Protein AF-A0A955WY82-F1 (afdb_monomer_lite)

Secondary structure (DSSP, 8-state):
-GGGS-BSSTTSBPPTT--EEEEEEEPTTS-EEE-TTTTTB------STTPPPPPPPTT--EEEEEPPPP-TTHHHHHTS-HHHHHTT--TT-TTSSS---B--EETTEE--BTTTT-BS-HHHHHHHHIIIII----PPPPHHHHHHSSS--------------THHHHHHTTTS--SS-----SSSPSPSS-HHHHHHHHHHHHH-PPPPPPPP-HHHHHHHHHHHHTTGGGTS-S-EEETTEEE--S----EEE--TTS--S--BTTB-TTEEEPPP-TTGGGSPSBSTTS-B-SHHHHHHH--GGGHHHHHHHHTS-HHHHHHHHHHHHHTS-GGG--SSSS-----PPTTSTTSPPTT--HHHHHHHHHHHHHHTPPP-GGGT--SEES-SSSTTTS-BSSTTSBPPGGGPEEEEEEE-TTS-EE--TT-SB--SEE-TTPPPPPPPTT-EEEEE---

Foldseek 3Di:
DCQQAQWLHRQFWGFFLNKWKFWAAQDPVLQTFTPDDLLRTQADDDDDDPDDRPAGDLRTPFMFIFTGHGLAQVLVQLQFDQVLLVVLAAQPCVVVLQWHFAFFDDLRGGAQDDWQSQDQDLLQQVQSCCCNPVVAWDARADPVLQVVAPHNRPPDRDPDVDPPPVSQVSLSSNGTHDNGTDDDDPPDDPRPDDSVNSSVVSNCSSPRHFFDFADDDPLLVLLVVLCVVLPVCSAQPQWTQGPVGTDRQRGSQTKTFQDPLQFSSRDHGPDGSRITGGGGLQVVQIRALDDGNRQRLHPLLNLCSRHRSSVSSSVSLVPDDPSSVVSNSVNSCRSHDVVSHDSHPDPQDDADDAPDVNHHDPPDDPVVNVVSVVVSVQQRDFAAVVNVPAFFALGRHNCNAAQVVHHNHGGDPSSFWKFKFAQDPVRDTDAPPVGGTQGSYGHRPDDGPDHDSRMDIDTGTDD

Radius of gyration: 23.05 Å; chains: 1; bounding box: 56×67×60 Å

Sequence (463 aa):
CAACHEKPVFGGAAGHYRNFVIRGETLADGTFLPGGTRGGILATYRTGEGATRPPVAPTDDTFAIRNPVPFFGVGLIAEIDEAAILAHADPDDADGDGVSGRPNYDQGFVGRFGMKAQTVSIEGFIRGPLFNHLGLTSDPLSPALQAALPVPSVAAVRQFEARATGLEAQAFHQAAAPASPLTDDDGVADPELAEADLYDLVSWAMLLAAPKPGEPTPQSEAGRARFEAIGCAKCHVPTLQSPRGLIPLYSDLLLHDMGPAHADGVAMGLATGSEFRTPPLWGVAVTGPFLHDGSAMTLRDAIEAHGGEGERSRDAWLALAAAEQAEVIAFLESLGGAEVATAGLILPGDEPAAGEYGGPLPGLSDDALALFRTGRHVFDKDHGYEDGVGPFFNGDSCRACHFDPVPGGAGPLGLNVTRTGMYGADGAFTAPERGTLLPRHTAPGLRRPELAEGAVFELRQTP

Structure (mmCIF, N/CA/C/O backbone):
data_AF-A0A955WY82-F1
#
_entry.id   AF-A0A955WY82-F1
#
loop_
_atom_site.group_PDB
_atom_site.id
_atom_site.type_symbol
_atom_site.label_atom_id
_atom_site.label_alt_id
_atom_site.label_comp_id
_atom_site.label_asym_id
_atom_site.label_entity_id
_atom_site.label_seq_id
_atom_site.pdbx_PDB_ins_code
_atom_site.Cartn_x
_atom_site.Cartn_y
_atom_site.Cartn_z
_atom_site.occupancy
_atom_site.B_iso_or_equiv
_atom_site.auth_seq_id
_atom_site.auth_comp_id
_atom_site.auth_asym_id
_atom_site.auth_atom_id
_atom_site.pdbx_PDB_model_num
ATOM 1 N N . CYS A 1 1 ? 12.717 3.090 -7.770 1.00 72.25 1 CYS A N 1
ATOM 2 C CA . CYS A 1 1 ? 11.958 3.328 -6.520 1.00 72.25 1 CYS A CA 1
ATOM 3 C C . CYS A 1 1 ? 10.894 4.416 -6.667 1.00 72.25 1 CYS A C 1
ATOM 5 O O . CYS A 1 1 ? 9.729 4.078 -6.522 1.00 72.25 1 CYS A O 1
ATOM 7 N N . ALA A 1 2 ? 11.246 5.668 -7.003 1.00 72.56 2 ALA A N 1
ATOM 8 C CA . ALA A 1 2 ? 10.284 6.783 -7.065 1.00 72.56 2 ALA A CA 1
ATOM 9 C C . ALA A 1 2 ? 9.031 6.489 -7.914 1.00 72.56 2 ALA A C 1
ATOM 11 O O . ALA A 1 2 ? 7.934 6.668 -7.415 1.00 72.56 2 ALA A O 1
ATOM 12 N N . ALA A 1 3 ? 9.178 5.895 -9.105 1.00 70.81 3 ALA A N 1
ATOM 13 C CA . ALA A 1 3 ? 8.048 5.546 -9.980 1.00 70.81 3 ALA A CA 1
ATOM 14 C C . ALA A 1 3 ? 6.991 4.596 -9.368 1.00 70.81 3 ALA A C 1
ATOM 16 O O . ALA A 1 3 ? 5.892 4.497 -9.909 1.00 70.81 3 ALA A O 1
ATOM 17 N N . CYS A 1 4 ? 7.315 3.871 -8.288 1.00 75.00 4 CYS A N 1
ATOM 18 C CA . CYS A 1 4 ? 6.385 2.985 -7.575 1.00 75.00 4 CYS A CA 1
ATOM 19 C C . CYS A 1 4 ? 6.006 3.504 -6.179 1.00 75.00 4 CYS A C 1
ATOM 21 O O . CYS A 1 4 ? 5.097 2.955 -5.575 1.00 75.00 4 CYS A O 1
ATOM 23 N N . HIS A 1 5 ? 6.708 4.510 -5.653 1.00 82.25 5 HIS A N 1
ATOM 24 C CA . HIS A 1 5 ? 6.598 4.980 -4.267 1.00 82.25 5 HIS A CA 1
ATOM 25 C C . HIS A 1 5 ? 6.567 6.509 -4.239 1.00 82.25 5 HIS A C 1
ATOM 27 O O . HIS A 1 5 ? 7.457 7.153 -3.681 1.00 82.25 5 HIS A O 1
ATOM 33 N N . GLU A 1 6 ? 5.585 7.087 -4.925 1.00 74.50 6 GLU A N 1
ATOM 34 C CA . GLU A 1 6 ? 5.486 8.528 -5.189 1.00 74.50 6 GLU A CA 1
ATOM 35 C C . GLU A 1 6 ? 4.349 9.223 -4.433 1.00 74.50 6 GLU A C 1
ATOM 37 O O . GLU A 1 6 ? 4.337 10.451 -4.405 1.00 74.50 6 GLU A O 1
ATOM 42 N N . LYS A 1 7 ? 3.420 8.486 -3.798 1.00 70.62 7 LYS A N 1
ATOM 43 C CA . LYS A 1 7 ? 2.206 9.073 -3.210 1.00 70.62 7 LYS A CA 1
ATOM 44 C C . LYS A 1 7 ? 2.147 8.980 -1.678 1.00 70.62 7 LYS A C 1
ATOM 46 O O . LYS A 1 7 ? 2.257 7.882 -1.137 1.00 70.62 7 LYS A O 1
ATOM 51 N N . PRO A 1 8 ? 1.881 10.084 -0.957 1.00 62.62 8 PRO A N 1
ATOM 52 C CA . PRO A 1 8 ? 1.697 11.456 -1.454 1.00 62.62 8 PRO A CA 1
ATOM 53 C C . PRO A 1 8 ? 3.020 12.156 -1.793 1.00 62.62 8 PRO A C 1
ATOM 55 O O . PRO A 1 8 ? 3.021 13.210 -2.418 1.00 62.62 8 PRO A O 1
ATOM 58 N N . VAL A 1 9 ? 4.137 11.580 -1.350 1.00 70.94 9 VAL A N 1
ATOM 59 C CA . VAL A 1 9 ? 5.507 12.038 -1.592 1.00 70.94 9 VAL A CA 1
ATOM 60 C C . VAL A 1 9 ? 6.416 10.823 -1.781 1.00 70.94 9 VAL A C 1
ATOM 62 O O . VAL A 1 9 ? 6.005 9.683 -1.536 1.00 70.94 9 VAL A O 1
ATOM 65 N N . PHE A 1 10 ? 7.672 11.052 -2.173 1.00 76.38 10 PHE A N 1
ATOM 66 C CA . PHE A 1 10 ? 8.655 9.978 -2.317 1.00 76.38 10 PHE A CA 1
ATOM 67 C C . PHE A 1 10 ? 8.800 9.138 -1.039 1.00 76.38 10 PHE A C 1
ATOM 69 O O . PHE A 1 10 ? 9.006 9.667 0.052 1.00 76.38 10 PHE A O 1
ATOM 76 N N . GLY A 1 11 ? 8.698 7.818 -1.208 1.00 67.19 11 GLY A N 1
ATOM 77 C CA . GLY A 1 11 ? 8.657 6.831 -0.127 1.00 67.19 11 GLY A CA 1
ATOM 78 C C . GLY A 1 11 ? 7.263 6.432 0.333 1.00 67.19 11 GLY A C 1
ATOM 79 O O . GLY A 1 11 ? 7.132 5.558 1.186 1.00 67.19 11 GLY A O 1
ATOM 80 N N . GLY A 1 12 ? 6.222 7.016 -0.248 1.00 76.12 12 GLY A N 1
ATOM 81 C CA . GLY A 1 12 ? 4.857 6.605 0.015 1.00 76.12 12 GLY A CA 1
ATOM 82 C C . GLY A 1 12 ? 4.401 5.388 -0.792 1.00 76.12 12 GLY A C 1
ATOM 83 O O . GLY A 1 12 ? 5.207 4.576 -1.255 1.00 76.12 12 GLY A O 1
ATOM 84 N N . ALA A 1 13 ? 3.086 5.227 -0.903 1.00 75.12 13 ALA A N 1
ATOM 85 C CA . ALA A 1 13 ? 2.471 4.173 -1.692 1.00 75.12 13 ALA A CA 1
ATOM 86 C C . ALA A 1 13 ? 2.628 4.464 -3.189 1.00 75.12 13 ALA A C 1
ATOM 88 O O . ALA A 1 13 ? 3.095 5.534 -3.608 1.00 75.12 13 ALA A O 1
ATOM 89 N N . ALA A 1 14 ? 2.217 3.507 -4.008 1.00 71.62 14 ALA A N 1
ATOM 90 C CA . ALA A 1 14 ? 2.127 3.765 -5.429 1.00 71.62 14 ALA A CA 1
ATOM 91 C C . ALA A 1 14 ? 0.939 4.667 -5.736 1.00 71.62 14 ALA A C 1
ATOM 93 O O . ALA A 1 14 ? -0.131 4.567 -5.137 1.00 71.62 14 ALA A O 1
ATOM 94 N N . GLY A 1 15 ? 1.133 5.544 -6.712 1.00 63.25 15 GLY A N 1
ATOM 95 C CA . GLY A 1 15 ? 0.014 6.203 -7.348 1.00 63.25 15 GLY A CA 1
ATOM 96 C C . GLY A 1 15 ? -0.864 5.213 -8.133 1.00 63.25 15 GLY A C 1
ATOM 97 O O . GLY A 1 15 ? -0.486 4.060 -8.366 1.00 63.25 15 GLY A O 1
ATOM 98 N N . HIS A 1 16 ? -2.028 5.672 -8.600 1.00 59.31 16 HIS A N 1
ATOM 99 C CA . HIS A 1 16 ? -2.852 4.940 -9.564 1.00 59.31 16 HIS A CA 1
ATOM 100 C C . HIS A 1 16 ? -2.012 4.382 -10.740 1.00 59.31 16 HIS A C 1
ATOM 102 O O . HIS A 1 16 ? -1.011 4.953 -11.176 1.00 59.31 16 HIS A O 1
ATOM 108 N N . TYR A 1 17 ? -2.397 3.219 -11.266 1.00 62.62 17 TYR A N 1
ATOM 109 C CA . TYR A 1 17 ? -1.747 2.587 -12.421 1.00 62.62 17 TYR A CA 1
ATOM 110 C C . TYR A 1 17 ? -0.308 2.059 -12.208 1.00 62.62 17 TYR A C 1
ATOM 112 O O . TYR A 1 17 ? 0.353 1.761 -13.204 1.00 62.62 17 TYR A O 1
ATOM 120 N N . ARG A 1 18 ? 0.200 1.906 -10.976 1.00 72.19 18 ARG A N 1
ATOM 121 C CA . ARG A 1 18 ? 1.555 1.361 -10.695 1.00 72.19 18 ARG A CA 1
ATOM 122 C C . ARG A 1 18 ? 1.577 -0.042 -10.080 1.00 72.19 18 ARG A C 1
ATOM 124 O O . ARG A 1 18 ? 2.639 -0.528 -9.694 1.00 72.19 18 ARG A O 1
ATOM 131 N N . ASN A 1 19 ? 0.423 -0.704 -10.035 1.00 74.31 19 ASN A N 1
ATOM 132 C CA . ASN A 1 19 ? 0.334 -2.090 -9.594 1.00 74.31 19 ASN A CA 1
ATOM 133 C C . ASN A 1 19 ? 1.191 -3.012 -10.467 1.00 74.31 19 ASN A C 1
ATOM 135 O O . ASN A 1 19 ? 1.365 -2.786 -11.668 1.00 74.31 19 ASN A O 1
ATOM 139 N N . PHE A 1 20 ? 1.658 -4.098 -9.868 1.00 78.44 20 PHE A N 1
ATOM 140 C CA . PHE A 1 20 ? 2.397 -5.151 -10.555 1.00 78.44 20 PHE A CA 1
ATOM 141 C C . PHE A 1 20 ? 1.611 -6.460 -10.538 1.00 78.44 20 PHE A C 1
ATOM 143 O O . PHE A 1 20 ? 0.727 -6.656 -9.701 1.00 78.44 20 PHE A O 1
ATOM 150 N N . VAL A 1 21 ? 1.924 -7.339 -11.491 1.00 82.25 21 VAL A N 1
ATOM 151 C CA . VAL A 1 21 ? 1.283 -8.649 -11.628 1.00 82.25 21 VAL A CA 1
ATOM 152 C C . VAL A 1 21 ? 2.233 -9.725 -11.118 1.00 82.25 21 VAL A C 1
ATOM 154 O O . VAL A 1 21 ? 3.380 -9.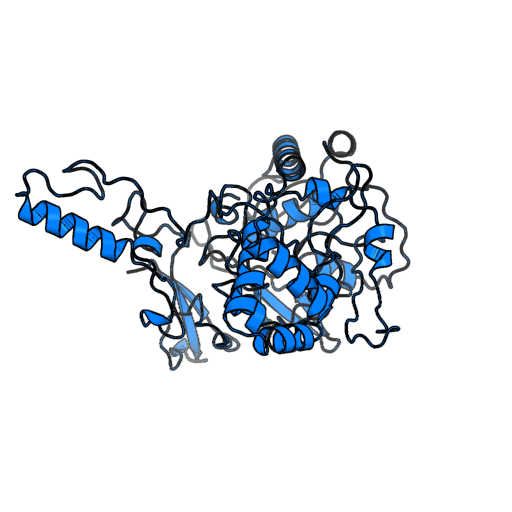803 -11.564 1.00 82.25 21 VAL A O 1
ATOM 157 N N . ILE A 1 22 ? 1.731 -10.548 -10.206 1.00 84.38 22 ILE A N 1
ATOM 158 C CA . ILE A 1 22 ? 2.344 -11.795 -9.758 1.00 84.38 22 ILE A CA 1
ATOM 159 C C . ILE A 1 22 ? 1.691 -12.932 -10.551 1.00 84.38 22 ILE A C 1
ATOM 161 O O . ILE A 1 22 ? 0.480 -12.911 -10.760 1.00 84.38 22 ILE A O 1
ATOM 165 N N . ARG A 1 23 ? 2.483 -13.908 -10.995 1.00 86.31 23 AR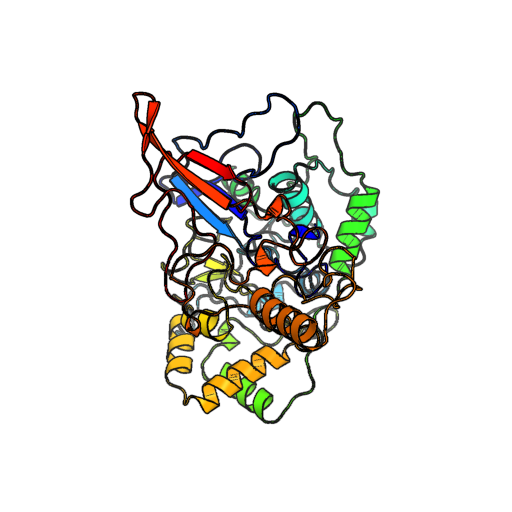G A N 1
ATOM 166 C CA . ARG A 1 23 ? 2.035 -15.131 -11.669 1.00 86.31 23 ARG A CA 1
ATOM 167 C C . ARG A 1 23 ? 2.724 -16.364 -11.096 1.00 86.31 23 ARG A C 1
ATOM 169 O O . ARG A 1 23 ? 3.862 -16.260 -10.627 1.00 86.31 23 ARG A O 1
ATOM 176 N N . GLY A 1 24 ? 2.079 -17.516 -11.187 1.00 85.94 24 GLY A N 1
ATOM 177 C CA . GLY A 1 24 ? 2.663 -18.793 -10.791 1.00 85.94 24 GLY A CA 1
ATOM 178 C C . GLY A 1 24 ? 1.689 -19.955 -10.905 1.00 85.94 24 GLY A C 1
ATOM 179 O O . GLY A 1 24 ? 0.564 -19.781 -11.370 1.00 85.94 24 GLY A O 1
ATOM 180 N N . GLU A 1 25 ? 2.152 -21.120 -10.472 1.00 87.00 25 GLU A N 1
ATOM 181 C CA . GLU A 1 25 ? 1.389 -22.367 -10.417 1.00 87.00 25 GLU A CA 1
ATOM 182 C C . GLU A 1 25 ? 0.919 -22.608 -8.981 1.00 87.00 25 GLU A C 1
ATOM 184 O O . GLU A 1 25 ? 1.728 -22.586 -8.049 1.00 87.00 25 GLU A O 1
ATOM 189 N N . THR A 1 26 ? -0.372 -22.863 -8.793 1.00 84.31 26 THR A N 1
ATOM 190 C CA . THR A 1 26 ? -0.898 -23.371 -7.526 1.00 84.31 26 THR A CA 1
ATOM 191 C C . THR A 1 26 ? -0.904 -24.897 -7.541 1.00 84.31 26 THR A C 1
ATOM 193 O O . THR A 1 26 ? -1.616 -25.542 -8.307 1.00 84.31 26 THR A O 1
ATOM 196 N N . LEU A 1 27 ? -0.116 -25.502 -6.654 1.00 83.19 27 LEU A N 1
ATOM 197 C CA . LEU A 1 27 ? -0.062 -26.951 -6.492 1.00 83.19 27 LEU A CA 1
ATOM 198 C C . LEU A 1 27 ? -1.353 -27.498 -5.869 1.00 83.19 27 LEU A C 1
ATOM 200 O O . LEU A 1 27 ? -2.126 -26.790 -5.227 1.00 83.19 27 LEU A O 1
ATOM 204 N N . ALA A 1 28 ? -1.556 -28.813 -5.986 1.00 82.56 28 ALA A N 1
ATOM 205 C CA . ALA A 1 28 ? -2.737 -29.496 -5.449 1.00 82.56 28 ALA A CA 1
ATOM 206 C C . ALA A 1 28 ? -2.915 -29.357 -3.922 1.00 82.56 28 ALA A C 1
ATOM 208 O O . ALA A 1 28 ? -4.018 -29.563 -3.418 1.00 82.56 28 ALA A O 1
ATOM 209 N N . ASP A 1 29 ? -1.847 -29.036 -3.187 1.00 76.00 29 ASP A N 1
ATOM 210 C CA . ASP A 1 29 ? -1.878 -28.772 -1.746 1.00 76.00 29 ASP A CA 1
ATOM 211 C C . ASP A 1 29 ? -2.112 -27.287 -1.394 1.00 76.00 29 ASP A C 1
ATOM 213 O O . ASP A 1 29 ? -2.109 -26.932 -0.217 1.00 76.00 29 ASP A O 1
ATOM 217 N N . GLY A 1 30 ? -2.349 -26.431 -2.396 1.00 76.12 30 GLY A N 1
ATOM 218 C CA . GLY A 1 30 ? -2.543 -24.988 -2.246 1.00 76.12 30 GLY A CA 1
ATOM 219 C C . GLY A 1 30 ? -1.245 -24.179 -2.209 1.00 76.12 30 GLY A C 1
ATOM 220 O O . GLY A 1 30 ? -1.301 -22.957 -2.075 1.00 76.12 30 GLY A O 1
ATOM 221 N N . THR A 1 31 ? -0.078 -24.822 -2.327 1.00 80.00 31 THR A N 1
ATOM 222 C CA . THR A 1 31 ? 1.200 -24.108 -2.372 1.00 80.00 31 THR A CA 1
ATOM 223 C C . THR A 1 31 ? 1.318 -23.315 -3.666 1.00 80.00 31 THR A C 1
ATOM 225 O O . THR A 1 31 ? 1.186 -23.871 -4.752 1.00 80.00 31 THR A O 1
ATOM 228 N N . PHE A 1 32 ? 1.644 -22.030 -3.555 1.00 83.62 32 PHE A N 1
ATOM 229 C CA . PHE A 1 32 ? 1.940 -21.184 -4.704 1.00 83.62 32 PHE A CA 1
ATOM 230 C C . PHE A 1 32 ? 3.428 -21.269 -5.071 1.00 83.62 32 PHE A C 1
ATOM 232 O O . PHE A 1 32 ? 4.296 -20.938 -4.260 1.00 83.62 32 PHE A O 1
ATOM 239 N N . LEU A 1 33 ? 3.726 -21.682 -6.302 1.00 84.94 33 LEU A N 1
ATOM 240 C CA . LEU A 1 33 ? 5.061 -21.650 -6.890 1.00 84.94 33 LEU A CA 1
ATOM 241 C C . LEU A 1 33 ? 5.188 -20.439 -7.825 1.00 84.94 33 LEU A C 1
ATOM 243 O O . LEU A 1 33 ? 4.540 -20.410 -8.874 1.00 84.94 33 LEU A O 1
ATOM 247 N N . PRO A 1 34 ? 6.033 -19.443 -7.498 1.00 83.38 34 PRO A N 1
ATOM 248 C CA . PRO A 1 34 ? 6.184 -18.268 -8.342 1.00 83.38 34 PRO A CA 1
ATOM 249 C C . PRO A 1 34 ? 6.713 -18.621 -9.739 1.00 83.38 34 PRO A C 1
ATOM 251 O O . PRO A 1 34 ? 7.712 -19.326 -9.885 1.00 83.38 34 PRO A O 1
ATOM 254 N N . GLY A 1 35 ? 6.072 -18.084 -10.775 1.00 81.00 35 GLY A N 1
ATOM 255 C CA . GLY A 1 35 ? 6.438 -18.338 -12.165 1.00 81.00 35 GLY A CA 1
ATOM 256 C C . GLY A 1 35 ? 7.693 -17.576 -12.613 1.00 81.00 35 GLY A C 1
ATOM 257 O O . GLY A 1 35 ? 7.878 -16.387 -12.341 1.00 81.00 35 GLY A O 1
ATOM 258 N N . GLY A 1 36 ? 8.546 -18.226 -13.407 1.00 78.69 36 GLY A N 1
ATOM 259 C CA . GLY A 1 36 ? 9.788 -17.627 -13.916 1.00 78.69 36 GLY A CA 1
ATOM 260 C C . GLY A 1 36 ? 10.869 -17.421 -12.847 1.00 78.69 36 GLY A C 1
ATOM 261 O O . GLY A 1 36 ? 10.825 -18.011 -11.777 1.00 78.69 36 GLY A O 1
ATOM 262 N N . THR A 1 37 ? 11.875 -1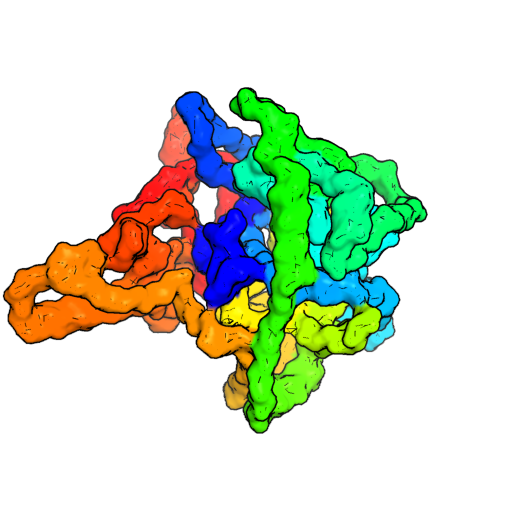6.595 -13.149 1.00 74.19 37 THR A N 1
ATOM 263 C CA . THR A 1 37 ? 13.078 -16.427 -12.305 1.00 74.19 37 THR A CA 1
ATOM 264 C C . THR A 1 37 ? 13.030 -15.223 -11.363 1.00 74.19 37 THR A C 1
ATOM 266 O O . THR A 1 37 ? 13.912 -15.067 -10.527 1.00 74.19 37 THR A O 1
ATOM 269 N N . ARG A 1 38 ? 12.007 -14.370 -11.480 1.00 78.50 38 ARG A N 1
ATOM 270 C CA . ARG A 1 38 ? 11.888 -13.093 -10.752 1.00 78.50 38 ARG A CA 1
ATOM 271 C C . ARG A 1 38 ? 10.766 -13.126 -9.721 1.00 78.50 38 ARG A C 1
ATOM 273 O O . ARG A 1 38 ? 9.912 -12.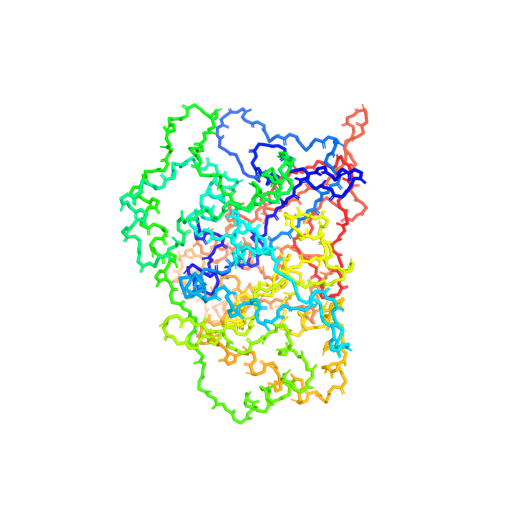244 -9.687 1.00 78.50 38 ARG A O 1
ATOM 280 N N . GLY A 1 39 ? 10.710 -14.214 -8.954 1.00 79.62 39 GLY A N 1
ATOM 281 C CA . GLY A 1 39 ? 9.735 -14.391 -7.880 1.00 79.62 39 GLY A CA 1
ATOM 282 C C . GLY A 1 39 ? 8.282 -14.268 -8.345 1.00 79.62 39 GLY A C 1
ATOM 283 O O . GLY A 1 39 ? 7.471 -13.705 -7.627 1.00 79.62 39 GLY A O 1
ATOM 284 N N . GLY A 1 40 ? 7.931 -14.723 -9.553 1.00 84.31 40 GLY A N 1
ATOM 285 C CA . GLY A 1 40 ? 6.563 -14.596 -10.068 1.00 84.31 40 GLY A CA 1
ATOM 286 C C . GLY A 1 40 ? 6.214 -13.219 -10.629 1.00 84.31 40 GLY A C 1
ATOM 287 O O . GLY A 1 40 ? 5.120 -13.049 -11.157 1.00 84.31 40 GLY A O 1
ATOM 288 N N . ILE A 1 41 ? 7.103 -12.223 -10.568 1.00 85.62 41 ILE A N 1
ATOM 289 C CA . ILE A 1 41 ? 6.815 -10.899 -11.121 1.00 85.62 41 ILE A CA 1
ATOM 290 C C . ILE A 1 41 ? 6.815 -10.954 -12.644 1.00 85.62 41 ILE A C 1
ATOM 292 O O . ILE A 1 41 ? 7.778 -11.350 -13.309 1.00 85.62 41 ILE A O 1
ATOM 296 N N . LEU A 1 42 ? 5.701 -10.523 -13.220 1.00 81.25 42 LEU A N 1
ATOM 297 C CA . LEU A 1 42 ? 5.545 -10.426 -14.653 1.00 81.25 42 LEU A CA 1
ATOM 298 C C . LEU A 1 42 ? 6.226 -9.148 -15.163 1.00 81.25 42 LEU A C 1
ATOM 300 O O . LEU A 1 42 ? 5.656 -8.060 -15.110 1.00 81.25 42 LEU A O 1
ATOM 304 N N . ALA A 1 43 ? 7.443 -9.294 -15.690 1.00 77.94 43 ALA A N 1
ATOM 305 C CA . ALA A 1 43 ? 8.203 -8.183 -16.253 1.00 77.94 43 ALA A CA 1
ATOM 306 C C . ALA A 1 43 ? 7.433 -7.476 -17.386 1.00 77.94 43 ALA A C 1
ATOM 308 O O . ALA A 1 43 ? 6.999 -8.097 -18.365 1.00 77.94 43 ALA A O 1
ATOM 309 N N . THR A 1 44 ? 7.280 -6.162 -17.228 1.00 71.88 44 THR A N 1
ATOM 310 C CA . THR A 1 44 ? 6.532 -5.281 -18.137 1.00 71.88 44 THR A CA 1
ATOM 311 C C . THR A 1 44 ? 7.460 -4.666 -19.187 1.00 71.88 44 THR A C 1
ATOM 313 O O . THR A 1 44 ? 7.111 -4.584 -20.360 1.00 71.88 44 THR A O 1
ATOM 316 N N . TYR A 1 45 ? 8.679 -4.293 -18.798 1.00 73.31 45 TYR A N 1
ATOM 317 C CA . TYR A 1 45 ? 9.645 -3.622 -19.670 1.00 73.31 45 TYR A CA 1
ATOM 318 C C . TYR A 1 45 ? 10.882 -4.489 -19.894 1.00 73.31 45 TYR A C 1
ATOM 320 O O . TYR A 1 45 ? 11.174 -5.387 -19.107 1.00 73.31 45 TYR A O 1
ATOM 328 N N . ARG A 1 46 ? 11.602 -4.211 -20.983 1.00 71.88 46 ARG A N 1
ATOM 329 C CA . ARG A 1 46 ? 12.881 -4.841 -21.317 1.00 71.88 46 ARG A CA 1
ATOM 330 C C . ARG A 1 46 ? 13.828 -3.809 -21.911 1.00 71.88 46 ARG A C 1
ATOM 332 O O . ARG A 1 46 ? 13.388 -2.911 -22.630 1.00 71.88 46 ARG A O 1
ATOM 339 N N . THR A 1 47 ? 15.111 -3.992 -21.667 1.00 69.00 47 THR A N 1
ATOM 340 C CA . THR A 1 47 ? 16.209 -3.300 -22.343 1.00 69.00 47 THR A CA 1
ATOM 341 C C . THR A 1 47 ? 16.979 -4.326 -23.186 1.00 69.00 47 THR A C 1
ATOM 343 O O . THR A 1 47 ? 16.860 -5.529 -22.963 1.00 69.00 47 THR A O 1
ATOM 346 N N . GLY A 1 48 ? 17.698 -3.879 -24.218 1.00 66.75 48 GLY A N 1
ATOM 347 C CA . GLY A 1 48 ? 18.502 -4.761 -25.076 1.00 66.75 48 GLY A CA 1
ATOM 348 C C . GLY A 1 48 ? 17.836 -5.188 -26.393 1.00 66.75 48 GLY A C 1
ATOM 349 O O . GLY A 1 48 ? 16.629 -5.441 -26.492 1.00 66.75 48 GLY A O 1
ATOM 350 N N . GLU A 1 49 ? 18.652 -5.240 -27.444 1.00 63.72 49 GLU A N 1
ATOM 351 C CA . GLU A 1 49 ? 18.244 -5.658 -28.784 1.00 63.72 49 GLU A CA 1
ATOM 352 C C . GLU A 1 49 ? 17.946 -7.168 -28.800 1.00 63.72 49 GLU A C 1
ATOM 354 O O . GLU A 1 49 ? 18.674 -7.962 -28.216 1.00 63.72 49 GLU A O 1
ATOM 359 N N . GLY A 1 50 ? 16.838 -7.582 -29.422 1.00 61.94 50 GLY A N 1
ATOM 360 C CA . GLY A 1 50 ? 16.464 -9.001 -29.527 1.00 61.94 50 GLY A CA 1
ATOM 361 C C . GLY A 1 50 ? 15.879 -9.663 -28.268 1.00 61.94 50 GLY A C 1
ATOM 362 O O . GLY A 1 50 ? 15.342 -10.761 -28.386 1.00 61.94 50 GLY A O 1
ATOM 363 N N . ALA A 1 51 ? 15.896 -9.013 -27.097 1.00 65.62 51 ALA A N 1
ATOM 364 C CA . ALA A 1 51 ? 15.272 -9.569 -25.895 1.00 65.62 51 ALA A CA 1
ATOM 365 C C . ALA A 1 51 ? 13.770 -9.829 -26.128 1.00 65.62 51 ALA A C 1
ATOM 367 O O . ALA A 1 51 ? 13.031 -8.945 -26.547 1.00 65.62 51 ALA A O 1
ATOM 368 N N . THR A 1 52 ? 13.270 -11.030 -25.868 1.00 62.78 52 THR A N 1
ATOM 369 C CA . THR A 1 52 ? 11.823 -11.293 -25.872 1.00 62.78 52 THR A CA 1
ATOM 370 C C . THR A 1 52 ? 11.322 -11.316 -24.444 1.00 62.78 52 THR A C 1
ATOM 372 O O . THR A 1 52 ? 12.006 -11.818 -23.555 1.00 62.78 52 THR A O 1
ATOM 375 N N . ARG A 1 53 ? 10.113 -10.796 -24.211 1.00 65.38 53 ARG A N 1
ATOM 376 C CA . ARG A 1 53 ? 9.452 -10.992 -22.920 1.00 65.38 53 ARG A CA 1
ATOM 377 C C . ARG A 1 53 ? 9.367 -12.501 -22.653 1.00 65.38 53 ARG A C 1
ATOM 379 O O . ARG A 1 53 ? 8.928 -13.212 -23.562 1.00 65.38 53 ARG A O 1
ATOM 386 N N . PRO A 1 54 ? 9.757 -12.986 -21.460 1.00 65.88 54 PRO A N 1
ATOM 387 C CA . PRO A 1 54 ? 9.559 -14.384 -21.117 1.00 65.88 54 PRO A CA 1
ATOM 388 C C . PRO A 1 54 ? 8.079 -14.734 -21.308 1.00 65.88 54 PRO A C 1
ATOM 390 O O . PRO A 1 54 ? 7.225 -13.989 -20.809 1.00 65.88 54 PRO A O 1
ATOM 393 N N . PRO A 1 55 ? 7.748 -15.798 -22.059 1.00 66.62 55 PRO A N 1
ATOM 394 C CA . PRO A 1 55 ? 6.366 -16.229 -22.161 1.00 66.62 55 PRO A CA 1
ATOM 395 C C . PRO A 1 55 ? 5.850 -16.594 -20.765 1.00 66.62 55 PRO A C 1
ATOM 397 O O . PRO A 1 55 ? 6.602 -17.072 -19.913 1.00 66.62 55 PRO A O 1
ATOM 400 N N . VAL A 1 56 ? 4.561 -16.351 -20.539 1.00 75.25 56 VAL A N 1
ATOM 401 C CA . VAL A 1 56 ? 3.851 -16.918 -19.388 1.00 75.25 56 VAL A CA 1
ATOM 402 C C . VAL A 1 56 ? 3.836 -18.432 -19.584 1.00 75.25 56 VAL A C 1
ATOM 404 O O . VAL A 1 56 ? 3.555 -18.899 -20.694 1.00 75.25 56 VAL A O 1
ATOM 407 N N . ALA A 1 57 ? 4.226 -19.190 -18.559 1.00 77.44 57 ALA A N 1
ATOM 408 C CA . ALA A 1 57 ? 4.273 -20.638 -18.688 1.00 77.44 57 ALA A CA 1
ATOM 409 C C . ALA A 1 57 ? 2.835 -21.168 -18.805 1.00 77.44 57 ALA A C 1
ATOM 411 O O . ALA A 1 57 ? 1.958 -20.650 -18.120 1.00 77.44 57 ALA A O 1
ATOM 412 N N . PRO A 1 58 ? 2.562 -22.202 -19.621 1.00 75.44 58 PRO A N 1
ATOM 413 C CA . PRO A 1 58 ? 1.227 -22.803 -19.674 1.00 75.44 58 PRO A CA 1
ATOM 414 C C . PRO A 1 58 ? 0.751 -23.377 -18.333 1.00 75.44 58 PRO A C 1
ATOM 416 O O . PRO A 1 58 ? -0.431 -23.631 -18.179 1.00 75.44 58 PRO A O 1
ATOM 419 N N . THR A 1 59 ? 1.668 -23.616 -17.392 1.00 78.56 59 THR A N 1
ATOM 420 C CA . THR A 1 59 ? 1.373 -24.074 -16.028 1.00 78.56 59 THR A CA 1
ATOM 421 C C . THR A 1 59 ? 1.048 -22.934 -15.063 1.00 78.56 59 THR A C 1
ATOM 423 O O . THR A 1 59 ? 0.638 -23.210 -13.943 1.00 78.56 59 THR A O 1
ATOM 426 N N . ASP A 1 60 ? 1.242 -21.669 -15.456 1.00 81.50 60 ASP A N 1
ATOM 427 C CA . ASP A 1 60 ? 0.852 -20.536 -14.618 1.00 81.50 60 ASP A CA 1
ATOM 428 C C . ASP A 1 60 ? -0.680 -20.417 -14.630 1.00 81.50 60 ASP A C 1
ATOM 430 O O . ASP A 1 60 ? -1.271 -19.972 -15.617 1.00 81.50 60 ASP A O 1
ATOM 434 N N . ASP A 1 61 ? -1.313 -20.800 -13.526 1.00 81.56 61 ASP A N 1
ATOM 435 C CA . ASP A 1 61 ? -2.768 -20.806 -13.347 1.00 81.56 61 ASP A CA 1
ATOM 436 C C . ASP A 1 61 ? -3.263 -19.720 -12.379 1.00 81.56 61 ASP A C 1
ATOM 438 O O . ASP A 1 61 ? -4.460 -19.450 -12.288 1.00 81.56 61 ASP A O 1
ATOM 442 N N . THR A 1 62 ? -2.338 -19.058 -11.684 1.00 82.25 62 THR A N 1
ATOM 443 C CA . THR A 1 62 ? -2.637 -18.080 -10.641 1.00 82.25 62 THR A CA 1
ATOM 444 C C . THR A 1 62 ? -2.027 -16.735 -10.998 1.00 82.25 62 THR A C 1
ATOM 446 O O . THR A 1 62 ? -0.817 -16.624 -11.203 1.00 82.25 62 THR A O 1
ATOM 449 N N . PHE A 1 63 ? -2.862 -15.692 -11.039 1.00 82.62 63 PHE A N 1
ATOM 450 C CA . PHE A 1 63 ? -2.454 -14.318 -11.330 1.00 82.62 63 PHE A CA 1
ATOM 451 C C . PHE A 1 63 ? -3.032 -13.359 -10.294 1.00 82.62 63 PHE A C 1
ATOM 453 O O . PHE A 1 63 ? -4.244 -13.305 -10.100 1.00 82.62 63 PHE A O 1
ATOM 460 N N . ALA A 1 64 ? -2.170 -12.545 -9.691 1.00 83.06 64 ALA A N 1
ATOM 461 C CA . ALA A 1 64 ? -2.552 -11.569 -8.678 1.00 83.06 64 ALA A CA 1
ATOM 462 C C . ALA A 1 64 ? -2.038 -10.174 -9.026 1.00 83.06 64 ALA A C 1
ATOM 464 O O . ALA A 1 64 ? -0.967 -10.013 -9.611 1.00 83.06 64 ALA A O 1
ATOM 465 N N . ILE A 1 65 ? -2.791 -9.150 -8.632 1.00 82.25 65 ILE A N 1
ATOM 466 C CA . ILE A 1 65 ? -2.400 -7.746 -8.766 1.00 82.25 65 ILE A CA 1
ATOM 467 C C . ILE A 1 65 ? -2.096 -7.209 -7.376 1.00 82.25 65 ILE A C 1
ATOM 469 O O . ILE A 1 65 ? -2.864 -7.430 -6.446 1.00 82.25 65 ILE A O 1
ATOM 473 N N . ARG A 1 66 ? -0.979 -6.493 -7.229 1.00 85.56 66 ARG A N 1
ATOM 474 C CA . ARG A 1 66 ? -0.585 -5.889 -5.954 1.00 85.56 66 ARG A CA 1
ATOM 475 C C . ARG A 1 66 ? -0.319 -4.402 -6.077 1.00 85.56 66 ARG A C 1
ATOM 477 O O . ARG A 1 66 ? 0.373 -3.975 -7.003 1.00 85.56 66 ARG A O 1
ATOM 484 N N . ASN A 1 67 ? -0.834 -3.644 -5.112 1.00 83.81 67 ASN A N 1
ATOM 485 C CA . ASN A 1 67 ? -0.463 -2.250 -4.906 1.00 83.81 67 ASN A CA 1
ATOM 486 C C . ASN A 1 67 ? 0.791 -2.166 -4.005 1.00 83.81 67 ASN A C 1
ATOM 488 O O . ASN A 1 67 ? 0.825 -2.815 -2.955 1.00 83.81 67 ASN A O 1
ATOM 492 N N . PRO A 1 68 ? 1.838 -1.414 -4.390 1.00 84.94 68 PRO A N 1
ATOM 493 C CA . PRO A 1 68 ? 2.998 -1.181 -3.533 1.00 84.94 68 PRO A CA 1
ATOM 494 C C . PRO A 1 68 ? 2.654 -0.499 -2.201 1.00 84.94 68 PRO A C 1
ATOM 496 O O . PRO A 1 68 ? 1.934 0.498 -2.151 1.00 84.94 68 PRO A O 1
ATOM 499 N N . VAL A 1 69 ? 3.233 -1.020 -1.118 1.00 84.94 69 VAL A N 1
ATOM 500 C CA . VAL A 1 69 ? 3.062 -0.490 0.242 1.00 84.94 69 VAL A CA 1
ATOM 501 C C . VAL A 1 69 ? 3.926 0.755 0.487 1.00 84.94 69 VAL A C 1
ATOM 503 O O . VAL A 1 69 ? 5.037 0.833 -0.043 1.00 84.94 69 VAL A O 1
ATOM 506 N N . PRO A 1 70 ? 3.468 1.719 1.307 1.00 87.31 70 PRO A N 1
ATOM 507 C CA . PRO A 1 70 ? 4.288 2.855 1.722 1.00 87.31 70 PRO A CA 1
ATOM 508 C C . PRO A 1 70 ? 5.432 2.439 2.661 1.00 87.31 70 PRO A C 1
ATOM 510 O O . PRO A 1 70 ? 5.273 1.533 3.478 1.00 87.31 70 PRO A O 1
ATOM 513 N N . PHE A 1 71 ? 6.562 3.153 2.598 1.00 88.25 71 PHE A N 1
ATOM 514 C CA . PHE A 1 71 ? 7.700 2.986 3.515 1.00 88.25 71 PHE A CA 1
ATOM 515 C C . PHE A 1 71 ? 7.584 3.827 4.797 1.00 88.25 71 PHE A C 1
ATOM 517 O O . PHE A 1 71 ? 8.450 3.740 5.666 1.00 88.25 71 PHE A O 1
ATOM 524 N N . PHE A 1 72 ? 6.559 4.670 4.943 1.00 90.69 72 PHE A N 1
ATOM 525 C CA . PHE A 1 72 ? 6.476 5.574 6.092 1.00 90.69 72 PHE A CA 1
ATOM 526 C C . PHE A 1 72 ? 6.462 4.816 7.422 1.00 90.69 72 PHE A C 1
ATOM 528 O O . PHE A 1 72 ? 5.611 3.957 7.660 1.00 90.69 72 PHE A O 1
ATOM 535 N N . GLY A 1 73 ? 7.409 5.153 8.299 1.00 91.88 73 GLY A N 1
ATOM 536 C CA . GLY A 1 73 ? 7.501 4.582 9.636 1.00 91.88 73 GLY A CA 1
ATOM 537 C C . GLY A 1 73 ? 7.948 3.120 9.687 1.00 91.88 73 GLY A C 1
ATOM 538 O O . GLY A 1 73 ? 7.824 2.512 10.748 1.00 91.88 73 GLY A O 1
ATOM 539 N N . VAL A 1 74 ? 8.491 2.531 8.610 1.00 92.00 74 VAL A N 1
ATOM 540 C CA . VAL A 1 74 ? 8.925 1.115 8.639 1.00 92.00 74 VAL A CA 1
ATOM 541 C C . VAL A 1 74 ? 10.014 0.847 9.679 1.00 92.00 74 VAL A C 1
ATOM 543 O O . VAL A 1 74 ? 10.020 -0.226 10.275 1.00 92.00 74 VAL A O 1
ATOM 546 N N . GLY A 1 75 ? 10.876 1.826 9.977 1.00 91.88 75 GLY A N 1
ATOM 547 C CA . GLY A 1 75 ? 11.827 1.724 11.087 1.00 91.88 75 GLY A CA 1
ATOM 548 C C . GLY A 1 75 ? 11.151 1.641 12.460 1.00 91.88 75 GLY A C 1
ATOM 549 O O . GLY A 1 75 ? 11.597 0.880 13.307 1.00 91.88 75 GLY A O 1
ATOM 550 N N . LEU A 1 76 ? 10.031 2.342 12.671 1.00 92.38 76 LEU A N 1
ATOM 551 C CA . LEU A 1 76 ? 9.247 2.215 13.906 1.00 92.38 76 LEU A CA 1
ATOM 552 C C . LEU A 1 76 ? 8.590 0.831 13.999 1.00 92.38 76 LEU A C 1
ATOM 554 O O . LEU A 1 76 ? 8.586 0.224 15.065 1.00 92.38 76 LEU A O 1
ATOM 558 N N . ILE A 1 77 ? 8.090 0.301 12.876 1.00 93.12 77 ILE A N 1
ATOM 559 C CA . ILE A 1 77 ? 7.521 -1.055 12.805 1.00 93.12 77 ILE A CA 1
ATOM 560 C C . ILE A 1 77 ? 8.587 -2.120 13.110 1.00 93.12 77 ILE A C 1
ATOM 562 O O . ILE A 1 77 ? 8.310 -3.095 13.812 1.00 93.12 77 ILE A O 1
ATOM 566 N N . ALA A 1 78 ? 9.819 -1.932 12.627 1.00 89.75 78 ALA A N 1
ATOM 567 C CA . ALA A 1 78 ? 10.933 -2.838 12.905 1.00 89.75 78 ALA A CA 1
ATOM 568 C C . ALA A 1 78 ? 11.246 -2.955 14.405 1.00 89.75 78 ALA A C 1
ATOM 570 O O . ALA A 1 78 ? 11.674 -4.016 14.847 1.00 89.75 78 ALA A O 1
ATOM 571 N N . GLU A 1 79 ? 10.993 -1.908 15.192 1.00 88.12 79 GLU A N 1
ATOM 572 C CA . GLU A 1 79 ? 11.256 -1.894 16.635 1.00 88.12 79 GLU A CA 1
ATOM 573 C C . GLU A 1 79 ? 10.096 -2.415 17.487 1.00 88.12 79 GLU A C 1
ATOM 575 O O . GLU A 1 79 ? 10.273 -2.566 18.689 1.00 88.12 79 GLU A O 1
ATOM 580 N N . ILE A 1 80 ? 8.918 -2.695 16.917 1.00 91.38 80 ILE A N 1
ATOM 581 C CA . ILE A 1 80 ? 7.777 -3.211 17.692 1.00 91.38 80 ILE A CA 1
ATOM 582 C C . ILE A 1 80 ? 8.165 -4.513 18.404 1.00 91.38 80 ILE A C 1
ATOM 584 O O . ILE A 1 80 ? 8.814 -5.394 17.831 1.00 91.38 80 ILE A O 1
ATOM 588 N N . ASP A 1 81 ? 7.767 -4.657 19.663 1.00 89.88 81 ASP A N 1
ATOM 589 C CA . ASP A 1 81 ? 8.060 -5.873 20.416 1.00 89.88 81 ASP A CA 1
ATOM 590 C C . ASP A 1 81 ? 7.252 -7.047 19.840 1.00 89.88 81 ASP A C 1
ATOM 592 O O . ASP A 1 81 ? 6.044 -6.948 19.640 1.00 89.88 81 ASP A O 1
ATOM 596 N N . GLU A 1 82 ? 7.890 -8.199 19.603 1.00 90.06 82 GLU A N 1
ATOM 597 C CA . GLU A 1 82 ? 7.188 -9.389 19.083 1.00 90.06 82 GLU A CA 1
ATOM 598 C C . GLU A 1 82 ? 6.037 -9.818 20.006 1.00 90.06 82 GLU A C 1
ATOM 600 O O . GLU A 1 82 ? 4.954 -10.166 19.545 1.00 90.06 82 GLU A O 1
ATOM 605 N N . ALA A 1 83 ? 6.249 -9.708 21.319 1.00 93.00 83 ALA A N 1
ATOM 606 C CA . ALA A 1 83 ? 5.226 -9.987 22.318 1.00 93.00 83 ALA A CA 1
ATOM 607 C C . ALA A 1 83 ? 4.019 -9.039 22.223 1.00 93.00 83 ALA A C 1
ATOM 609 O O . ALA A 1 83 ? 2.920 -9.445 22.583 1.00 93.00 83 ALA A O 1
ATOM 610 N N . ALA A 1 84 ? 4.203 -7.804 21.738 1.00 95.25 84 ALA A N 1
ATOM 611 C CA . ALA A 1 84 ? 3.100 -6.869 21.543 1.00 95.25 84 ALA A CA 1
ATOM 612 C C . ALA A 1 84 ? 2.207 -7.303 20.376 1.00 95.25 84 ALA A C 1
ATOM 614 O O . ALA A 1 84 ? 0.994 -7.254 20.511 1.00 95.25 84 ALA A O 1
ATOM 615 N N . ILE A 1 85 ? 2.792 -7.788 19.275 1.00 96.12 85 ILE A N 1
ATOM 616 C CA . ILE A 1 85 ? 2.032 -8.354 18.145 1.00 96.12 85 ILE A CA 1
ATOM 617 C C . ILE A 1 85 ? 1.306 -9.631 18.588 1.00 96.12 85 ILE A C 1
ATOM 619 O O . ILE A 1 85 ? 0.101 -9.768 18.404 1.00 96.12 85 ILE A O 1
ATOM 623 N N . LEU A 1 86 ? 2.025 -10.554 19.236 1.00 96.06 86 LEU A N 1
ATOM 624 C CA . LEU A 1 86 ? 1.466 -11.837 19.680 1.00 96.06 86 LEU A CA 1
ATOM 625 C C . LEU A 1 86 ? 0.378 -11.696 20.753 1.00 96.06 86 LEU A C 1
ATOM 627 O O . LEU A 1 86 ? -0.454 -12.586 20.875 1.00 96.06 86 LEU A O 1
ATOM 631 N N . ALA A 1 87 ? 0.360 -10.600 21.515 1.00 96.38 87 ALA A N 1
ATOM 632 C CA . ALA A 1 87 ? -0.701 -10.315 22.483 1.00 96.38 87 ALA A CA 1
ATOM 633 C C . ALA A 1 87 ? -2.078 -10.079 21.836 1.00 96.38 87 ALA A C 1
ATOM 635 O O . ALA A 1 87 ? -3.080 -10.168 22.541 1.00 96.38 87 ALA A O 1
ATOM 636 N N . HIS A 1 88 ? -2.126 -9.797 20.532 1.00 96.62 88 HIS A N 1
ATOM 637 C CA . HIS A 1 88 ? -3.363 -9.646 19.764 1.00 96.62 88 HIS A CA 1
ATOM 638 C C . HIS A 1 88 ? -3.718 -10.890 18.938 1.00 96.62 88 HIS A C 1
ATOM 640 O O . HIS A 1 88 ? -4.744 -10.893 18.269 1.00 96.62 88 HIS A O 1
ATOM 646 N N . ALA A 1 89 ? -2.883 -11.936 18.959 1.00 96.69 89 ALA A N 1
ATOM 647 C CA . ALA A 1 89 ? -3.151 -13.147 18.198 1.00 96.69 89 ALA A CA 1
ATOM 648 C C . ALA A 1 89 ? -4.238 -13.990 18.877 1.00 96.69 89 ALA A C 1
ATOM 650 O O . ALA A 1 89 ? -4.093 -14.374 20.038 1.00 96.69 89 ALA A O 1
ATOM 651 N N . ASP A 1 90 ? -5.271 -14.328 18.114 1.00 96.94 90 ASP A N 1
ATOM 652 C CA . ASP A 1 90 ? -6.358 -15.218 18.512 1.00 96.94 90 ASP A CA 1
ATOM 653 C C . ASP A 1 90 ? -6.715 -16.174 17.360 1.00 96.94 90 ASP A C 1
ATOM 655 O O . ASP A 1 90 ? -7.783 -16.080 16.765 1.00 96.94 90 ASP A O 1
ATOM 659 N N . PRO A 1 91 ? -5.813 -17.098 16.979 1.00 95.31 91 PRO A N 1
ATOM 660 C CA . PRO A 1 91 ? -6.011 -17.952 15.805 1.00 95.31 91 PRO A CA 1
ATOM 661 C C . PRO A 1 91 ? -7.231 -18.884 15.900 1.00 95.31 91 PRO A C 1
ATOM 663 O O . PRO A 1 91 ? -7.636 -19.439 14.880 1.00 95.31 91 PRO A O 1
ATOM 666 N N . ASP A 1 92 ? -7.782 -19.081 17.100 1.00 95.50 92 ASP A N 1
ATOM 667 C CA . ASP A 1 92 ? -8.902 -19.985 17.365 1.00 95.50 92 ASP A CA 1
ATOM 668 C C . ASP A 1 92 ? -10.226 -19.236 17.643 1.00 95.50 92 ASP A C 1
ATOM 670 O O . ASP A 1 92 ? -11.212 -19.898 17.975 1.00 95.50 92 ASP A O 1
ATOM 674 N N . ASP A 1 93 ? -10.261 -17.896 17.514 1.00 96.31 93 ASP A N 1
ATOM 675 C CA . ASP A 1 93 ? -11.422 -17.043 17.856 1.00 96.31 93 ASP A CA 1
ATOM 676 C C . ASP A 1 93 ? -11.976 -17.383 19.254 1.00 96.31 93 ASP A C 1
ATOM 678 O O . ASP A 1 93 ? -13.152 -17.712 19.451 1.00 96.31 93 ASP A O 1
ATOM 682 N N . ALA A 1 94 ? -11.085 -17.412 20.247 1.00 96.50 94 ALA A N 1
ATOM 683 C CA . ALA A 1 94 ? -11.380 -17.895 21.589 1.00 96.50 94 ALA A CA 1
ATOM 684 C C . ALA A 1 94 ? -12.411 -17.027 22.323 1.00 96.50 94 ALA A C 1
ATOM 686 O O . ALA A 1 94 ? -13.110 -17.525 23.216 1.00 96.50 94 ALA A O 1
ATOM 687 N N . ASP A 1 95 ? -12.514 -15.745 21.974 1.00 94.44 95 ASP A N 1
ATOM 688 C CA . ASP A 1 95 ? -13.518 -14.834 22.522 1.00 94.44 95 ASP A CA 1
ATOM 689 C C . ASP A 1 95 ? -14.842 -14.816 21.727 1.00 94.44 95 ASP A C 1
ATOM 691 O O . ASP A 1 95 ? -15.824 -14.210 22.180 1.00 94.44 95 ASP A O 1
ATOM 695 N N . GLY A 1 96 ? -14.918 -15.562 20.615 1.00 94.62 96 GLY A N 1
ATOM 696 C CA . GLY A 1 96 ? -16.098 -15.684 19.757 1.00 94.62 96 GLY A CA 1
ATOM 697 C C . GLY A 1 96 ? -16.486 -14.359 19.110 1.00 94.62 96 GLY A C 1
ATOM 698 O O . GLY A 1 96 ? -17.655 -14.131 18.760 1.00 94.62 96 GLY A O 1
ATOM 699 N N . ASP A 1 97 ? -15.528 -13.445 19.027 1.00 93.19 97 ASP A N 1
ATOM 700 C CA . ASP A 1 97 ? -15.710 -12.129 18.487 1.00 93.19 97 ASP A CA 1
ATOM 701 C C . ASP A 1 97 ? -15.591 -12.110 16.969 1.00 93.19 97 ASP A C 1
ATOM 703 O O . ASP A 1 97 ? -15.823 -11.022 16.432 1.00 93.19 97 ASP A O 1
ATOM 707 N N . GLY A 1 98 ? -15.320 -13.272 16.346 1.00 94.50 98 GLY A N 1
ATOM 708 C CA . GLY A 1 98 ? -15.237 -13.659 14.934 1.00 94.50 98 GLY A CA 1
ATOM 709 C C . GLY A 1 98 ? -14.068 -13.055 14.159 1.00 94.50 98 GLY A C 1
ATOM 710 O O . GLY A 1 98 ? -14.194 -12.876 12.944 1.00 94.50 98 GLY A O 1
ATOM 711 N N . VAL A 1 99 ? -13.006 -12.662 14.860 1.00 97.38 99 VAL A N 1
ATOM 712 C CA . VAL A 1 99 ? -11.707 -12.261 14.315 1.00 97.38 99 VAL A CA 1
ATOM 713 C C . VAL A 1 99 ? -10.686 -13.310 14.752 1.00 97.38 99 VAL A C 1
ATOM 715 O O . VAL A 1 99 ? -10.623 -13.676 15.917 1.00 97.38 99 VAL A O 1
ATOM 718 N N . SER A 1 100 ? -9.881 -13.809 13.816 1.00 96.81 100 SER A N 1
ATOM 719 C CA . SER A 1 100 ? -8.956 -14.927 14.039 1.00 96.81 100 SER A CA 1
ATOM 720 C C . SER A 1 100 ? -7.508 -14.549 13.725 1.00 96.81 100 SER A C 1
ATOM 722 O O . SER A 1 100 ? -6.782 -15.274 13.039 1.00 96.81 100 SER A O 1
ATOM 724 N N . GLY A 1 101 ? -7.088 -13.378 14.213 1.00 96.25 101 GLY A N 1
ATOM 725 C CA . GLY A 1 101 ? -5.787 -12.794 13.901 1.00 96.25 101 GLY A CA 1
ATOM 726 C C . GLY A 1 101 ? -4.633 -13.738 14.225 1.00 96.25 101 GLY A C 1
ATOM 727 O O . GLY A 1 101 ? -4.497 -14.205 15.358 1.00 96.25 101 GLY A O 1
ATOM 728 N N . ARG A 1 102 ? -3.761 -14.005 13.247 1.00 95.12 102 ARG A N 1
ATOM 729 C CA . ARG A 1 102 ? -2.624 -14.920 13.440 1.00 95.12 102 ARG A CA 1
ATOM 730 C C . ARG A 1 102 ? -1.306 -14.403 12.867 1.00 95.12 102 ARG A C 1
ATOM 732 O O . ARG A 1 102 ? -1.292 -13.719 11.845 1.00 95.12 102 ARG A O 1
ATOM 739 N N . PRO A 1 103 ? -0.166 -14.727 13.496 1.00 94.56 103 PRO A N 1
ATOM 740 C CA . PRO A 1 103 ? 1.133 -14.311 12.990 1.00 94.56 103 PRO A CA 1
ATOM 741 C C . PRO A 1 103 ? 1.532 -15.117 11.748 1.00 94.56 103 PRO A C 1
ATOM 743 O O . PRO A 1 103 ? 1.222 -16.305 11.623 1.00 94.56 103 PRO A O 1
ATOM 746 N N . ASN A 1 104 ? 2.296 -14.481 10.862 1.00 92.38 104 ASN A N 1
ATOM 747 C CA . ASN A 1 104 ? 3.166 -15.189 9.924 1.00 92.38 104 ASN A CA 1
ATOM 748 C C . ASN A 1 104 ? 4.600 -15.183 10.466 1.00 92.38 104 ASN A C 1
ATOM 750 O O . ASN A 1 104 ? 4.938 -14.359 11.321 1.00 92.38 104 ASN A O 1
ATOM 754 N N . TYR A 1 105 ? 5.448 -16.075 9.961 1.00 86.12 105 TYR A N 1
ATOM 755 C CA . TYR A 1 105 ? 6.820 -16.213 10.441 1.00 86.12 105 TYR A CA 1
ATOM 756 C C . TYR A 1 105 ? 7.830 -16.206 9.302 1.00 86.12 105 TYR A C 1
ATOM 758 O O . TYR A 1 105 ? 7.613 -16.824 8.266 1.00 86.12 105 TYR A O 1
ATOM 766 N N . ASP A 1 106 ? 8.967 -15.563 9.546 1.00 80.44 106 ASP A N 1
ATOM 767 C CA . ASP A 1 106 ? 10.152 -15.597 8.692 1.00 80.44 106 ASP A CA 1
ATOM 768 C C . ASP A 1 106 ? 11.371 -15.809 9.597 1.00 80.44 106 ASP A C 1
ATOM 770 O O . ASP A 1 106 ? 11.528 -15.130 10.613 1.00 80.44 106 ASP A O 1
ATOM 774 N N . GLN A 1 107 ? 12.194 -16.814 9.288 1.00 73.62 107 GLN A N 1
ATOM 775 C CA . GLN A 1 107 ? 13.395 -17.168 10.067 1.00 73.62 107 GLN A CA 1
ATOM 776 C C . GLN A 1 107 ? 13.146 -17.351 11.582 1.00 73.62 107 GLN A C 1
ATOM 778 O O . GLN A 1 107 ? 14.009 -17.065 12.417 1.00 73.62 107 GLN A O 1
ATOM 783 N N . GLY A 1 108 ? 11.952 -17.837 11.938 1.00 75.38 108 GLY A N 1
ATOM 784 C CA . GLY A 1 108 ? 11.557 -18.095 13.324 1.00 75.38 108 GLY A CA 1
ATOM 785 C C . GLY A 1 108 ? 11.099 -16.877 14.123 1.00 75.38 108 GLY A C 1
ATOM 786 O O . GLY A 1 108 ? 10.953 -16.981 15.341 1.00 75.38 108 GLY A O 1
ATOM 787 N N . PHE A 1 109 ? 10.879 -15.749 13.456 1.00 82.31 109 PHE A N 1
ATOM 788 C CA . PHE A 1 109 ? 10.406 -14.500 14.042 1.00 82.31 109 PHE A CA 1
ATOM 789 C C . PHE A 1 109 ? 9.073 -14.081 13.440 1.00 82.31 109 PHE A C 1
ATOM 791 O O . PHE A 1 109 ? 8.779 -14.426 12.296 1.00 82.31 109 PHE A O 1
ATOM 798 N N . VAL A 1 110 ? 8.279 -13.318 14.193 1.00 88.88 110 VAL A N 1
ATOM 799 C CA . VAL A 1 110 ? 6.990 -12.810 13.700 1.00 88.88 110 VAL A CA 1
ATOM 800 C C . VAL A 1 110 ? 7.227 -11.786 12.602 1.00 88.88 110 VAL A C 1
ATOM 802 O O . VAL A 1 110 ? 7.813 -10.728 12.847 1.00 88.88 110 VAL A O 1
ATOM 805 N N . GLY A 1 111 ? 6.751 -12.113 11.404 1.00 89.25 111 GLY A N 1
ATOM 806 C CA . GLY A 1 111 ? 6.840 -11.279 10.218 1.00 89.25 111 GLY A CA 1
ATOM 807 C C . GLY A 1 111 ? 6.024 -9.992 10.333 1.00 89.25 111 GLY A C 1
ATOM 808 O O . GLY A 1 111 ? 5.022 -9.924 11.040 1.00 89.25 111 GLY A O 1
ATOM 809 N N . ARG A 1 112 ? 6.498 -8.929 9.675 1.00 89.69 112 ARG A N 1
ATOM 810 C CA . ARG A 1 112 ? 5.979 -7.555 9.864 1.00 89.69 112 ARG A CA 1
ATOM 811 C C . ARG A 1 112 ? 5.861 -6.772 8.567 1.00 89.69 112 ARG A C 1
ATOM 813 O O . ARG A 1 112 ? 5.058 -5.846 8.477 1.00 89.69 112 ARG A O 1
ATOM 820 N N . PHE A 1 113 ? 6.655 -7.136 7.564 1.00 90.12 113 PHE A N 1
ATOM 821 C CA . PHE A 1 113 ? 6.733 -6.423 6.295 1.00 90.12 113 PHE A CA 1
ATOM 822 C C . PHE A 1 113 ? 6.083 -7.209 5.161 1.00 90.12 113 PHE A C 1
ATOM 824 O O . PHE A 1 113 ? 5.898 -8.425 5.229 1.00 90.12 113 PHE A O 1
ATOM 831 N N . GLY A 1 114 ? 5.718 -6.475 4.113 1.00 89.19 114 GLY A N 1
ATOM 832 C CA . GLY A 1 114 ? 4.921 -6.989 3.012 1.00 89.19 114 GLY A CA 1
ATOM 833 C C . GLY A 1 114 ? 3.437 -7.124 3.353 1.00 89.19 114 GLY A C 1
ATOM 834 O O . GLY A 1 114 ? 2.965 -6.752 4.432 1.00 89.19 114 GLY A O 1
ATOM 835 N N . MET A 1 115 ? 2.681 -7.606 2.374 1.00 91.69 115 MET A N 1
ATOM 836 C CA . MET A 1 115 ? 1.222 -7.668 2.431 1.00 91.69 115 MET A CA 1
ATOM 837 C C . MET A 1 115 ? 0.670 -8.889 3.162 1.00 91.69 115 MET A C 1
ATOM 839 O O . MET A 1 115 ? -0.508 -8.908 3.494 1.00 91.69 115 MET A O 1
ATOM 843 N N . LYS A 1 116 ? 1.493 -9.913 3.378 1.00 93.25 116 LYS A N 1
ATOM 844 C CA . LYS A 1 116 ? 1.144 -11.149 4.088 1.00 93.25 116 LYS A CA 1
ATOM 845 C C . LYS A 1 116 ? 2.093 -11.371 5.270 1.00 93.25 116 LYS A C 1
ATOM 847 O O . LYS A 1 116 ? 2.369 -12.510 5.627 1.00 93.25 116 LYS A O 1
ATOM 852 N N . ALA A 1 117 ? 2.626 -10.285 5.845 1.00 92.00 117 ALA A N 1
ATOM 853 C CA . ALA A 1 117 ? 3.576 -10.316 6.962 1.00 92.00 117 ALA A CA 1
ATOM 854 C C . ALA A 1 117 ? 4.750 -11.275 6.703 1.00 92.00 117 ALA A C 1
ATOM 856 O O . ALA A 1 117 ? 5.194 -11.992 7.584 1.00 92.00 117 ALA A O 1
ATOM 857 N N . GLN A 1 118 ? 5.212 -11.354 5.462 1.00 85.50 118 GLN A N 1
ATOM 858 C CA . GLN A 1 118 ? 5.996 -12.489 4.995 1.00 85.50 118 GLN A CA 1
ATOM 859 C C . GLN A 1 118 ? 7.509 -12.333 5.221 1.00 85.50 118 GLN A C 1
ATOM 861 O O . GLN A 1 118 ? 8.282 -13.196 4.826 1.00 85.50 118 GLN A O 1
ATOM 866 N N . THR A 1 119 ? 7.950 -11.221 5.819 1.00 86.00 119 THR A N 1
ATOM 867 C CA . THR A 1 119 ? 9.352 -11.043 6.211 1.00 86.00 119 THR A CA 1
ATOM 868 C C . THR A 1 119 ? 9.531 -10.180 7.455 1.00 86.00 119 THR A C 1
ATOM 870 O O . THR A 1 119 ? 8.690 -9.333 7.782 1.00 86.00 119 THR A O 1
ATOM 873 N N . VAL A 1 120 ? 10.654 -10.397 8.141 1.00 83.38 120 VAL A N 1
ATOM 874 C CA . VAL A 1 120 ? 11.118 -9.626 9.307 1.00 83.38 120 VAL A CA 1
ATOM 875 C C . VAL A 1 120 ? 12.233 -8.632 8.993 1.00 83.38 120 VAL A C 1
ATOM 877 O O . VAL A 1 120 ? 12.552 -7.790 9.831 1.00 83.38 120 VAL A O 1
ATOM 880 N N . SER A 1 121 ? 12.819 -8.700 7.796 1.00 84.25 121 SER A N 1
ATOM 881 C CA . SER A 1 121 ? 13.966 -7.876 7.412 1.00 84.25 121 SER A CA 1
ATOM 882 C C . SER A 1 121 ? 13.567 -6.782 6.427 1.00 84.25 121 SER A C 1
ATOM 884 O O . SER A 1 121 ? 13.091 -7.072 5.331 1.00 84.25 121 SER A O 1
ATOM 886 N N . ILE A 1 122 ? 13.829 -5.519 6.780 1.00 88.44 122 ILE A N 1
ATOM 887 C CA . ILE A 1 122 ? 13.703 -4.393 5.838 1.00 88.44 122 ILE A CA 1
ATOM 888 C C . ILE A 1 122 ? 14.710 -4.549 4.691 1.00 88.44 122 ILE A C 1
ATOM 890 O O . ILE A 1 122 ? 14.358 -4.304 3.542 1.00 88.44 122 ILE A O 1
ATOM 894 N N . GLU A 1 123 ? 15.938 -4.998 4.976 1.00 90.00 123 GLU A N 1
ATOM 895 C CA . GLU A 1 123 ? 16.955 -5.253 3.948 1.00 90.00 123 GLU A CA 1
ATOM 896 C C . GLU A 1 123 ? 16.463 -6.307 2.947 1.00 90.00 123 GLU A C 1
ATOM 898 O O . GLU A 1 123 ? 16.452 -6.059 1.742 1.00 90.00 123 GLU A O 1
ATOM 903 N N . GLY A 1 124 ? 15.981 -7.453 3.441 1.00 86.81 124 GLY A N 1
ATOM 904 C CA . GLY A 1 124 ? 15.424 -8.516 2.600 1.00 86.81 124 GLY A CA 1
ATOM 905 C C . GLY A 1 124 ? 14.216 -8.040 1.788 1.00 86.81 124 GLY A C 1
ATOM 906 O O . GLY A 1 124 ? 14.119 -8.336 0.595 1.00 86.81 124 GLY A O 1
ATOM 907 N N . PHE A 1 125 ? 13.342 -7.242 2.408 1.00 88.06 125 PHE A N 1
ATOM 908 C CA . PHE A 1 125 ? 12.171 -6.648 1.761 1.00 88.06 125 PHE A CA 1
ATOM 909 C C . PHE A 1 125 ? 12.514 -5.576 0.715 1.00 88.06 125 PHE A C 1
ATOM 911 O O . PHE A 1 125 ? 11.716 -5.346 -0.184 1.00 88.06 125 PHE A O 1
ATOM 918 N N . ILE A 1 126 ? 13.677 -4.922 0.798 1.00 90.94 126 ILE A N 1
ATOM 919 C CA . ILE A 1 126 ? 14.156 -3.961 -0.211 1.00 90.94 126 ILE A CA 1
ATOM 920 C C . ILE A 1 126 ? 14.891 -4.684 -1.344 1.00 90.94 126 ILE A C 1
ATOM 922 O O . ILE A 1 126 ? 14.629 -4.418 -2.519 1.00 90.94 126 ILE A O 1
ATOM 926 N N . ARG A 1 127 ? 15.772 -5.635 -1.014 1.00 91.88 127 ARG A N 1
ATOM 927 C CA . ARG A 1 127 ? 16.528 -6.427 -1.996 1.00 91.88 127 ARG A CA 1
ATOM 928 C C . ARG A 1 127 ? 15.614 -7.262 -2.899 1.00 91.88 127 ARG A C 1
ATOM 930 O O . ARG A 1 127 ? 15.891 -7.381 -4.089 1.00 91.88 127 ARG A O 1
ATOM 937 N N . GLY A 1 128 ? 14.503 -7.782 -2.367 1.00 89.25 128 GLY A N 1
ATOM 938 C CA . GLY A 1 128 ? 13.524 -8.560 -3.134 1.00 89.25 128 GLY A CA 1
ATOM 939 C C . GLY A 1 128 ? 12.988 -7.797 -4.355 1.00 89.25 128 GLY A C 1
ATOM 940 O O . GLY A 1 128 ? 13.223 -8.228 -5.480 1.00 89.25 128 GLY A O 1
ATOM 941 N N . PRO A 1 129 ? 12.321 -6.642 -4.185 1.00 88.62 129 PRO A N 1
ATOM 942 C CA . PRO A 1 129 ? 11.841 -5.817 -5.291 1.00 88.62 129 PRO A CA 1
ATOM 943 C C . PRO A 1 129 ? 12.943 -5.212 -6.167 1.00 88.62 129 PRO A C 1
ATOM 945 O O . PRO A 1 129 ? 12.715 -5.058 -7.367 1.00 88.62 129 PRO A O 1
ATOM 948 N N . LEU A 1 130 ? 14.131 -4.898 -5.626 1.00 91.06 130 LEU A N 1
ATOM 949 C CA . LEU A 1 130 ? 15.276 -4.498 -6.460 1.00 91.06 130 LEU A CA 1
ATOM 950 C C . LEU A 1 130 ? 15.539 -5.556 -7.542 1.00 91.06 130 LEU A C 1
ATOM 952 O O . LEU A 1 130 ? 15.566 -5.224 -8.724 1.00 91.06 130 LEU A O 1
ATOM 956 N N . PHE A 1 131 ? 15.580 -6.831 -7.164 1.00 90.88 131 PHE A N 1
ATOM 957 C CA . PHE A 1 131 ? 15.803 -7.925 -8.103 1.00 90.88 131 PHE A CA 1
ATOM 958 C C . PHE A 1 131 ? 14.546 -8.306 -8.898 1.00 90.88 131 PHE A C 1
ATOM 960 O O . PHE A 1 131 ? 14.526 -8.256 -10.128 1.00 90.88 131 PHE A O 1
ATOM 967 N N . ASN A 1 132 ? 13.449 -8.625 -8.212 1.00 86.62 132 ASN A N 1
ATOM 968 C CA . ASN A 1 132 ? 12.240 -9.158 -8.837 1.00 86.62 132 ASN A CA 1
ATOM 969 C C . ASN A 1 132 ? 11.529 -8.125 -9.735 1.00 86.62 132 ASN A C 1
ATOM 971 O O . ASN A 1 132 ? 10.931 -8.501 -10.744 1.00 86.62 132 ASN A O 1
ATOM 975 N N . HIS A 1 133 ? 11.588 -6.827 -9.400 1.00 85.25 133 HIS A N 1
ATOM 976 C CA . HIS A 1 133 ? 10.869 -5.776 -10.132 1.00 85.25 133 HIS A CA 1
ATOM 977 C C . HIS A 1 133 ? 11.792 -4.952 -11.029 1.00 85.25 133 HIS A C 1
ATOM 979 O O . HIS A 1 133 ? 11.422 -4.674 -12.171 1.00 85.25 133 HIS A O 1
ATOM 985 N N . LEU A 1 134 ? 12.959 -4.532 -10.525 1.00 86.50 134 LEU A N 1
ATOM 986 C CA . LEU A 1 134 ? 13.885 -3.688 -11.294 1.00 86.50 134 LEU A CA 1
ATOM 987 C C . LEU A 1 134 ? 14.935 -4.501 -12.052 1.00 86.50 134 LEU A C 1
ATOM 989 O O . LEU A 1 134 ? 15.461 -4.007 -13.044 1.00 86.50 134 LEU A O 1
ATOM 993 N N . GLY A 1 135 ? 15.185 -5.744 -11.640 1.00 86.06 135 GLY A N 1
ATOM 994 C CA . GLY A 1 135 ? 16.252 -6.567 -12.196 1.00 86.06 135 GLY A CA 1
ATOM 995 C C . GLY A 1 135 ? 17.632 -6.267 -11.654 1.00 86.06 135 GLY A C 1
ATOM 996 O O . GLY A 1 135 ? 18.569 -6.732 -12.266 1.00 86.06 135 GLY A O 1
ATOM 997 N N . LEU A 1 136 ? 17.742 -5.510 -10.560 1.00 90.62 136 LEU A N 1
ATOM 998 C CA . LEU A 1 136 ? 19.026 -5.142 -9.981 1.00 90.62 136 LEU A CA 1
ATOM 999 C C . LEU A 1 136 ? 19.526 -6.218 -9.023 1.00 90.62 136 LEU A C 1
ATOM 1001 O O . LEU A 1 136 ? 18.841 -6.550 -8.046 1.00 90.62 136 LEU A O 1
ATOM 1005 N N . THR A 1 137 ? 20.732 -6.721 -9.264 1.00 94.38 137 THR A N 1
ATOM 1006 C CA . THR A 1 137 ? 21.398 -7.645 -8.342 1.00 94.38 137 THR A CA 1
ATOM 1007 C C . THR A 1 137 ? 22.045 -6.905 -7.173 1.00 94.38 137 THR A C 1
ATOM 1009 O O . THR A 1 137 ? 22.475 -5.754 -7.266 1.00 94.38 137 THR A O 1
ATOM 1012 N N . SER A 1 138 ? 22.049 -7.552 -6.007 1.00 94.88 138 SER A N 1
ATOM 1013 C CA . SER A 1 138 ? 22.624 -7.005 -4.776 1.00 94.88 138 SER A CA 1
ATOM 1014 C C . SER A 1 138 ? 23.067 -8.121 -3.840 1.00 94.88 138 SER A C 1
ATOM 1016 O O . SER A 1 138 ? 22.370 -9.133 -3.676 1.00 94.88 138 SER A O 1
ATOM 1018 N N . ASP A 1 139 ? 24.185 -7.896 -3.163 1.00 94.88 139 ASP A N 1
ATOM 1019 C CA . ASP A 1 139 ? 24.629 -8.738 -2.057 1.00 94.88 139 ASP A CA 1
ATOM 1020 C C . ASP A 1 139 ? 23.934 -8.337 -0.749 1.00 94.88 139 ASP A C 1
ATOM 1022 O O . ASP A 1 139 ? 23.514 -7.185 -0.605 1.00 94.88 139 ASP A O 1
ATOM 1026 N N . PRO A 1 140 ? 23.778 -9.265 0.215 1.00 92.38 140 PRO A N 1
ATOM 1027 C CA . PRO A 1 140 ? 23.393 -8.894 1.567 1.00 92.38 140 PRO A CA 1
ATOM 1028 C C . PRO A 1 140 ? 24.420 -7.931 2.165 1.00 92.38 140 PRO A C 1
ATOM 1030 O O . PRO A 1 140 ? 25.619 -8.062 1.905 1.00 92.38 140 PRO A O 1
ATOM 1033 N N . LEU A 1 141 ? 23.968 -7.013 3.016 1.00 92.75 141 LEU A N 1
ATOM 1034 C CA . LEU A 1 141 ? 24.876 -6.147 3.761 1.00 92.75 141 LEU A CA 1
ATOM 1035 C C . LEU A 1 141 ? 25.833 -6.992 4.610 1.00 92.75 141 LEU A C 1
ATOM 1037 O O . LEU A 1 141 ? 25.437 -7.958 5.268 1.00 92.75 141 LEU A O 1
ATOM 1041 N N . SER A 1 142 ? 27.105 -6.606 4.640 1.00 92.44 142 SER A N 1
ATOM 1042 C CA . SER A 1 142 ? 28.084 -7.221 5.526 1.00 92.44 142 SER A CA 1
ATOM 1043 C C . SER A 1 142 ? 27.648 -7.082 6.988 1.00 92.44 142 SER A C 1
ATOM 1045 O O . SER A 1 142 ? 27.014 -6.089 7.361 1.00 92.44 142 SER A O 1
ATOM 1047 N N . PRO A 1 143 ? 28.056 -8.010 7.875 1.00 89.62 143 PRO A N 1
ATOM 1048 C CA . PRO A 1 143 ? 27.699 -7.937 9.292 1.00 89.62 143 PRO A CA 1
ATOM 1049 C C . PRO A 1 143 ? 28.062 -6.601 9.957 1.00 89.62 143 PRO A C 1
ATOM 1051 O O . PRO A 1 143 ? 27.382 -6.161 10.881 1.00 89.62 143 PRO A O 1
ATOM 1054 N N . ALA A 1 144 ? 29.127 -5.942 9.485 1.00 90.88 144 ALA A N 1
ATOM 1055 C CA . ALA A 1 144 ? 29.540 -4.632 9.975 1.00 90.88 144 ALA A CA 1
ATOM 1056 C C . ALA A 1 144 ? 28.534 -3.530 9.607 1.00 90.88 144 ALA A C 1
ATOM 1058 O O . ALA A 1 144 ? 28.189 -2.722 10.468 1.00 90.88 144 ALA A O 1
ATOM 1059 N N . LEU A 1 145 ? 28.047 -3.509 8.362 1.00 91.94 145 LEU A N 1
ATOM 1060 C CA . LEU A 1 145 ? 27.046 -2.539 7.919 1.00 91.94 145 LEU A CA 1
ATOM 1061 C C . LEU A 1 145 ? 25.656 -2.854 8.472 1.00 91.94 145 LEU A C 1
ATOM 1063 O O . LEU A 1 145 ? 24.967 -1.933 8.897 1.00 91.94 145 LEU A O 1
ATOM 1067 N N . GLN A 1 146 ? 25.275 -4.129 8.582 1.00 88.69 146 GLN A N 1
ATOM 1068 C CA . GLN A 1 146 ? 24.037 -4.527 9.264 1.00 88.69 146 GLN A CA 1
ATOM 1069 C C . GLN A 1 146 ? 24.011 -4.037 10.717 1.00 88.69 146 GLN A C 1
ATOM 1071 O O . GLN A 1 146 ? 23.011 -3.488 11.171 1.00 88.69 146 GLN A O 1
ATOM 1076 N N . ALA A 1 147 ? 25.127 -4.174 11.440 1.00 87.38 147 ALA A N 1
ATOM 1077 C CA . ALA A 1 147 ? 25.254 -3.678 12.810 1.00 87.38 147 ALA A CA 1
ATOM 1078 C C . ALA A 1 147 ? 25.273 -2.141 12.913 1.00 87.38 147 ALA A C 1
ATOM 1080 O O . ALA A 1 147 ? 25.026 -1.604 13.992 1.00 87.38 147 ALA A O 1
ATOM 1081 N N . ALA A 1 148 ? 25.581 -1.441 11.819 1.00 91.44 148 ALA A N 1
ATOM 1082 C CA . ALA A 1 148 ? 25.601 0.016 11.753 1.00 91.44 148 ALA A CA 1
ATOM 1083 C C . ALA A 1 148 ? 24.242 0.630 11.373 1.00 91.44 148 ALA A C 1
ATOM 1085 O O . ALA A 1 148 ? 24.103 1.853 11.439 1.00 91.44 148 ALA A O 1
ATOM 1086 N N . LEU A 1 149 ? 23.248 -0.186 10.994 1.00 90.25 149 LEU A N 1
ATOM 1087 C CA . LEU A 1 149 ? 21.931 0.306 10.595 1.00 90.25 149 LEU A CA 1
ATOM 1088 C C . LEU A 1 149 ? 21.266 1.138 11.713 1.00 90.25 149 LEU A C 1
ATOM 1090 O O . LEU A 1 149 ? 21.386 0.799 12.894 1.00 90.25 149 LEU A O 1
ATOM 1094 N N . PRO A 1 150 ? 20.518 2.207 11.369 1.00 86.94 150 PRO A N 1
ATOM 1095 C CA . PRO A 1 150 ? 19.953 3.131 12.361 1.00 86.94 150 PRO A CA 1
ATOM 1096 C C . PRO A 1 150 ? 18.923 2.507 13.307 1.00 86.94 150 PRO A C 1
ATOM 1098 O O . PRO A 1 150 ? 18.674 3.034 14.393 1.00 86.94 150 PRO A O 1
ATOM 1101 N N . VAL A 1 151 ? 18.292 1.419 12.869 1.00 80.50 151 VAL A N 1
ATOM 1102 C CA . VAL A 1 151 ? 17.320 0.650 13.636 1.00 80.50 151 VAL A CA 1
ATOM 1103 C C . VAL A 1 151 ? 17.808 -0.797 13.691 1.00 80.50 151 VAL A C 1
ATOM 1105 O O . VAL A 1 151 ? 18.055 -1.372 12.629 1.00 80.50 151 VAL A O 1
ATOM 1108 N N . PRO A 1 152 ? 17.933 -1.411 14.884 1.00 68.25 152 PRO A N 1
ATOM 1109 C CA . PRO A 1 152 ? 18.323 -2.810 14.993 1.00 68.25 152 PRO A CA 1
ATOM 1110 C C . PRO A 1 152 ? 17.292 -3.719 14.309 1.00 68.25 152 PRO A C 1
ATOM 1112 O O . PRO A 1 152 ? 16.253 -4.040 14.881 1.00 68.25 152 PRO A O 1
ATOM 1115 N N . SER A 1 153 ? 17.571 -4.166 13.085 1.00 55.00 153 SER A N 1
ATOM 1116 C CA . SER A 1 153 ? 16.845 -5.283 12.485 1.00 55.00 153 SER A CA 1
ATOM 1117 C C . SER A 1 153 ? 17.371 -6.570 13.113 1.00 55.00 153 SER A C 1
ATOM 1119 O O . SER A 1 153 ? 18.572 -6.839 13.066 1.00 55.00 153 SER A O 1
ATOM 1121 N N . VAL A 1 154 ? 16.499 -7.340 13.759 1.00 55.38 154 VAL A N 1
ATOM 1122 C CA . VAL A 1 154 ? 16.884 -8.515 14.550 1.00 55.38 154 VAL A CA 1
ATOM 1123 C C . VAL A 1 154 ? 17.628 -9.531 13.667 1.00 55.38 154 VAL A C 1
ATOM 1125 O O . VAL A 1 154 ? 17.038 -10.146 12.790 1.00 55.38 154 VAL A O 1
ATOM 1128 N N . ALA A 1 155 ? 18.935 -9.700 13.897 1.00 42.19 155 ALA A N 1
ATOM 1129 C CA . ALA A 1 155 ? 19.827 -10.539 13.081 1.00 42.19 155 ALA A CA 1
ATOM 1130 C C . ALA A 1 155 ? 19.906 -12.015 13.531 1.00 42.19 155 ALA A C 1
ATOM 1132 O O . ALA A 1 155 ? 20.625 -12.818 12.941 1.00 42.19 155 ALA A O 1
ATOM 1133 N N . ALA A 1 156 ? 19.227 -12.394 14.615 1.00 42.12 156 ALA A N 1
ATOM 1134 C CA . ALA A 1 156 ? 19.483 -13.668 15.282 1.00 42.12 156 ALA A CA 1
ATOM 1135 C C . ALA A 1 156 ? 18.449 -14.738 14.922 1.00 42.12 156 ALA A C 1
ATOM 1137 O O . ALA A 1 156 ? 17.644 -15.065 15.781 1.00 42.12 156 ALA A O 1
ATOM 1138 N N . VAL A 1 157 ? 18.473 -15.281 13.694 1.00 42.88 157 VAL A N 1
ATOM 1139 C CA . VAL A 1 157 ? 17.636 -16.427 13.258 1.00 42.88 157 VAL A CA 1
ATOM 1140 C C . VAL A 1 157 ? 17.344 -17.361 14.436 1.00 42.88 157 VAL A C 1
ATOM 1142 O O . VAL A 1 157 ? 18.252 -18.022 14.953 1.00 42.88 157 VAL A O 1
ATOM 1145 N N . ARG A 1 158 ? 16.091 -17.402 14.902 1.00 43.69 158 ARG A N 1
ATOM 1146 C CA . ARG A 1 158 ? 15.697 -18.441 15.853 1.00 43.69 158 ARG A CA 1
ATOM 1147 C C . ARG A 1 158 ? 15.665 -19.731 15.048 1.00 43.69 158 ARG A C 1
ATOM 1149 O O . ARG A 1 158 ? 15.044 -19.774 13.991 1.00 43.69 158 ARG A O 1
ATOM 1156 N N . GLN A 1 159 ? 16.344 -20.777 15.524 1.00 35.88 159 GLN A N 1
ATOM 1157 C CA . GLN A 1 159 ? 16.132 -22.130 15.006 1.00 35.88 159 GLN A CA 1
ATOM 1158 C C . GLN A 1 159 ? 14.683 -22.511 15.302 1.00 35.88 159 GLN A C 1
ATOM 1160 O O . GLN A 1 159 ? 14.362 -23.049 16.357 1.00 35.88 159 GLN A O 1
ATOM 1165 N N . PHE A 1 160 ? 13.793 -22.138 14.398 1.00 37.44 160 PHE A N 1
ATOM 1166 C CA . PHE A 1 160 ? 12.414 -22.550 14.423 1.00 37.44 160 PHE A CA 1
ATOM 1167 C C . PHE A 1 160 ? 12.361 -23.867 13.662 1.00 37.44 160 PHE A C 1
ATOM 1169 O O . PHE A 1 160 ? 12.718 -23.928 12.486 1.00 37.44 160 PHE A O 1
ATOM 1176 N N . GLU A 1 161 ? 11.951 -24.932 14.346 1.00 34.56 161 GLU A N 1
ATOM 1177 C CA . GLU A 1 161 ? 11.593 -26.209 13.726 1.00 34.56 161 GLU A CA 1
ATOM 1178 C C . GLU A 1 161 ? 10.255 -26.057 12.972 1.00 34.56 161 GLU A C 1
ATOM 1180 O O . GLU A 1 161 ? 9.303 -26.802 13.200 1.00 34.56 161 GLU A O 1
ATOM 1185 N N . ALA A 1 162 ? 10.157 -25.070 12.070 1.00 39.28 162 ALA A N 1
ATOM 1186 C CA . ALA A 1 162 ? 9.165 -25.133 11.006 1.00 39.28 162 ALA A CA 1
ATOM 1187 C C . ALA A 1 162 ? 9.523 -26.345 10.155 1.00 39.28 162 ALA A C 1
ATOM 1189 O O . ALA A 1 162 ? 10.696 -26.703 10.010 1.00 39.28 162 ALA A O 1
ATOM 1190 N N . ARG A 1 163 ? 8.502 -27.033 9.658 1.00 38.28 163 ARG A N 1
ATOM 1191 C CA . ARG A 1 163 ? 8.647 -28.258 8.881 1.00 38.28 163 ARG A CA 1
ATOM 1192 C C . ARG A 1 163 ? 9.407 -27.924 7.601 1.00 38.28 163 ARG A C 1
ATOM 1194 O O . ARG A 1 163 ? 8.798 -27.624 6.584 1.00 38.28 163 ARG A O 1
ATOM 1201 N N . ALA A 1 164 ? 10.734 -28.026 7.678 1.00 38.22 164 ALA A N 1
ATOM 1202 C CA . ALA A 1 164 ? 11.691 -27.809 6.608 1.00 38.22 164 ALA A CA 1
ATOM 1203 C C . ALA A 1 164 ? 11.486 -28.849 5.501 1.00 38.22 164 ALA A C 1
ATOM 1205 O O . ALA A 1 164 ? 12.232 -29.812 5.337 1.00 38.22 164 ALA A O 1
ATOM 1206 N N . THR A 1 165 ? 10.430 -28.646 4.736 1.00 39.72 165 THR A N 1
ATOM 1207 C CA . THR A 1 165 ? 10.310 -29.098 3.366 1.00 39.72 165 THR A CA 1
ATOM 1208 C C . THR A 1 165 ? 10.679 -27.863 2.556 1.00 39.72 165 THR A C 1
ATOM 1210 O O . THR A 1 165 ? 10.112 -26.800 2.782 1.00 39.72 165 THR A O 1
ATOM 1213 N N . GLY A 1 166 ? 11.689 -27.932 1.686 1.00 42.91 166 GLY A N 1
ATOM 1214 C CA . GLY A 1 166 ? 12.269 -26.764 0.996 1.00 42.91 166 GLY A CA 1
ATOM 1215 C C . GLY A 1 166 ? 11.303 -25.882 0.179 1.00 42.91 166 GLY A C 1
ATOM 1216 O O . GLY A 1 166 ? 11.751 -24.903 -0.409 1.00 42.91 166 GLY A O 1
ATOM 1217 N N . LEU A 1 167 ? 10.004 -26.198 0.162 1.00 44.84 167 LEU A N 1
ATOM 1218 C CA . LEU A 1 167 ? 8.921 -25.367 -0.356 1.00 44.84 167 LEU A CA 1
ATOM 1219 C C . LEU A 1 167 ? 8.693 -24.075 0.455 1.00 44.84 167 LEU A C 1
ATOM 1221 O O . LEU A 1 167 ? 8.390 -23.053 -0.153 1.00 44.84 167 LEU A O 1
ATOM 1225 N N . GLU A 1 168 ? 8.899 -24.059 1.783 1.00 49.53 168 GLU A N 1
ATOM 1226 C CA . GLU A 1 168 ? 8.702 -22.831 2.590 1.00 49.53 168 GLU A CA 1
ATOM 1227 C C . GLU A 1 168 ? 9.650 -21.693 2.166 1.00 49.53 168 GLU A C 1
ATOM 1229 O O . GLU A 1 168 ? 9.230 -20.544 2.067 1.00 49.53 168 GLU A O 1
ATOM 1234 N N . ALA A 1 169 ? 10.912 -22.001 1.838 1.00 50.56 169 ALA A N 1
ATOM 1235 C CA . ALA A 1 169 ? 11.869 -20.999 1.358 1.00 50.56 169 ALA A CA 1
ATOM 1236 C C . ALA A 1 169 ? 11.450 -20.411 -0.002 1.00 50.56 169 ALA A C 1
ATOM 1238 O O . ALA A 1 169 ? 11.516 -19.201 -0.202 1.00 50.56 169 ALA A O 1
ATOM 1239 N N . GLN A 1 170 ? 10.948 -21.247 -0.919 1.00 50.31 170 GLN A N 1
ATOM 1240 C CA . GLN A 1 170 ? 10.469 -20.794 -2.229 1.00 50.31 170 GLN A CA 1
ATOM 1241 C C . GLN A 1 170 ? 9.203 -19.926 -2.131 1.00 50.31 170 GLN A C 1
ATOM 1243 O O . GLN A 1 170 ? 9.062 -18.987 -2.914 1.00 50.31 170 GLN A O 1
ATOM 1248 N N . ALA A 1 171 ? 8.331 -20.178 -1.147 1.00 54.09 171 ALA A N 1
ATOM 1249 C CA . ALA A 1 171 ? 7.092 -19.422 -0.940 1.00 54.09 171 ALA A CA 1
ATOM 1250 C C . ALA A 1 171 ? 7.325 -17.936 -0.591 1.00 54.09 171 ALA A C 1
ATOM 1252 O O . ALA A 1 171 ? 6.485 -17.088 -0.891 1.00 54.09 171 ALA A O 1
ATOM 1253 N N . PHE A 1 172 ? 8.473 -17.591 0.005 1.00 59.88 172 PHE A N 1
ATOM 1254 C CA . PHE A 1 172 ? 8.799 -16.213 0.398 1.00 59.88 172 PHE A CA 1
ATOM 1255 C C . PHE A 1 172 ? 9.609 -15.424 -0.646 1.00 59.88 172 PHE A C 1
ATOM 1257 O O . PHE A 1 172 ? 9.607 -14.188 -0.617 1.00 59.88 172 PHE A O 1
ATOM 1264 N N . HIS A 1 173 ? 10.246 -16.105 -1.609 1.00 58.78 173 HIS A N 1
ATOM 1265 C CA . HIS A 1 173 ? 11.123 -15.489 -2.621 1.00 58.78 173 HIS A CA 1
ATOM 1266 C C . HIS A 1 173 ? 10.418 -14.467 -3.535 1.00 58.78 173 HIS A C 1
ATOM 1268 O O . HIS A 1 173 ? 11.083 -13.665 -4.193 1.00 58.78 173 HIS A O 1
ATOM 1274 N N . GLN A 1 174 ? 9.080 -14.464 -3.583 1.00 60.50 174 GLN A N 1
ATOM 1275 C CA . GLN A 1 174 ? 8.306 -13.442 -4.297 1.00 60.50 174 GLN A CA 1
ATOM 1276 C C . GLN A 1 174 ? 8.572 -12.033 -3.743 1.00 60.50 174 GLN A C 1
ATOM 1278 O O . GLN A 1 174 ? 8.673 -11.082 -4.520 1.00 60.50 174 GLN A O 1
ATOM 1283 N N . ALA A 1 175 ? 8.705 -11.888 -2.420 1.00 64.62 175 ALA A N 1
ATOM 1284 C CA . ALA A 1 175 ? 8.710 -10.583 -1.754 1.00 64.62 175 ALA A CA 1
ATOM 1285 C C . ALA A 1 175 ? 9.991 -10.258 -0.981 1.00 64.62 175 ALA A C 1
ATOM 1287 O O . ALA A 1 175 ? 10.314 -9.080 -0.834 1.00 64.62 175 ALA A O 1
ATOM 1288 N N . ALA A 1 176 ? 10.709 -11.265 -0.483 1.00 76.06 176 ALA A N 1
ATOM 1289 C CA . ALA A 1 176 ? 11.934 -11.073 0.282 1.00 76.06 176 ALA A CA 1
ATOM 1290 C C . ALA A 1 176 ? 13.106 -11.781 -0.399 1.00 76.06 176 ALA A C 1
ATOM 1292 O O . ALA A 1 176 ? 13.000 -12.940 -0.804 1.00 76.06 176 ALA A O 1
ATOM 1293 N N . ALA A 1 177 ? 14.230 -11.077 -0.523 1.00 81.81 177 ALA A N 1
ATOM 1294 C CA . ALA A 1 177 ? 15.461 -11.681 -1.005 1.00 81.81 177 ALA A CA 1
ATOM 1295 C C . ALA A 1 177 ? 16.036 -12.664 0.029 1.00 81.81 177 ALA A C 1
ATOM 1297 O O . ALA A 1 177 ? 15.959 -12.400 1.234 1.00 81.81 177 ALA A O 1
ATOM 1298 N N . PRO A 1 178 ? 16.680 -13.756 -0.419 1.00 78.81 178 PRO A N 1
ATOM 1299 C CA . PRO A 1 178 ? 17.425 -14.634 0.467 1.00 78.81 178 PRO A CA 1
ATOM 1300 C C . PRO A 1 178 ? 18.610 -13.902 1.117 1.00 78.81 178 PRO A C 1
ATOM 1302 O O . PRO A 1 178 ? 19.122 -12.898 0.616 1.00 78.81 178 PRO A O 1
ATOM 1305 N N . ALA A 1 179 ? 19.124 -14.473 2.207 1.00 79.44 179 ALA A N 1
ATOM 1306 C CA . ALA A 1 179 ? 20.352 -14.017 2.866 1.00 79.44 179 ALA A CA 1
ATOM 1307 C C . ALA A 1 179 ? 21.642 -14.355 2.079 1.00 79.44 179 ALA A C 1
ATOM 1309 O O . ALA A 1 179 ? 22.740 -14.290 2.625 1.00 79.44 179 ALA A O 1
ATOM 1310 N N . SER A 1 180 ? 21.521 -14.739 0.806 1.00 85.00 180 SER A N 1
ATOM 1311 C CA . SER A 1 180 ? 22.624 -14.972 -0.127 1.00 85.00 180 SER A CA 1
ATOM 1312 C C . SER A 1 180 ? 22.695 -13.858 -1.180 1.00 85.00 180 SER A C 1
ATOM 1314 O O . SER A 1 180 ? 21.695 -13.162 -1.391 1.00 85.00 180 SER A O 1
ATOM 1316 N N . PRO A 1 181 ? 23.841 -13.701 -1.867 1.00 89.75 181 PRO A N 1
ATOM 1317 C CA . PRO A 1 181 ? 23.946 -12.925 -3.102 1.00 89.75 181 PRO A CA 1
ATOM 1318 C C . PRO A 1 181 ? 22.807 -13.208 -4.082 1.00 89.75 181 PRO A C 1
ATOM 1320 O O . PRO A 1 181 ? 22.374 -14.358 -4.220 1.00 89.75 181 PRO A O 1
ATOM 1323 N N . LEU A 1 182 ? 22.325 -12.155 -4.739 1.00 89.94 182 LEU A N 1
ATOM 1324 C CA . LEU A 1 182 ? 21.433 -12.255 -5.891 1.00 89.94 182 LEU A CA 1
ATOM 1325 C C . LEU A 1 182 ? 22.288 -12.147 -7.148 1.00 89.94 182 LEU A C 1
ATOM 1327 O O . LEU A 1 182 ? 23.160 -11.288 -7.206 1.00 89.94 182 LEU A O 1
ATOM 1331 N N . THR A 1 183 ? 22.030 -13.001 -8.128 1.00 90.62 183 THR A N 1
ATOM 1332 C CA . THR A 1 183 ? 22.769 -13.040 -9.394 1.00 90.62 183 THR A CA 1
ATOM 1333 C C . THR A 1 183 ? 21.793 -13.240 -10.540 1.00 90.62 183 THR A C 1
ATOM 1335 O O . THR A 1 183 ? 20.782 -13.933 -10.358 1.00 90.62 183 THR A O 1
ATOM 1338 N N . ASP A 1 184 ? 22.110 -12.726 -11.720 1.00 85.56 184 ASP A N 1
ATOM 1339 C CA . ASP A 1 184 ? 21.419 -13.097 -12.953 1.00 85.56 184 ASP A CA 1
ATOM 1340 C C . ASP A 1 184 ? 22.389 -13.308 -14.132 1.00 85.56 184 ASP A C 1
ATOM 1342 O O . ASP A 1 184 ? 23.583 -13.520 -13.938 1.00 85.56 184 ASP A O 1
ATO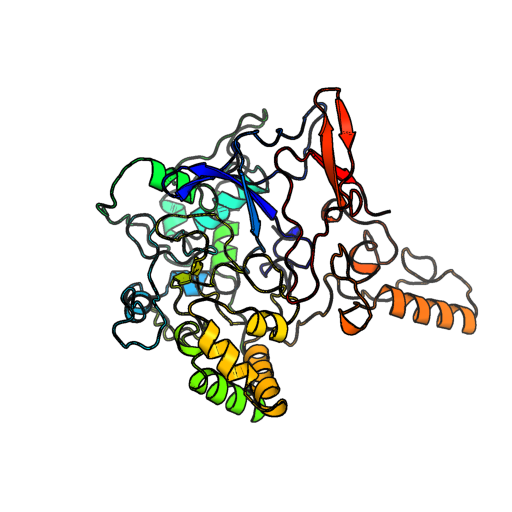M 1346 N N . ASP A 1 185 ? 21.849 -13.473 -15.341 1.00 85.00 185 ASP A N 1
ATOM 1347 C CA . ASP A 1 185 ? 22.610 -13.837 -16.546 1.00 85.00 185 ASP A CA 1
ATOM 1348 C C . ASP A 1 185 ? 22.255 -12.875 -17.682 1.00 85.00 185 ASP A C 1
ATOM 1350 O O . ASP A 1 185 ? 21.710 -13.261 -18.721 1.00 85.00 185 ASP A O 1
ATOM 1354 N N . ASP A 1 186 ? 22.474 -11.585 -17.440 1.00 82.50 186 ASP A N 1
ATOM 1355 C CA . ASP A 1 186 ? 22.230 -10.521 -18.415 1.00 82.50 186 ASP A CA 1
ATOM 1356 C C . ASP A 1 186 ? 23.521 -9.990 -19.080 1.00 82.50 186 ASP A C 1
ATOM 1358 O O . ASP A 1 186 ? 23.472 -9.201 -20.029 1.00 82.50 186 ASP A O 1
ATOM 1362 N N . GLY A 1 187 ? 24.681 -10.486 -18.635 1.00 83.69 187 GLY A N 1
ATOM 1363 C CA . GLY A 1 187 ? 26.004 -10.108 -19.130 1.00 83.69 187 GLY A CA 1
ATOM 1364 C C . GLY A 1 187 ? 26.626 -8.892 -18.435 1.00 83.69 187 GLY A C 1
ATOM 1365 O O . GLY A 1 187 ? 27.727 -8.485 -18.823 1.00 83.69 187 GLY A O 1
ATOM 1366 N N . VAL A 1 188 ? 25.965 -8.326 -17.424 1.00 87.38 188 VAL A N 1
ATOM 1367 C CA . VAL A 1 188 ? 26.510 -7.332 -16.494 1.00 87.38 188 VAL A CA 1
ATOM 1368 C C . VAL A 1 188 ? 27.126 -8.055 -15.287 1.00 87.38 188 VAL A C 1
ATOM 1370 O O . VAL A 1 188 ? 26.804 -9.198 -14.982 1.00 87.38 188 VAL A O 1
ATOM 1373 N N . ALA A 1 189 ? 28.135 -7.446 -14.658 1.00 93.81 189 ALA A N 1
ATOM 1374 C CA . ALA A 1 189 ? 28.830 -8.061 -13.531 1.00 93.81 189 ALA A CA 1
ATOM 1375 C C . ALA A 1 189 ? 28.067 -7.836 -12.219 1.00 93.81 189 ALA A C 1
ATOM 1377 O O . ALA A 1 189 ? 27.843 -6.690 -11.833 1.00 93.81 189 ALA A O 1
ATOM 1378 N N . ASP A 1 190 ? 27.774 -8.927 -11.515 1.00 92.81 190 ASP A N 1
ATOM 1379 C CA . ASP A 1 190 ? 27.114 -8.902 -10.211 1.00 92.81 190 ASP A CA 1
ATOM 1380 C C . ASP A 1 190 ? 28.073 -8.594 -9.037 1.00 92.81 190 ASP A C 1
ATOM 1382 O O . ASP A 1 190 ? 29.235 -9.024 -9.062 1.00 92.81 190 ASP A O 1
ATOM 1386 N N . PRO A 1 191 ? 27.582 -7.937 -7.962 1.00 96.06 191 PRO A N 1
ATOM 1387 C CA . PRO A 1 191 ? 26.282 -7.268 -7.885 1.00 96.06 191 PRO A CA 1
ATOM 1388 C C . PRO A 1 191 ? 26.293 -5.924 -8.630 1.00 96.06 191 PRO A C 1
ATOM 1390 O O . PRO A 1 191 ? 27.265 -5.170 -8.567 1.00 96.06 191 PRO A O 1
ATOM 1393 N N . GLU A 1 192 ? 25.181 -5.586 -9.277 1.00 95.12 192 GLU A N 1
ATOM 1394 C CA . GLU A 1 192 ? 25.008 -4.301 -9.960 1.00 95.12 192 GLU A CA 1
ATOM 1395 C C . GLU A 1 192 ? 24.850 -3.129 -8.982 1.00 95.12 192 GLU A C 1
ATOM 1397 O O . GLU A 1 192 ? 25.326 -2.022 -9.244 1.00 95.12 192 GLU A O 1
ATOM 1402 N N . LEU A 1 193 ? 24.179 -3.356 -7.847 1.00 96.19 193 LEU A N 1
ATOM 1403 C CA . LEU A 1 193 ? 24.043 -2.363 -6.786 1.00 96.19 193 LEU A CA 1
ATOM 1404 C C . LEU A 1 193 ? 25.191 -2.500 -5.781 1.00 96.19 193 LEU A C 1
ATOM 1406 O O . LEU A 1 193 ? 25.354 -3.542 -5.142 1.00 96.19 193 LEU A O 1
ATOM 1410 N N . ALA A 1 194 ? 25.951 -1.421 -5.590 1.00 96.56 194 ALA A N 1
ATOM 1411 C CA . ALA A 1 194 ? 27.023 -1.393 -4.604 1.00 96.56 194 ALA A CA 1
ATOM 1412 C C . ALA A 1 194 ? 26.476 -1.537 -3.172 1.00 96.56 194 ALA A C 1
ATOM 1414 O O . ALA A 1 194 ? 25.437 -0.977 -2.822 1.00 96.56 194 ALA A O 1
ATOM 1415 N N . GLU A 1 195 ? 27.225 -2.226 -2.306 1.00 96.38 195 GLU A N 1
ATOM 1416 C CA . GLU A 1 195 ? 26.847 -2.451 -0.900 1.00 96.38 195 GLU A CA 1
ATOM 1417 C C . GLU A 1 195 ? 26.584 -1.134 -0.141 1.00 96.38 195 GLU A C 1
ATOM 1419 O O . GLU A 1 195 ? 25.653 -1.047 0.658 1.00 96.38 195 GLU A O 1
ATOM 1424 N N . ALA A 1 196 ? 27.368 -0.086 -0.424 1.00 96.62 196 ALA A N 1
ATOM 1425 C CA . ALA A 1 196 ? 27.185 1.237 0.172 1.00 96.62 196 ALA A CA 1
ATOM 1426 C C . ALA A 1 196 ? 25.851 1.889 -0.240 1.00 96.62 196 ALA A C 1
ATOM 1428 O O . ALA A 1 196 ? 25.158 2.442 0.610 1.00 96.62 196 ALA A O 1
ATOM 1429 N N . ASP A 1 197 ? 25.452 1.760 -1.510 1.00 97.31 197 ASP A N 1
ATOM 1430 C CA . ASP A 1 197 ? 24.174 2.293 -1.996 1.00 97.31 197 ASP A CA 1
ATOM 1431 C C . ASP A 1 197 ? 22.991 1.523 -1.391 1.00 97.31 197 ASP A C 1
ATOM 1433 O O . ASP A 1 197 ? 21.969 2.116 -1.034 1.00 97.31 197 ASP A O 1
ATOM 1437 N N . LEU A 1 198 ? 23.131 0.201 -1.221 1.00 95.94 198 LEU A N 1
ATOM 1438 C CA . LEU A 1 198 ? 22.144 -0.606 -0.505 1.00 95.94 198 LEU A CA 1
ATOM 1439 C C . LEU A 1 198 ? 22.021 -0.159 0.959 1.00 95.94 198 LEU A C 1
ATOM 1441 O O . LEU A 1 198 ? 20.906 0.004 1.454 1.00 95.94 198 LEU A O 1
ATOM 1445 N N . TYR A 1 199 ? 23.144 0.065 1.646 1.00 96.06 199 TYR A N 1
ATOM 1446 C CA . TYR A 1 199 ? 23.154 0.542 3.029 1.00 96.06 199 TYR A CA 1
ATOM 1447 C C . TYR A 1 199 ? 22.449 1.896 3.168 1.00 96.06 199 TYR A C 1
ATOM 1449 O O . TYR A 1 199 ? 21.617 2.065 4.065 1.00 96.06 199 TYR A O 1
ATOM 1457 N N . ASP A 1 200 ? 22.726 2.836 2.263 1.00 96.31 200 ASP A N 1
ATOM 1458 C CA . ASP A 1 200 ? 22.098 4.157 2.253 1.00 96.31 200 ASP A CA 1
ATOM 1459 C C . ASP A 1 200 ? 20.588 4.062 1.989 1.00 96.31 200 ASP A C 1
ATOM 1461 O O . ASP A 1 200 ? 19.794 4.713 2.675 1.00 96.31 200 ASP A O 1
ATOM 1465 N N . LEU A 1 201 ? 20.164 3.201 1.057 1.00 94.88 201 LEU A N 1
ATOM 1466 C CA . LEU A 1 201 ? 18.750 2.984 0.747 1.00 94.88 201 LEU A CA 1
ATOM 1467 C C . LEU A 1 201 ? 17.983 2.352 1.920 1.00 94.88 201 LEU A C 1
ATOM 1469 O O . LEU A 1 201 ? 16.890 2.813 2.262 1.00 94.88 201 LEU A O 1
ATOM 1473 N N . VAL A 1 202 ? 18.546 1.318 2.554 1.00 93.38 202 VAL A N 1
ATOM 1474 C CA . VAL A 1 202 ? 17.947 0.670 3.734 1.00 93.38 202 VAL A CA 1
ATOM 1475 C C . VAL A 1 202 ? 17.883 1.654 4.903 1.00 93.38 202 VAL A C 1
ATOM 1477 O O . VAL A 1 202 ? 16.844 1.769 5.555 1.00 93.38 202 VAL A O 1
ATOM 1480 N N . SER A 1 203 ? 18.955 2.419 5.130 1.00 94.81 203 SER A N 1
ATOM 1481 C CA . SER A 1 203 ? 19.008 3.449 6.172 1.00 94.81 203 SER A CA 1
ATOM 1482 C C . SER A 1 203 ? 17.968 4.542 5.942 1.00 94.81 203 SER A C 1
ATOM 1484 O O . SER A 1 203 ? 17.278 4.935 6.882 1.00 94.81 203 SER A O 1
ATOM 1486 N N . TRP A 1 204 ? 17.801 5.003 4.699 1.00 95.25 204 TRP A N 1
ATOM 1487 C CA . TRP A 1 204 ? 16.762 5.967 4.344 1.00 95.25 204 TRP A CA 1
ATOM 1488 C C . TRP A 1 204 ? 15.362 5.430 4.660 1.00 95.25 204 TRP A C 1
ATOM 1490 O O . TRP A 1 204 ? 14.579 6.136 5.291 1.00 95.25 204 TRP A O 1
ATOM 1500 N N . ALA A 1 205 ? 15.062 4.176 4.303 1.00 92.25 205 ALA A N 1
ATOM 1501 C CA . ALA A 1 205 ? 13.763 3.571 4.599 1.00 92.25 205 ALA A CA 1
ATOM 1502 C C . ALA A 1 205 ? 13.519 3.462 6.115 1.00 92.25 205 ALA A C 1
ATOM 1504 O O . ALA A 1 205 ? 12.447 3.816 6.598 1.00 92.25 205 ALA A O 1
ATOM 1505 N N . MET A 1 206 ? 14.527 3.042 6.887 1.00 91.56 206 MET A N 1
ATOM 1506 C CA . MET A 1 206 ? 14.444 2.969 8.352 1.00 91.56 206 MET A CA 1
ATOM 1507 C C . MET A 1 206 ? 14.242 4.337 9.016 1.00 91.56 206 MET A C 1
ATOM 1509 O O . MET A 1 206 ? 13.590 4.429 10.055 1.00 91.56 206 MET A O 1
ATOM 1513 N N . LEU A 1 207 ? 14.802 5.399 8.437 1.00 93.62 207 LEU A N 1
ATOM 1514 C CA . LEU A 1 207 ? 14.720 6.762 8.965 1.00 93.62 207 LEU A CA 1
ATOM 1515 C C . LEU A 1 207 ? 13.515 7.551 8.433 1.00 93.62 207 LEU A C 1
ATOM 1517 O O . LEU A 1 207 ? 13.271 8.670 8.891 1.00 93.62 207 LEU A O 1
ATOM 1521 N N . LEU A 1 208 ? 12.751 6.988 7.495 1.00 92.31 208 LEU A N 1
ATOM 1522 C CA . LEU A 1 208 ? 11.572 7.634 6.939 1.00 92.31 208 LEU A CA 1
ATOM 1523 C C . LEU A 1 208 ? 10.457 7.697 7.994 1.00 92.31 208 LEU A C 1
ATOM 1525 O O . LEU A 1 208 ? 9.935 6.677 8.448 1.00 92.31 208 LEU A O 1
ATOM 1529 N N . ALA A 1 209 ? 10.090 8.916 8.389 1.00 91.62 209 ALA A N 1
ATOM 1530 C CA . ALA A 1 209 ? 9.126 9.157 9.457 1.00 91.62 209 ALA A CA 1
ATOM 1531 C C . ALA A 1 209 ? 7.728 8.599 9.134 1.00 91.62 209 ALA A C 1
ATOM 1533 O O . ALA A 1 209 ? 7.308 8.556 7.976 1.00 91.62 209 ALA A O 1
ATOM 1534 N N . ALA A 1 210 ? 6.992 8.212 10.178 1.00 91.88 210 ALA A N 1
ATOM 1535 C CA . ALA A 1 210 ? 5.557 7.976 10.068 1.00 91.88 210 ALA A CA 1
ATOM 1536 C C . ALA A 1 210 ? 4.809 9.306 9.841 1.00 91.88 210 ALA A C 1
ATOM 1538 O O . ALA A 1 210 ? 5.275 10.350 10.318 1.00 91.88 210 ALA A O 1
ATOM 1539 N N . PRO A 1 211 ? 3.648 9.294 9.161 1.00 89.81 211 PRO A N 1
ATOM 1540 C CA . PRO A 1 211 ? 2.825 10.485 8.996 1.00 89.81 211 PRO A CA 1
ATOM 1541 C C . PRO A 1 211 ? 2.406 11.033 10.361 1.00 89.81 211 PRO A C 1
ATOM 1543 O O . PRO A 1 211 ? 2.017 10.279 11.254 1.00 89.81 211 PRO A O 1
ATOM 1546 N N . LYS A 1 212 ? 2.493 12.354 10.533 1.00 89.94 212 LYS A N 1
ATOM 1547 C CA . LYS A 1 212 ? 2.043 13.007 11.763 1.00 89.94 212 LYS A CA 1
ATOM 1548 C C . LYS A 1 212 ? 0.511 13.119 11.731 1.00 89.94 212 LYS A C 1
ATOM 1550 O O . LYS A 1 212 ? 0.003 13.712 10.779 1.00 89.94 212 LYS A O 1
ATOM 1555 N N . PRO A 1 213 ? -0.220 12.624 12.746 1.00 91.00 213 PRO A N 1
ATOM 1556 C CA . PRO A 1 213 ? -1.658 12.850 12.843 1.00 91.00 213 PRO A CA 1
ATOM 1557 C C . PRO A 1 213 ? -1.996 14.344 12.909 1.00 91.00 213 PRO A C 1
ATOM 1559 O O . PRO A 1 213 ? -1.232 15.145 13.461 1.00 91.00 213 PRO A O 1
ATOM 1562 N N . GLY A 1 214 ? -3.149 14.706 12.352 1.00 88.50 214 GLY A N 1
ATOM 1563 C CA . GLY A 1 214 ? -3.714 16.044 12.480 1.00 88.50 214 GLY A CA 1
ATOM 1564 C C . GLY A 1 214 ? -4.165 16.340 13.912 1.00 88.50 214 GLY A C 1
ATOM 1565 O O . GLY A 1 214 ? -4.282 15.446 14.750 1.00 88.50 214 GLY A O 1
ATOM 1566 N N . GLU A 1 215 ? -4.436 17.614 14.197 1.00 91.25 215 GLU A N 1
ATOM 1567 C CA . GLU A 1 215 ? -5.022 18.000 15.483 1.00 91.25 215 GLU A CA 1
ATOM 1568 C C . GLU A 1 215 ? -6.439 17.410 15.616 1.00 91.25 215 GLU A C 1
ATOM 1570 O O . GLU A 1 215 ? -7.242 17.551 14.685 1.00 91.25 215 GLU A O 1
ATOM 1575 N N . PRO A 1 216 ? -6.782 16.776 16.753 1.00 92.25 216 PRO A N 1
ATOM 1576 C CA . PRO A 1 216 ? -8.114 16.230 16.961 1.00 92.25 216 PRO A CA 1
ATOM 1577 C C . PRO A 1 216 ? -9.203 17.300 16.866 1.00 92.25 216 PRO A C 1
ATOM 1579 O O . PRO A 1 216 ? -9.099 18.393 17.427 1.00 92.25 216 PRO A O 1
ATOM 1582 N N . THR A 1 217 ? -10.297 16.955 16.198 1.00 95.94 217 THR A N 1
ATOM 1583 C CA . THR A 1 217 ? -11.514 17.763 16.114 1.00 95.94 217 THR A CA 1
ATOM 1584 C C . THR A 1 217 ? -12.659 17.023 16.806 1.00 95.94 217 THR A C 1
ATOM 1586 O O . THR A 1 217 ? -12.590 15.803 16.965 1.00 95.94 217 THR A O 1
ATOM 1589 N N . PRO A 1 218 ? -13.761 17.700 17.183 1.00 98.06 218 PRO A N 1
ATOM 1590 C CA . PRO A 1 218 ? -14.934 17.007 17.716 1.00 98.06 218 PRO A CA 1
ATOM 1591 C C . PRO A 1 218 ? -15.457 15.901 16.786 1.00 98.06 218 PRO A C 1
ATOM 1593 O O . PRO A 1 218 ? -15.898 14.862 17.265 1.00 98.06 218 PRO A O 1
ATOM 1596 N N . GLN A 1 219 ? -15.367 16.110 15.467 1.00 96.69 219 GLN A N 1
ATOM 1597 C CA . GLN A 1 219 ? -15.802 15.141 14.463 1.00 96.69 219 GLN A CA 1
ATOM 1598 C C . GLN A 1 219 ? -14.862 13.929 14.389 1.00 96.69 219 GLN A C 1
ATOM 1600 O O . GLN A 1 219 ? -15.340 12.797 14.373 1.00 96.69 219 GLN A O 1
ATOM 1605 N N . SER A 1 220 ? -13.540 14.139 14.389 1.00 96.12 220 SER A N 1
ATOM 1606 C CA . SER A 1 220 ? -12.576 13.030 14.339 1.00 96.12 220 SER A CA 1
ATOM 1607 C C . SER A 1 220 ? -12.533 12.231 15.647 1.00 96.12 220 SER A C 1
ATOM 1609 O O . SER A 1 220 ? -12.357 11.018 15.612 1.00 96.12 220 SER A O 1
ATOM 1611 N N . GLU A 1 221 ? -12.772 12.858 16.802 1.00 98.19 221 GLU A N 1
ATOM 1612 C CA . GLU A 1 221 ? -12.903 12.144 18.081 1.00 98.19 221 GLU A CA 1
ATOM 1613 C C . GLU A 1 221 ? -14.196 11.321 18.166 1.00 98.19 221 GLU A C 1
ATOM 1615 O O . GLU A 1 221 ? -14.170 10.180 18.633 1.00 98.19 221 GLU A O 1
ATOM 1620 N N . ALA A 1 222 ? -15.322 11.858 17.676 1.00 98.50 222 ALA A N 1
ATOM 1621 C CA . ALA A 1 222 ? -16.558 11.084 17.539 1.00 98.50 222 ALA A CA 1
ATOM 1622 C C . ALA A 1 222 ? -16.347 9.883 16.603 1.00 98.50 222 ALA A C 1
ATOM 1624 O O . ALA A 1 222 ? -16.707 8.755 16.946 1.00 98.50 222 ALA A O 1
ATOM 1625 N N . GLY A 1 223 ? -15.662 10.108 15.478 1.00 98.50 223 GLY A N 1
ATOM 1626 C CA . GLY A 1 223 ? -15.269 9.072 14.531 1.00 98.50 223 GLY A CA 1
ATOM 1627 C C . GLY A 1 223 ? -14.400 7.981 15.142 1.00 98.50 223 GLY A C 1
ATOM 1628 O O . GLY A 1 223 ? -14.685 6.805 14.938 1.00 98.50 223 GLY A O 1
ATOM 1629 N N . ARG A 1 224 ? -13.396 8.345 15.951 1.00 98.50 224 ARG A N 1
ATOM 1630 C CA . ARG A 1 224 ? -12.545 7.393 16.683 1.00 98.50 224 ARG A CA 1
ATOM 1631 C C . ARG A 1 224 ? -13.364 6.519 17.630 1.00 98.50 224 ARG A C 1
ATOM 1633 O O . ARG A 1 224 ? -13.241 5.298 17.613 1.00 98.50 224 ARG A O 1
ATOM 1640 N N . ALA A 1 225 ? -14.247 7.130 18.421 1.00 98.69 225 ALA A N 1
ATOM 1641 C CA . ALA A 1 225 ? -15.117 6.390 19.333 1.00 98.69 225 ALA A CA 1
ATOM 1642 C C . ALA A 1 225 ? -16.063 5.437 18.579 1.00 98.69 225 ALA A C 1
ATOM 1644 O O . ALA A 1 225 ? -16.332 4.328 19.042 1.00 98.69 225 ALA A O 1
ATOM 1645 N N . ARG A 1 226 ? -16.557 5.842 17.402 1.00 98.62 226 ARG A N 1
ATOM 1646 C CA . ARG A 1 226 ? -17.368 4.980 16.532 1.00 98.62 226 ARG A CA 1
ATOM 1647 C C . ARG A 1 226 ? -16.561 3.850 15.909 1.00 98.62 226 ARG A C 1
ATOM 1649 O O . ARG A 1 226 ? -17.044 2.726 15.923 1.00 98.62 226 ARG A O 1
ATOM 1656 N N . PHE A 1 227 ? -15.352 4.128 15.435 1.00 98.75 227 PHE A N 1
ATOM 1657 C CA . PHE A 1 227 ? -14.419 3.142 14.892 1.00 98.75 227 PHE A CA 1
ATOM 1658 C C . PHE A 1 227 ? -14.146 2.007 15.891 1.00 98.75 227 PHE A C 1
ATOM 1660 O O . PHE A 1 227 ? -14.209 0.831 15.536 1.00 98.75 227 PHE A O 1
ATOM 1667 N N . GLU A 1 228 ? -13.918 2.354 17.160 1.00 98.44 228 GLU A N 1
ATOM 1668 C CA . GLU A 1 228 ? -13.791 1.379 18.248 1.00 98.44 228 GLU A CA 1
ATOM 1669 C C . GLU A 1 228 ? -15.115 0.623 18.480 1.00 98.44 228 GLU A C 1
ATOM 1671 O O . GLU A 1 228 ? -15.130 -0.607 18.519 1.00 98.44 228 GLU A O 1
ATOM 1676 N N . ALA A 1 229 ? -16.244 1.335 18.568 1.00 98.38 229 ALA A N 1
ATOM 1677 C CA . ALA A 1 229 ? -17.548 0.747 18.887 1.00 98.38 229 ALA A CA 1
ATOM 1678 C C . ALA A 1 229 ? -18.090 -0.231 17.827 1.00 98.38 229 ALA A C 1
ATOM 1680 O O . ALA A 1 229 ? -18.784 -1.183 18.182 1.00 98.38 229 ALA A O 1
ATOM 1681 N N . ILE A 1 230 ? -17.794 -0.011 16.543 1.00 98.25 230 ILE A N 1
ATOM 1682 C CA . ILE A 1 230 ? -18.203 -0.903 15.440 1.00 98.25 230 ILE A CA 1
ATOM 1683 C C . ILE A 1 230 ? -17.206 -2.050 15.198 1.00 98.25 230 ILE A C 1
ATOM 1685 O O . ILE A 1 230 ? -17.392 -2.862 14.292 1.00 98.25 230 ILE A O 1
ATOM 1689 N N . GLY A 1 231 ? -16.152 -2.142 16.015 1.00 98.12 231 GLY A N 1
ATOM 1690 C CA . GLY A 1 231 ? -15.208 -3.257 16.013 1.00 98.12 231 GLY A CA 1
ATOM 1691 C C . GLY A 1 231 ? -14.041 -3.132 15.035 1.00 98.12 231 GLY A C 1
ATOM 1692 O O . GLY A 1 231 ? -13.247 -4.062 14.961 1.00 98.12 231 GLY A O 1
ATOM 1693 N N . CYS A 1 232 ? -13.864 -2.007 14.329 1.00 98.56 232 CYS A N 1
ATOM 1694 C CA . CYS A 1 232 ? -12.715 -1.842 13.427 1.00 98.56 232 CYS A CA 1
ATOM 1695 C C . CYS A 1 232 ? -11.377 -1.983 14.174 1.00 98.56 232 CYS A C 1
ATOM 1697 O O . CYS A 1 232 ? -10.416 -2.533 13.642 1.00 98.56 232 CYS A O 1
ATOM 1699 N N . ALA A 1 233 ? -11.338 -1.534 15.433 1.00 98.19 233 ALA A N 1
ATOM 1700 C CA . ALA A 1 233 ? -10.162 -1.592 16.298 1.00 98.19 233 ALA A CA 1
ATOM 1701 C C . ALA A 1 233 ? -9.750 -3.013 16.742 1.00 98.19 233 ALA A C 1
ATOM 1703 O O . ALA A 1 233 ? -8.742 -3.139 17.432 1.00 98.19 233 ALA A O 1
ATOM 1704 N N . LYS A 1 234 ? -10.500 -4.060 16.364 1.00 97.62 234 LYS A N 1
ATOM 1705 C CA . LYS A 1 234 ? -10.139 -5.459 16.643 1.00 97.62 234 LYS A CA 1
ATOM 1706 C C . LYS A 1 234 ? -8.893 -5.896 15.872 1.00 97.62 234 LYS A C 1
ATOM 1708 O O . LYS A 1 234 ? -7.990 -6.444 16.484 1.00 97.62 234 LYS A O 1
ATOM 1713 N N . CYS A 1 235 ? -8.815 -5.565 14.579 1.00 98.25 235 CYS A N 1
ATOM 1714 C CA . CYS A 1 235 ? -7.607 -5.762 13.763 1.00 98.25 235 CYS A CA 1
ATOM 1715 C C . CYS A 1 235 ? -6.778 -4.467 13.688 1.00 98.25 235 CYS A C 1
ATOM 1717 O O . CYS A 1 235 ? -5.552 -4.451 13.804 1.00 98.25 235 CYS A O 1
ATOM 1719 N N . HIS A 1 236 ? -7.445 -3.315 13.537 1.00 98.50 236 HIS A N 1
ATOM 1720 C CA . HIS A 1 236 ? -6.789 -2.005 13.473 1.00 98.50 236 HIS A CA 1
ATOM 1721 C C . HIS A 1 236 ? -6.506 -1.430 14.865 1.00 98.50 236 HIS A C 1
ATOM 1723 O O . HIS A 1 236 ? -6.955 -0.335 15.220 1.00 98.50 236 HIS A O 1
ATOM 1729 N N . VAL A 1 237 ? -5.752 -2.187 15.660 1.00 98.06 237 VAL A N 1
ATOM 1730 C CA . VAL A 1 237 ? -5.440 -1.873 17.057 1.00 98.06 237 VAL A CA 1
ATOM 1731 C C . VAL A 1 237 ? -4.724 -0.521 17.169 1.00 98.06 237 VAL A C 1
ATOM 1733 O O . VAL A 1 237 ? -3.688 -0.340 16.523 1.00 98.06 237 VAL A O 1
ATOM 1736 N N . PRO A 1 238 ? -5.204 0.423 18.008 1.00 96.69 238 PRO A N 1
ATOM 1737 C CA . PRO A 1 238 ? -4.704 1.797 18.025 1.00 96.69 238 PRO A CA 1
ATOM 1738 C C . PRO A 1 238 ? -3.195 1.924 18.202 1.00 96.69 238 PRO A C 1
ATOM 1740 O O . PRO A 1 238 ? -2.561 2.720 17.510 1.00 96.69 238 PRO A O 1
ATOM 1743 N N . THR A 1 239 ? -2.613 1.144 19.116 1.00 96.38 239 THR A N 1
ATOM 1744 C CA . THR A 1 239 ? -1.192 1.237 19.451 1.00 96.38 239 THR A CA 1
ATOM 1745 C C . THR A 1 239 ? -0.554 -0.120 19.686 1.00 96.38 239 THR A C 1
ATOM 1747 O O . THR A 1 239 ? -1.152 -0.954 20.358 1.00 96.38 239 THR A O 1
ATOM 1750 N N . LEU A 1 240 ? 0.706 -0.270 19.279 1.00 96.25 240 LEU A N 1
ATOM 1751 C CA . LEU A 1 240 ? 1.573 -1.369 19.714 1.00 96.25 240 LEU A CA 1
ATOM 1752 C C . LEU A 1 240 ? 2.763 -0.843 20.523 1.00 96.25 240 LEU A C 1
ATOM 1754 O O . LEU A 1 240 ? 3.242 0.274 20.309 1.00 96.25 240 LEU A O 1
ATOM 1758 N N . GLN A 1 241 ? 3.234 -1.654 21.471 1.00 94.56 241 GLN A N 1
ATOM 1759 C CA . GLN A 1 241 ? 4.396 -1.337 22.298 1.00 94.56 241 GLN A CA 1
ATOM 1760 C C . GLN A 1 241 ? 5.701 -1.500 21.504 1.00 94.56 241 GLN A C 1
ATOM 1762 O O . GLN A 1 241 ? 5.885 -2.461 20.756 1.00 94.56 241 GLN A O 1
ATOM 1767 N N . SER A 1 242 ? 6.621 -0.561 21.714 1.00 90.19 242 SER A N 1
ATOM 1768 C CA . SER A 1 242 ? 8.005 -0.624 21.239 1.00 90.19 242 SER A CA 1
ATOM 1769 C C . SER A 1 242 ? 8.976 -0.148 22.327 1.00 90.19 242 SER A C 1
ATOM 1771 O O . SER A 1 242 ? 8.551 0.506 23.290 1.00 90.19 242 SER A O 1
ATOM 1773 N N . PRO A 1 243 ? 10.294 -0.342 22.160 1.00 87.81 243 PRO A N 1
ATOM 1774 C CA . PRO A 1 243 ? 11.312 0.245 23.028 1.00 87.81 243 PRO A CA 1
ATOM 1775 C C . PRO A 1 243 ? 11.250 1.777 23.132 1.00 87.81 243 PRO A C 1
ATOM 1777 O O . PRO A 1 243 ? 11.741 2.343 24.109 1.00 87.81 243 PRO A O 1
ATOM 1780 N N . ARG A 1 244 ? 10.637 2.464 22.156 1.00 85.25 244 ARG A N 1
ATOM 1781 C CA . ARG A 1 244 ? 10.463 3.928 22.150 1.00 85.25 244 ARG A CA 1
ATOM 1782 C C . ARG A 1 244 ? 9.120 4.390 22.731 1.00 85.25 244 ARG A C 1
ATOM 1784 O O . ARG A 1 244 ? 8.870 5.592 22.784 1.00 85.25 244 ARG A O 1
ATOM 1791 N N . GLY A 1 245 ? 8.275 3.464 23.186 1.00 91.25 245 GLY A N 1
ATOM 1792 C CA . GLY A 1 245 ? 6.928 3.731 23.691 1.00 91.25 245 GLY A CA 1
ATOM 1793 C C . GLY A 1 245 ? 5.829 3.193 22.773 1.00 91.25 245 GLY A C 1
ATOM 1794 O O . GLY A 1 245 ? 6.076 2.347 21.913 1.00 91.25 245 GLY A O 1
ATOM 1795 N N . LEU A 1 246 ? 4.602 3.672 22.983 1.00 94.06 246 LEU A N 1
ATOM 1796 C CA . LEU A 1 246 ? 3.439 3.280 22.186 1.00 94.06 246 LEU A CA 1
ATOM 1797 C C . LEU A 1 246 ? 3.495 3.919 20.793 1.00 94.06 246 LEU A C 1
ATOM 1799 O O . LEU A 1 246 ? 3.628 5.137 20.671 1.00 94.06 246 LEU A O 1
ATOM 1803 N N . ILE A 1 247 ? 3.359 3.097 19.755 1.00 92.94 247 ILE A N 1
ATOM 1804 C CA . ILE A 1 247 ? 3.337 3.521 18.352 1.00 92.94 247 ILE A CA 1
ATOM 1805 C C . ILE A 1 247 ? 1.882 3.521 17.862 1.00 92.94 247 ILE A C 1
ATOM 1807 O O . ILE A 1 247 ? 1.284 2.447 17.836 1.00 92.94 247 ILE A O 1
ATOM 1811 N N . PRO A 1 248 ? 1.303 4.667 17.450 1.00 92.88 248 PRO A N 1
ATOM 1812 C CA . PRO A 1 248 ? -0.101 4.775 17.046 1.00 92.88 248 PRO A CA 1
ATOM 1813 C C . PRO A 1 248 ? -0.326 4.369 15.579 1.00 92.88 248 PRO A C 1
ATOM 1815 O O . PRO A 1 248 ? -0.663 5.199 14.735 1.00 92.88 248 PRO A O 1
ATOM 1818 N N . LEU A 1 249 ? -0.075 3.100 15.254 1.00 93.12 249 LEU A N 1
ATOM 1819 C CA . LEU A 1 249 ? -0.129 2.597 13.878 1.00 93.12 249 LEU A CA 1
ATOM 1820 C C . LEU A 1 249 ? -1.532 2.183 13.399 1.00 93.12 249 LEU A C 1
ATOM 1822 O O . LEU A 1 249 ? -1.732 2.093 12.188 1.00 93.12 249 LEU A O 1
ATOM 1826 N N . TYR A 1 250 ? -2.480 1.921 14.311 1.00 97.38 250 TYR A N 1
ATOM 1827 C CA . TYR A 1 250 ? -3.812 1.381 13.983 1.00 97.38 250 TYR A CA 1
ATOM 1828 C C . TYR A 1 250 ? -3.759 0.069 13.184 1.00 97.38 250 TYR A C 1
ATOM 1830 O O . TYR A 1 250 ? -4.287 -0.047 12.078 1.00 97.38 250 TYR A O 1
ATOM 1838 N N . SER A 1 251 ? -3.049 -0.910 13.735 1.00 98.12 251 SER A N 1
ATOM 1839 C CA . SER A 1 251 ? -2.796 -2.219 13.139 1.00 98.12 251 SER A CA 1
ATOM 1840 C C . SER A 1 251 ? -2.179 -3.140 14.187 1.00 98.12 251 SER A C 1
ATOM 1842 O O . SER A 1 251 ? -1.264 -2.737 14.899 1.00 98.12 251 SER A O 1
ATOM 1844 N N . ASP A 1 252 ? -2.596 -4.397 14.206 1.00 97.81 252 ASP A N 1
ATOM 1845 C CA . ASP A 1 252 ? -1.957 -5.473 14.974 1.00 97.81 252 ASP A CA 1
ATOM 1846 C C . ASP A 1 252 ? -0.782 -6.148 14.244 1.00 97.81 252 ASP A C 1
ATOM 1848 O O . ASP A 1 252 ? 0.027 -6.815 14.880 1.00 97.81 252 ASP A O 1
ATOM 1852 N N . LEU A 1 253 ? -0.643 -5.923 12.929 1.00 97.31 253 LEU A N 1
ATOM 1853 C CA . LEU A 1 253 ? 0.341 -6.566 12.042 1.00 97.31 253 LEU A CA 1
ATOM 1854 C C . LEU A 1 253 ? 0.134 -8.082 11.875 1.00 97.31 253 LEU A C 1
ATOM 1856 O O . LEU A 1 253 ? 1.031 -8.765 11.376 1.00 97.31 253 LEU A O 1
ATOM 1860 N N . LEU A 1 254 ? -1.040 -8.593 12.240 1.00 98.06 254 LEU A N 1
ATOM 1861 C CA . LEU A 1 254 ? -1.423 -9.991 12.083 1.00 98.06 254 LEU A CA 1
ATOM 1862 C C . LEU A 1 254 ? -2.101 -10.222 10.731 1.00 98.06 254 LEU A C 1
ATOM 1864 O O . LEU A 1 254 ? -2.489 -9.282 10.036 1.00 98.06 254 LEU A O 1
ATOM 1868 N N . LEU A 1 255 ? -2.182 -11.491 10.336 1.00 98.12 255 LEU A N 1
ATOM 1869 C CA . LEU A 1 255 ? -2.954 -11.949 9.188 1.00 98.12 255 LEU A CA 1
ATOM 1870 C C . LEU A 1 255 ? -4.431 -12.066 9.557 1.00 98.12 255 LEU A C 1
ATOM 1872 O O . LEU A 1 255 ? -4.741 -12.660 10.588 1.00 98.12 255 LEU A O 1
ATOM 1876 N N . HIS A 1 256 ? -5.295 -11.592 8.662 1.00 98.25 256 HIS A N 1
ATOM 1877 C CA . HIS A 1 256 ? -6.747 -11.760 8.735 1.00 98.25 256 HIS A CA 1
ATOM 1878 C C . HIS A 1 256 ? -7.315 -12.172 7.383 1.00 98.25 256 HIS A C 1
ATOM 1880 O O . HIS A 1 256 ? -6.851 -11.690 6.341 1.00 98.25 256 HIS A O 1
ATOM 1886 N N . ASP A 1 257 ? -8.333 -13.030 7.398 1.00 97.69 257 ASP A N 1
ATOM 1887 C CA . ASP A 1 257 ? -9.066 -13.435 6.202 1.00 97.69 257 ASP A CA 1
ATOM 1888 C C . ASP A 1 257 ? -9.972 -12.296 5.703 1.00 97.69 257 ASP A C 1
ATOM 1890 O O . ASP A 1 257 ? -10.938 -11.905 6.360 1.00 97.69 257 ASP A O 1
ATOM 1894 N N . MET A 1 258 ? -9.686 -11.783 4.503 1.00 96.44 258 MET A N 1
ATOM 1895 C CA . MET A 1 258 ? -10.496 -10.759 3.824 1.00 96.44 258 MET A CA 1
ATOM 1896 C C . MET A 1 258 ? -11.624 -11.363 2.968 1.00 96.44 258 MET A C 1
ATOM 1898 O O . MET A 1 258 ? -12.353 -10.647 2.272 1.00 96.44 258 MET A O 1
ATOM 1902 N N . GLY A 1 259 ? -11.783 -12.686 3.013 1.00 95.06 259 GLY A N 1
ATOM 1903 C CA . GLY A 1 259 ? -12.814 -13.445 2.331 1.00 95.06 259 GLY A CA 1
ATOM 1904 C C . GLY A 1 259 ? -12.519 -13.716 0.849 1.00 95.06 259 GLY A C 1
ATOM 1905 O O . GLY A 1 259 ? -11.607 -13.150 0.240 1.00 95.06 259 GLY A O 1
ATOM 1906 N N . PRO A 1 260 ? -13.349 -14.552 0.198 1.00 91.50 260 PRO A N 1
ATOM 1907 C CA . PRO A 1 260 ? -13.139 -15.006 -1.182 1.00 91.50 260 PRO A CA 1
ATOM 1908 C C . PRO A 1 260 ? -13.276 -13.895 -2.236 1.00 91.50 260 PRO A C 1
ATOM 1910 O O . PRO A 1 260 ? -12.986 -14.110 -3.414 1.00 91.50 260 PRO A O 1
ATOM 1913 N N . ALA A 1 261 ? -13.763 -12.713 -1.845 1.00 86.88 261 ALA A N 1
ATOM 1914 C CA . ALA A 1 261 ? -13.805 -11.541 -2.714 1.00 86.88 261 ALA A CA 1
ATOM 1915 C C . ALA A 1 261 ? -12.449 -10.885 -2.938 1.00 86.88 261 ALA A C 1
ATOM 1917 O O . ALA A 1 261 ? -12.233 -10.328 -4.012 1.00 86.88 261 ALA A O 1
ATOM 1918 N N . HIS A 1 262 ? -11.553 -11.041 -1.968 1.00 89.88 262 HIS A N 1
ATOM 1919 C CA . HIS A 1 262 ? -10.219 -10.452 -1.957 1.00 89.88 262 HIS A CA 1
ATOM 1920 C C . HIS A 1 262 ? -9.120 -11.507 -1.958 1.00 89.88 262 HIS A C 1
ATOM 1922 O O . HIS A 1 262 ? -7.961 -11.176 -1.753 1.00 89.88 262 HIS A O 1
ATOM 1928 N N . ALA A 1 263 ? -9.465 -12.774 -2.183 1.00 91.06 263 ALA A N 1
ATOM 1929 C CA . ALA A 1 263 ? -8.479 -13.828 -2.323 1.00 91.06 263 ALA A CA 1
ATOM 1930 C C . ALA A 1 263 ? -7.677 -13.636 -3.613 1.00 91.06 263 ALA A C 1
ATOM 1932 O O . ALA A 1 263 ? -8.250 -13.607 -4.701 1.00 91.06 263 ALA A O 1
ATOM 1933 N N . ASP A 1 264 ? -6.354 -13.545 -3.486 1.00 87.88 264 ASP A N 1
ATOM 1934 C CA . ASP A 1 264 ? -5.444 -13.398 -4.625 1.00 87.88 264 ASP A CA 1
ATOM 1935 C C . ASP A 1 264 ? -4.832 -14.731 -5.080 1.00 87.88 264 ASP A C 1
ATOM 1937 O O . ASP A 1 264 ? -4.074 -14.772 -6.044 1.00 87.88 264 ASP A O 1
ATOM 1941 N N . GLY A 1 265 ? -5.157 -15.824 -4.381 1.00 85.69 265 GLY A N 1
ATOM 1942 C CA . GLY A 1 265 ? -4.639 -17.167 -4.655 1.00 85.69 265 GLY A CA 1
ATOM 1943 C C . GLY A 1 265 ? -3.164 -17.356 -4.291 1.00 85.69 265 GLY A C 1
ATOM 1944 O O . GLY A 1 265 ? -2.647 -18.460 -4.417 1.00 85.69 265 GLY A O 1
ATOM 1945 N N . VAL A 1 266 ? -2.479 -16.320 -3.797 1.00 87.31 266 VAL A N 1
ATOM 1946 C CA . VAL A 1 266 ? -1.046 -16.379 -3.509 1.00 87.31 266 VAL A CA 1
ATOM 1947 C C . VAL A 1 266 ? -0.832 -16.722 -2.038 1.00 87.31 266 VAL A C 1
ATOM 1949 O O . VAL A 1 266 ? -0.958 -15.870 -1.157 1.00 87.31 266 VAL A O 1
ATOM 1952 N N . ALA A 1 267 ? -0.483 -17.976 -1.758 1.00 87.12 267 ALA A N 1
ATOM 1953 C CA . ALA A 1 267 ? -0.039 -18.387 -0.430 1.00 87.12 267 ALA A CA 1
ATOM 1954 C C . ALA A 1 267 ? 1.417 -17.947 -0.171 1.00 87.12 267 ALA A C 1
ATOM 1956 O O . ALA A 1 267 ? 2.261 -18.031 -1.063 1.00 87.12 267 ALA A O 1
ATOM 1957 N N . MET A 1 268 ? 1.724 -17.476 1.045 1.00 84.81 268 MET A N 1
ATOM 1958 C CA . MET A 1 268 ? 3.085 -17.077 1.452 1.00 84.81 268 MET A CA 1
ATOM 1959 C C . MET A 1 268 ? 3.360 -17.461 2.905 1.00 84.81 268 MET A C 1
ATOM 1961 O O . MET A 1 268 ? 2.822 -16.853 3.837 1.00 84.81 268 MET A O 1
ATOM 1965 N N . GLY A 1 269 ? 4.232 -18.448 3.105 1.00 83.75 269 GLY A N 1
ATOM 1966 C CA . GLY A 1 269 ? 4.465 -19.010 4.430 1.00 83.75 269 GLY A CA 1
ATOM 1967 C C . GLY A 1 269 ? 3.196 -19.633 4.983 1.00 83.75 269 GLY A C 1
ATOM 1968 O O . GLY A 1 269 ? 2.597 -20.495 4.347 1.00 83.75 269 GLY A O 1
ATOM 1969 N N . LEU A 1 270 ? 2.758 -19.156 6.149 1.00 87.00 270 LEU A N 1
ATOM 1970 C CA . LEU A 1 270 ? 1.504 -19.605 6.741 1.00 87.00 270 LEU A CA 1
ATOM 1971 C C . LEU A 1 270 ? 0.272 -18.904 6.163 1.00 87.00 270 LEU A C 1
ATOM 1973 O O . LEU A 1 270 ? -0.825 -19.383 6.426 1.00 87.00 270 LEU A O 1
ATOM 1977 N N . ALA A 1 271 ? 0.409 -17.795 5.430 1.00 90.81 271 ALA A N 1
ATOM 1978 C CA . ALA A 1 271 ? -0.729 -17.052 4.890 1.00 90.81 271 ALA A CA 1
ATOM 1979 C C . ALA A 1 271 ? -1.368 -17.787 3.704 1.00 90.81 271 ALA A C 1
ATOM 1981 O O . ALA A 1 271 ? -0.677 -18.132 2.743 1.00 90.81 271 ALA A O 1
ATOM 1982 N N . THR A 1 272 ? -2.686 -17.965 3.738 1.00 90.69 272 THR A N 1
ATOM 1983 C CA . THR A 1 272 ? -3.477 -18.456 2.603 1.00 90.69 272 THR A CA 1
ATOM 1984 C C . THR A 1 272 ? -3.694 -17.356 1.560 1.00 90.69 272 THR A C 1
ATOM 1986 O O . THR A 1 272 ? -3.314 -16.202 1.763 1.00 90.69 272 THR A O 1
ATOM 1989 N N . GLY A 1 273 ? -4.331 -17.685 0.432 1.00 90.19 273 GLY A N 1
ATOM 1990 C CA . GLY A 1 273 ? -4.645 -16.718 -0.626 1.00 90.19 273 GLY A CA 1
ATOM 1991 C C . GLY A 1 273 ? -5.590 -15.584 -0.202 1.00 90.19 273 GLY A C 1
ATOM 1992 O O . GLY A 1 273 ? -5.515 -14.505 -0.782 1.00 90.19 273 GLY A O 1
ATOM 1993 N N . SER A 1 274 ? -6.438 -15.772 0.813 1.00 94.50 274 SER A N 1
ATOM 1994 C CA . SER A 1 274 ? -7.391 -14.745 1.269 1.00 94.50 274 SER A CA 1
ATOM 1995 C C . SER A 1 274 ? -6.922 -13.934 2.473 1.00 94.50 274 SER A C 1
ATOM 1997 O O . SER A 1 274 ? -7.556 -12.940 2.825 1.00 94.50 274 SER A O 1
ATOM 1999 N N . GLU A 1 275 ? -5.786 -14.300 3.064 1.00 96.19 275 GLU A N 1
ATOM 2000 C CA . GLU A 1 275 ? -5.270 -13.611 4.240 1.00 96.19 275 GLU A CA 1
ATOM 2001 C C . GLU A 1 275 ? -4.261 -12.529 3.899 1.00 96.19 275 GLU A C 1
ATOM 2003 O O . GLU A 1 275 ? -3.355 -12.715 3.075 1.00 96.19 275 GLU A O 1
ATOM 2008 N N . PHE A 1 276 ? -4.390 -11.401 4.587 1.00 96.88 276 PHE A N 1
ATOM 2009 C CA . PHE A 1 276 ? -3.507 -10.256 4.443 1.00 96.88 276 PHE A CA 1
ATOM 2010 C C . PHE A 1 276 ? -3.162 -9.693 5.809 1.00 96.88 276 PHE A C 1
ATOM 2012 O O . PHE A 1 276 ? -3.948 -9.763 6.749 1.00 96.88 276 PHE A O 1
ATOM 2019 N N . ARG A 1 277 ? -1.966 -9.118 5.902 1.00 97.06 277 ARG A N 1
ATOM 2020 C CA . ARG A 1 277 ? -1.542 -8.380 7.082 1.00 97.06 277 ARG A CA 1
ATOM 2021 C C . ARG A 1 277 ? -2.395 -7.125 7.219 1.00 97.06 277 ARG A C 1
ATOM 2023 O O . ARG A 1 277 ? -2.484 -6.378 6.241 1.00 97.06 277 ARG A O 1
ATOM 2030 N N . THR A 1 278 ? -2.902 -6.831 8.414 1.00 97.62 278 THR A N 1
ATOM 2031 C CA . THR A 1 278 ? -3.527 -5.533 8.700 1.00 97.62 278 THR A CA 1
ATOM 2032 C C . THR A 1 278 ? -2.535 -4.406 8.371 1.00 97.62 278 THR A C 1
ATOM 2034 O O . THR A 1 278 ? -1.444 -4.355 8.951 1.00 97.62 278 THR A O 1
ATOM 2037 N N . PRO A 1 279 ? -2.816 -3.521 7.395 1.00 95.44 279 PRO A N 1
ATOM 2038 C CA . PRO A 1 279 ? -1.924 -2.410 7.089 1.00 95.44 279 PRO A CA 1
ATOM 2039 C C . PRO A 1 279 ? -2.062 -1.309 8.158 1.00 95.44 279 PRO A C 1
ATOM 2041 O O . PRO A 1 279 ? -3.169 -1.083 8.649 1.00 95.44 279 PRO A O 1
ATOM 2044 N N . PRO A 1 280 ? -0.983 -0.576 8.500 1.00 95.69 280 PRO A N 1
ATOM 2045 C CA . PRO A 1 280 ? -1.089 0.590 9.372 1.00 95.69 280 PRO A CA 1
ATOM 2046 C C . PRO A 1 280 ? -2.001 1.649 8.744 1.00 95.69 280 PRO A C 1
ATOM 2048 O O . PRO A 1 280 ? -1.855 1.941 7.555 1.00 95.69 280 PRO A O 1
ATOM 2051 N N . LEU A 1 281 ? -2.895 2.257 9.530 1.00 96.50 281 LEU A N 1
ATOM 2052 C CA . LEU A 1 281 ? -3.797 3.311 9.042 1.00 96.50 281 LEU A CA 1
ATOM 2053 C C . LEU A 1 281 ? -3.217 4.727 9.167 1.00 96.50 281 LEU A C 1
ATOM 2055 O O . LEU A 1 281 ? -3.859 5.696 8.763 1.00 96.50 281 LEU A O 1
ATOM 2059 N N . TRP A 1 282 ? -2.003 4.887 9.697 1.00 93.06 282 TRP A N 1
ATOM 2060 C CA . TRP A 1 282 ? -1.349 6.195 9.687 1.00 93.06 282 TRP A CA 1
ATOM 2061 C C . TRP A 1 282 ? -1.180 6.726 8.251 1.00 93.06 282 TRP A C 1
ATOM 2063 O O . TRP A 1 282 ? -0.788 6.020 7.327 1.00 93.06 282 TRP A O 1
ATOM 2073 N N . GLY A 1 283 ? -1.543 7.979 8.008 1.00 90.06 283 GLY A N 1
ATOM 2074 C CA . GLY A 1 283 ? -1.526 8.547 6.659 1.00 90.06 283 GLY A CA 1
ATOM 2075 C C . GLY A 1 283 ? -2.456 7.883 5.637 1.00 90.06 283 GLY A C 1
ATOM 2076 O O . GLY A 1 283 ? -2.283 8.125 4.442 1.00 90.06 283 GLY A O 1
ATOM 2077 N N . VAL A 1 284 ? -3.424 7.052 6.054 1.00 91.62 284 VAL A N 1
ATOM 2078 C CA . VAL A 1 284 ? -4.291 6.306 5.121 1.00 91.62 284 VAL A CA 1
ATOM 2079 C C . VAL A 1 284 ? -5.077 7.229 4.187 1.00 91.62 284 VAL A C 1
ATOM 2081 O O . VAL A 1 284 ? -5.330 6.880 3.043 1.00 91.62 284 VAL A O 1
ATOM 2084 N N . ALA A 1 285 ? -5.370 8.458 4.610 1.00 87.19 285 ALA A N 1
ATOM 2085 C CA . ALA A 1 285 ? -6.054 9.469 3.804 1.00 87.19 285 ALA A CA 1
ATOM 2086 C C . ALA A 1 285 ? -5.423 9.703 2.416 1.00 87.19 285 ALA A C 1
ATOM 2088 O O . ALA A 1 285 ? -6.103 10.113 1.477 1.00 87.19 285 ALA A O 1
ATOM 2089 N N . VAL A 1 286 ? -4.115 9.456 2.282 1.00 81.75 286 VAL A N 1
ATOM 2090 C CA . VAL A 1 286 ? -3.318 9.891 1.128 1.00 81.75 286 VAL A CA 1
ATOM 2091 C C . VAL A 1 286 ? -2.469 8.797 0.495 1.00 81.75 286 VAL A C 1
ATOM 2093 O O . VAL A 1 286 ? -1.717 9.071 -0.436 1.00 81.75 286 VAL A O 1
ATOM 2096 N N . THR A 1 287 ? -2.602 7.553 0.948 1.00 84.12 287 THR A N 1
ATOM 2097 C CA . THR A 1 287 ? -1.837 6.403 0.433 1.00 84.12 287 THR A CA 1
ATOM 2098 C C . THR A 1 287 ? -2.659 5.471 -0.454 1.00 84.12 287 THR A C 1
ATOM 2100 O O . THR A 1 287 ? -2.150 4.442 -0.889 1.00 84.12 287 THR A O 1
ATOM 2103 N N . GLY A 1 288 ? -3.909 5.834 -0.767 1.00 80.19 288 GLY A N 1
ATOM 2104 C CA . GLY A 1 288 ? -4.723 5.097 -1.735 1.00 80.19 288 GLY A CA 1
ATOM 2105 C C . GLY A 1 288 ? -4.089 5.060 -3.142 1.00 80.19 288 GLY A C 1
ATOM 2106 O O . GLY A 1 288 ? -3.294 5.945 -3.465 1.00 80.19 288 GLY A O 1
ATOM 2107 N N . PRO A 1 289 ? -4.481 4.131 -4.029 1.00 79.81 289 PRO A N 1
ATOM 2108 C CA . PRO A 1 289 ? -5.662 3.279 -3.906 1.00 79.81 289 PRO A CA 1
ATOM 2109 C C . PRO A 1 289 ? -5.513 2.191 -2.834 1.00 79.81 289 PRO A C 1
ATOM 2111 O O . PRO A 1 289 ? -4.413 1.774 -2.482 1.00 79.81 289 PRO A O 1
ATOM 2114 N N . PHE A 1 290 ? -6.642 1.781 -2.272 1.00 85.75 290 PHE A N 1
ATOM 2115 C CA . PHE A 1 290 ? -6.737 0.941 -1.083 1.00 85.75 290 PHE A CA 1
ATOM 2116 C C . PHE A 1 290 ? -6.917 -0.537 -1.421 1.00 85.75 290 PHE A C 1
ATOM 2118 O O . PHE A 1 290 ? -7.193 -0.903 -2.565 1.00 85.75 290 PHE A O 1
ATOM 2125 N N . LEU A 1 291 ? -6.821 -1.364 -0.375 1.00 90.44 291 LEU A N 1
ATOM 2126 C CA . LEU A 1 291 ? -6.753 -2.826 -0.434 1.00 90.44 291 LEU A CA 1
ATOM 2127 C C . LEU A 1 291 ? -5.469 -3.323 -1.097 1.00 90.44 291 LEU A C 1
ATOM 2129 O O . LEU A 1 291 ? -4.597 -2.555 -1.507 1.00 90.44 291 LEU A O 1
ATOM 2133 N N . HIS A 1 292 ? -5.315 -4.642 -1.133 1.00 90.38 292 HIS A N 1
ATOM 2134 C CA . HIS A 1 292 ? -4.052 -5.256 -1.505 1.00 90.38 292 HIS A CA 1
ATOM 2135 C C . HIS A 1 292 ? -3.708 -5.143 -2.991 1.00 90.38 292 HIS A C 1
ATOM 2137 O O . HIS A 1 292 ? -2.536 -5.253 -3.353 1.00 90.38 292 HIS A O 1
ATOM 2143 N N . ASP A 1 293 ? -4.713 -4.904 -3.822 1.00 84.88 293 ASP A N 1
ATOM 2144 C CA . ASP A 1 293 ? -4.664 -4.839 -5.278 1.00 84.88 293 ASP A CA 1
ATOM 2145 C C . ASP A 1 293 ? -5.009 -3.439 -5.819 1.00 84.88 293 ASP A C 1
ATOM 2147 O O . ASP A 1 293 ? -5.045 -3.233 -7.036 1.00 84.88 293 ASP A O 1
ATOM 2151 N N . GLY A 1 294 ? -5.260 -2.465 -4.937 1.00 81.94 294 GLY A N 1
ATOM 2152 C CA . GLY A 1 294 ? -5.650 -1.111 -5.322 1.00 81.94 294 GLY A CA 1
ATOM 2153 C C . GLY A 1 294 ? -7.032 -1.031 -5.984 1.00 81.94 294 GLY A C 1
ATOM 2154 O O . GLY A 1 294 ? -7.230 -0.164 -6.841 1.00 81.94 294 GLY A O 1
ATOM 2155 N N . SER A 1 295 ? -7.962 -1.947 -5.684 1.00 79.19 295 SER A N 1
ATOM 2156 C CA . SER A 1 295 ? -9.314 -1.938 -6.264 1.00 79.19 295 SER A CA 1
ATOM 2157 C C . SER A 1 295 ? -10.251 -0.888 -5.661 1.00 79.19 295 SER A C 1
ATOM 2159 O O . SER A 1 295 ? -11.276 -0.581 -6.266 1.00 79.19 295 SER A O 1
ATOM 2161 N N . ALA A 1 296 ? -9.934 -0.347 -4.483 1.00 80.06 296 ALA A N 1
ATOM 2162 C CA . ALA A 1 296 ? -10.751 0.658 -3.808 1.00 80.06 296 ALA A CA 1
ATOM 2163 C C . ALA A 1 296 ? -10.147 2.059 -3.972 1.00 80.06 296 ALA A C 1
ATOM 2165 O O . ALA A 1 296 ? -8.968 2.280 -3.697 1.00 80.06 296 ALA A O 1
ATOM 2166 N N . MET A 1 297 ? -10.953 3.021 -4.418 1.00 73.62 297 MET A N 1
ATOM 2167 C CA . MET A 1 297 ? -10.478 4.370 -4.755 1.00 73.62 297 MET A CA 1
ATOM 2168 C C . MET A 1 297 ? -10.631 5.342 -3.590 1.00 73.62 297 MET A C 1
ATOM 2170 O O . MET A 1 297 ? -9.803 6.231 -3.406 1.00 73.62 297 MET A O 1
ATOM 2174 N N . THR A 1 298 ? -11.669 5.148 -2.782 1.00 78.19 298 THR A N 1
ATOM 2175 C CA . THR A 1 298 ? -11.950 5.956 -1.598 1.00 78.19 298 THR A CA 1
ATOM 2176 C C . THR A 1 298 ? -11.879 5.116 -0.326 1.00 78.19 298 THR A C 1
ATOM 2178 O O . THR A 1 298 ? -11.987 3.889 -0.360 1.00 78.19 298 THR A O 1
ATOM 2181 N N . LEU A 1 299 ? -11.734 5.783 0.824 1.00 88.12 299 LEU A N 1
ATOM 2182 C CA . LEU A 1 299 ? -11.837 5.123 2.129 1.00 88.12 299 LEU A CA 1
ATOM 2183 C C . LEU A 1 299 ? -13.204 4.446 2.308 1.00 88.12 299 LEU A C 1
ATOM 2185 O O . LEU A 1 299 ? -13.277 3.366 2.884 1.00 88.12 299 LEU A O 1
ATOM 2189 N N . ARG A 1 300 ? -14.273 5.043 1.763 1.00 89.38 300 ARG A N 1
ATOM 2190 C CA . ARG A 1 300 ? -15.608 4.435 1.726 1.00 89.38 300 ARG A CA 1
ATOM 2191 C C . ARG A 1 300 ? -15.590 3.125 0.941 1.00 89.38 300 ARG A C 1
ATOM 2193 O O . ARG A 1 300 ? -15.985 2.111 1.500 1.00 89.38 300 ARG A O 1
ATOM 2200 N N . ASP A 1 301 ? -15.073 3.127 -0.289 1.00 82.94 301 ASP A N 1
ATOM 2201 C CA . ASP A 1 301 ? -14.990 1.906 -1.107 1.00 82.94 301 ASP A CA 1
ATOM 2202 C C . ASP A 1 301 ? -14.181 0.818 -0.396 1.00 82.94 301 ASP A C 1
ATOM 2204 O O . ASP A 1 301 ? -14.528 -0.358 -0.451 1.00 82.94 301 ASP A O 1
ATOM 2208 N N . ALA A 1 302 ? -13.104 1.212 0.291 1.00 91.75 302 ALA A N 1
ATOM 2209 C CA . ALA A 1 302 ? -12.274 0.291 1.051 1.00 91.75 302 ALA A CA 1
ATOM 2210 C C . ALA A 1 302 ? -13.054 -0.332 2.215 1.00 91.75 302 ALA A C 1
ATOM 2212 O O . ALA A 1 302 ? -13.036 -1.551 2.364 1.00 91.75 302 ALA A O 1
ATOM 2213 N N . ILE A 1 303 ? -13.769 0.473 3.011 1.00 96.44 303 ILE A N 1
ATOM 2214 C CA . ILE A 1 303 ? -14.610 -0.015 4.116 1.00 96.44 303 ILE A CA 1
ATOM 2215 C C . ILE A 1 303 ? -15.700 -0.946 3.580 1.00 96.44 303 ILE A C 1
ATOM 2217 O O . ILE A 1 303 ? -15.816 -2.073 4.052 1.00 96.44 303 ILE A O 1
ATOM 2221 N N . GLU A 1 304 ? -16.442 -0.519 2.556 1.00 93.50 304 GLU A N 1
ATOM 2222 C CA . GLU A 1 304 ? -17.528 -1.289 1.932 1.00 93.50 304 GLU A CA 1
ATOM 2223 C C . GLU A 1 304 ? -17.045 -2.612 1.320 1.00 93.50 304 GLU A C 1
ATOM 2225 O O . GLU A 1 304 ? -17.804 -3.575 1.235 1.00 93.50 304 GLU A O 1
ATOM 2230 N N . ALA A 1 305 ? -15.772 -2.692 0.937 1.00 91.56 305 ALA A N 1
ATOM 2231 C CA . ALA A 1 305 ? -15.183 -3.904 0.401 1.00 91.56 305 ALA A CA 1
ATOM 2232 C C . ALA A 1 305 ? -14.760 -4.926 1.470 1.00 91.56 305 ALA A C 1
ATOM 2234 O O . ALA A 1 305 ? -14.514 -6.069 1.094 1.00 91.56 305 ALA A O 1
ATOM 2235 N N . HIS A 1 306 ? -14.667 -4.588 2.763 1.00 96.94 306 HIS A N 1
ATOM 2236 C CA . HIS A 1 306 ? -14.202 -5.547 3.778 1.00 96.94 306 HIS A CA 1
ATOM 2237 C C . HIS A 1 306 ? -15.090 -6.805 3.811 1.00 96.94 306 HIS A C 1
ATOM 2239 O O . HIS A 1 306 ? -16.312 -6.728 3.937 1.00 96.94 306 HIS A O 1
ATOM 2245 N N . GLY A 1 307 ? -14.468 -7.974 3.675 1.00 95.44 307 GLY A N 1
ATOM 2246 C CA . GLY A 1 307 ? -15.112 -9.287 3.752 1.00 95.44 307 GLY A CA 1
ATOM 2247 C C . GLY A 1 307 ? -14.426 -10.166 4.794 1.00 95.44 307 GLY A C 1
ATOM 2248 O O . GLY A 1 307 ? -13.543 -9.692 5.508 1.00 95.44 307 GLY A O 1
ATOM 2249 N N . GLY A 1 308 ? -14.834 -11.434 4.881 1.00 96.94 308 GLY A N 1
ATOM 2250 C CA . GLY A 1 308 ? -14.252 -12.383 5.834 1.00 96.94 308 GLY A CA 1
ATOM 2251 C C . GLY A 1 308 ? -14.398 -11.890 7.275 1.00 96.94 308 GLY A C 1
ATOM 2252 O O . GLY A 1 308 ? -15.496 -11.528 7.698 1.00 96.94 308 GLY A O 1
ATOM 2253 N N . GLU A 1 309 ? -13.295 -11.817 8.013 1.00 98.19 309 GLU A N 1
ATOM 2254 C CA . GLU A 1 309 ? -13.276 -11.360 9.410 1.00 98.19 309 GLU A CA 1
ATOM 2255 C C . GLU A 1 309 ? -13.756 -9.903 9.565 1.00 98.19 309 GLU A C 1
ATOM 2257 O O . GLU A 1 309 ? -14.408 -9.553 10.552 1.00 98.19 309 GLU A O 1
ATOM 2262 N N . GLY A 1 310 ? -13.526 -9.057 8.553 1.00 97.62 310 GLY A N 1
ATOM 2263 C CA . GLY A 1 310 ? -13.940 -7.649 8.550 1.00 97.62 310 GLY A CA 1
ATOM 2264 C C . GLY A 1 310 ? -15.425 -7.408 8.241 1.00 97.62 310 GLY A C 1
ATOM 2265 O O . GLY A 1 310 ? -15.909 -6.283 8.388 1.00 97.62 310 GLY A O 1
ATOM 2266 N N . GLU A 1 311 ? -16.172 -8.438 7.828 1.00 97.56 311 GLU A N 1
ATOM 2267 C CA . GLU A 1 311 ? -17.557 -8.316 7.350 1.00 97.56 311 GLU A CA 1
ATOM 2268 C C . GLU A 1 311 ? -18.503 -7.715 8.400 1.00 97.56 311 GLU A C 1
ATOM 2270 O O . GLU A 1 311 ? -19.301 -6.828 8.093 1.00 97.56 311 GLU A O 1
ATOM 2275 N N . ARG A 1 312 ? -18.381 -8.119 9.669 1.00 97.44 312 ARG A N 1
ATOM 2276 C CA . ARG A 1 312 ? -19.256 -7.596 10.732 1.00 97.44 312 ARG A CA 1
ATOM 2277 C C . ARG A 1 312 ? -19.011 -6.119 11.026 1.00 97.44 312 ARG A C 1
ATOM 2279 O O . ARG A 1 312 ? -19.973 -5.388 11.257 1.00 97.44 312 ARG A O 1
ATOM 2286 N N . SER A 1 313 ? -17.760 -5.664 10.983 1.00 98.31 313 SER A N 1
ATOM 2287 C CA . SER A 1 313 ? -17.438 -4.242 11.157 1.00 98.31 313 SER A CA 1
ATOM 2288 C C . SER A 1 313 ? -17.869 -3.402 9.957 1.00 98.31 313 SER A C 1
ATOM 2290 O O . SER A 1 313 ? -18.394 -2.304 10.153 1.00 98.31 313 SER A O 1
ATOM 2292 N N . ARG A 1 314 ? -17.744 -3.931 8.730 1.00 98.00 314 ARG A N 1
ATOM 2293 C CA . ARG A 1 314 ? -18.332 -3.313 7.531 1.00 98.00 314 ARG A CA 1
ATOM 2294 C C . ARG A 1 314 ? -19.836 -3.126 7.696 1.00 98.00 314 ARG A C 1
ATOM 2296 O O . ARG A 1 314 ? -20.337 -2.019 7.514 1.00 98.00 314 ARG A O 1
ATOM 2303 N N . ASP A 1 315 ? -20.559 -4.188 8.037 1.00 98.50 315 ASP A N 1
ATOM 2304 C CA . ASP A 1 315 ? -22.021 -4.150 8.131 1.00 98.50 315 ASP A CA 1
ATOM 2305 C C . ASP A 1 315 ? -22.493 -3.213 9.250 1.00 98.50 315 ASP A C 1
ATOM 2307 O O . ASP A 1 315 ? -23.462 -2.470 9.077 1.00 98.50 315 ASP A O 1
ATOM 2311 N N . ALA A 1 316 ? -21.767 -3.177 10.372 1.00 98.56 316 ALA A N 1
ATOM 2312 C CA . ALA A 1 316 ? -22.010 -2.218 11.442 1.00 98.56 316 ALA A CA 1
ATOM 2313 C C . ALA A 1 316 ? -21.814 -0.766 10.974 1.00 98.56 316 ALA A C 1
ATOM 2315 O O . ALA A 1 316 ? -22.633 0.087 11.309 1.00 98.56 316 ALA A O 1
ATOM 2316 N N . TRP A 1 317 ? -20.785 -0.482 10.166 1.00 98.50 317 TRP A N 1
ATOM 2317 C CA . TRP A 1 317 ? -20.572 0.841 9.571 1.00 98.50 317 TRP A CA 1
ATOM 2318 C C . TRP A 1 317 ? -21.669 1.215 8.563 1.00 98.50 317 TRP A C 1
ATOM 2320 O O . TRP A 1 317 ? -22.200 2.328 8.600 1.00 98.50 317 TRP A O 1
ATOM 2330 N N . LEU A 1 318 ? -22.066 0.278 7.697 1.00 97.69 318 LEU A N 1
ATOM 2331 C CA . LEU A 1 318 ? -23.151 0.465 6.727 1.00 97.69 318 LEU A CA 1
ATOM 2332 C C . LEU A 1 318 ? -24.499 0.765 7.401 1.00 97.69 318 LEU A C 1
ATOM 2334 O O . LEU A 1 318 ? -25.318 1.483 6.830 1.00 97.69 318 LEU A O 1
ATOM 2338 N N . ALA A 1 319 ? -24.716 0.254 8.616 1.00 98.44 319 ALA A N 1
ATOM 2339 C CA . ALA A 1 319 ? -25.918 0.502 9.408 1.00 98.44 319 ALA A CA 1
ATOM 2340 C C . ALA A 1 319 ? -25.937 1.867 10.131 1.00 98.44 319 ALA A C 1
ATOM 2342 O O . ALA A 1 319 ? -26.992 2.268 10.629 1.00 98.44 319 ALA A O 1
ATOM 2343 N N . LEU A 1 320 ? -24.805 2.579 10.207 1.00 98.31 320 LEU A N 1
ATOM 2344 C CA . LEU A 1 320 ? -24.726 3.914 10.809 1.00 98.31 320 LEU A CA 1
ATOM 2345 C C . LEU A 1 320 ? -25.478 4.965 9.979 1.00 98.31 320 LEU A C 1
ATOM 2347 O O . LEU A 1 320 ? -25.631 4.840 8.761 1.00 98.31 320 LEU A O 1
ATOM 2351 N N . ALA A 1 321 ? -25.892 6.062 10.620 1.00 98.25 321 ALA A N 1
ATOM 2352 C CA . ALA A 1 321 ? -26.394 7.217 9.884 1.00 98.25 321 ALA A CA 1
ATOM 2353 C C . ALA A 1 321 ? -25.280 7.836 9.019 1.00 98.25 321 ALA A C 1
ATOM 2355 O O . ALA A 1 321 ? -24.106 7.808 9.381 1.00 98.25 321 ALA A O 1
ATOM 2356 N N . ALA A 1 322 ? -25.637 8.483 7.905 1.00 94.50 322 ALA A N 1
ATOM 2357 C CA . ALA A 1 322 ? -24.654 9.073 6.986 1.00 94.50 322 ALA A CA 1
ATOM 2358 C C . ALA A 1 322 ? -23.684 10.066 7.665 1.00 94.50 322 ALA A C 1
ATOM 2360 O O . ALA A 1 322 ? -22.509 10.121 7.311 1.00 94.50 322 ALA A O 1
ATOM 2361 N N . ALA A 1 323 ? -24.159 10.821 8.662 1.00 96.56 323 ALA A N 1
ATOM 2362 C CA . ALA A 1 323 ? -23.314 11.718 9.450 1.00 96.56 323 ALA A CA 1
ATOM 2363 C C . ALA A 1 323 ? -22.278 10.952 10.294 1.00 96.56 323 ALA A C 1
ATOM 2365 O O . ALA A 1 323 ? -21.117 11.340 10.336 1.00 96.56 323 ALA A O 1
ATOM 2366 N N . GLU A 1 324 ? -22.671 9.829 10.896 1.00 98.44 324 GLU A N 1
ATOM 2367 C CA . GLU A 1 324 ? -21.785 8.977 11.700 1.00 98.44 324 GLU A CA 1
ATOM 2368 C C . GLU A 1 324 ? -20.779 8.219 10.814 1.00 98.44 324 GLU A C 1
ATOM 2370 O O . GLU A 1 324 ? -19.616 8.064 11.179 1.00 98.44 324 GLU A O 1
ATOM 2375 N N . GLN A 1 325 ? -21.183 7.805 9.606 1.00 97.75 325 GLN A N 1
ATOM 2376 C CA . GLN A 1 325 ? -20.246 7.273 8.608 1.00 97.75 325 GLN A CA 1
ATOM 2377 C C . GLN A 1 325 ? -19.169 8.308 8.261 1.00 97.75 325 GLN A C 1
ATOM 2379 O O . GLN A 1 325 ? -17.985 7.974 8.220 1.00 97.75 325 GLN A O 1
ATOM 2384 N N . ALA A 1 326 ? -19.568 9.568 8.052 1.00 93.75 326 ALA A N 1
ATOM 2385 C CA . ALA A 1 326 ? -18.648 10.665 7.764 1.00 93.75 326 ALA A CA 1
ATOM 2386 C C . ALA A 1 326 ? -17.724 11.003 8.948 1.00 93.75 326 ALA A C 1
ATOM 2388 O O . ALA A 1 326 ? -16.601 11.442 8.727 1.00 93.75 326 ALA A O 1
ATOM 2389 N N . GLU A 1 327 ? -18.151 10.785 10.194 1.00 98.38 327 GLU A N 1
ATOM 2390 C CA . GLU A 1 327 ? -17.282 10.907 11.373 1.00 98.38 327 GLU A CA 1
ATOM 2391 C C . GLU A 1 327 ? -16.153 9.871 11.343 1.00 98.38 327 GLU A C 1
ATOM 2393 O O . GLU A 1 327 ? -14.995 10.235 11.539 1.00 98.38 327 GLU A O 1
ATOM 2398 N N . VAL A 1 328 ? -16.451 8.602 11.033 1.00 98.50 328 VAL A N 1
ATOM 2399 C CA . VAL A 1 328 ? -15.417 7.556 10.898 1.00 98.50 328 VAL A CA 1
ATOM 2400 C C . VAL A 1 328 ? -14.431 7.899 9.778 1.00 98.50 328 VAL A C 1
ATOM 2402 O O . VAL A 1 328 ? -13.225 7.765 9.969 1.00 98.50 328 VAL A O 1
ATOM 2405 N N . ILE A 1 329 ? -14.915 8.401 8.637 1.00 96.06 329 ILE A N 1
ATOM 2406 C CA . ILE A 1 329 ? -14.037 8.871 7.553 1.00 96.06 329 ILE A CA 1
ATOM 2407 C C . ILE A 1 329 ? -13.159 10.038 8.024 1.00 96.06 329 ILE A C 1
ATOM 2409 O O . ILE A 1 329 ? -11.945 9.975 7.858 1.00 96.06 329 ILE A O 1
ATOM 2413 N N . ALA A 1 330 ? -13.730 11.043 8.695 1.00 94.06 330 ALA A N 1
ATOM 2414 C CA . ALA A 1 330 ? -12.973 12.176 9.231 1.00 94.06 330 ALA A CA 1
ATOM 2415 C C . ALA A 1 330 ? -11.911 11.744 10.258 1.00 94.06 330 ALA A C 1
ATOM 2417 O O . ALA A 1 330 ? -10.842 12.347 10.357 1.00 94.06 330 ALA A O 1
ATOM 2418 N N . PHE A 1 331 ? -12.180 10.684 11.025 1.00 97.94 331 PHE A N 1
ATOM 2419 C CA . PHE A 1 331 ? -11.183 10.078 11.897 1.00 97.94 331 PHE A CA 1
ATOM 2420 C C . PHE A 1 331 ? -10.020 9.469 11.105 1.00 97.94 331 PHE A C 1
ATOM 2422 O O . PHE A 1 331 ? -8.871 9.808 11.383 1.00 97.94 331 PHE A O 1
ATOM 2429 N N . LEU A 1 332 ? -10.293 8.642 10.095 1.00 96.50 332 LEU A N 1
ATOM 2430 C CA . LEU A 1 332 ? -9.251 8.064 9.238 1.00 96.50 332 LEU A CA 1
ATOM 2431 C C . LEU A 1 332 ? -8.429 9.147 8.523 1.00 96.50 332 LEU A C 1
ATOM 2433 O O . LEU A 1 332 ? -7.205 9.051 8.446 1.00 96.50 332 LEU A O 1
ATOM 2437 N N . GLU A 1 333 ? -9.085 10.213 8.067 1.00 92.69 333 GLU A N 1
ATOM 2438 C CA . GLU A 1 333 ? -8.435 11.378 7.459 1.00 92.69 333 GLU A CA 1
ATOM 2439 C C . GLU A 1 333 ? -7.519 12.130 8.437 1.00 92.69 333 GLU A C 1
ATOM 2441 O O . GLU A 1 333 ? -6.496 12.690 8.041 1.00 92.69 333 GLU A O 1
ATOM 2446 N N . SER A 1 334 ? -7.835 12.094 9.736 1.00 93.88 334 SER A N 1
ATOM 2447 C CA . SER A 1 334 ? -7.021 12.717 10.785 1.00 93.88 334 SER A CA 1
ATOM 2448 C C . SER A 1 334 ? -5.736 11.948 11.115 1.00 93.88 334 SER A C 1
ATOM 2450 O O . SER A 1 334 ? -4.854 12.500 11.773 1.00 93.88 334 SER A O 1
ATOM 2452 N N . LEU A 1 335 ? -5.568 10.711 10.625 1.00 94.75 335 LEU A N 1
ATOM 2453 C CA . LEU A 1 335 ? -4.388 9.878 10.901 1.00 94.75 335 LEU A CA 1
ATOM 2454 C C . LEU A 1 335 ? -3.122 10.319 10.140 1.00 94.75 335 LEU A C 1
ATOM 2456 O O . LEU A 1 335 ? -2.091 9.652 10.224 1.00 94.75 335 LEU A O 1
ATOM 2460 N N . GLY A 1 336 ? -3.172 11.456 9.443 1.00 89.19 336 GLY A N 1
ATOM 2461 C CA . GLY A 1 336 ? -2.014 12.189 8.933 1.00 89.19 336 GLY A CA 1
ATOM 2462 C C . GLY A 1 336 ? -2.002 12.365 7.417 1.00 89.19 336 GLY A C 1
ATOM 2463 O O . GLY A 1 336 ? -2.700 11.672 6.681 1.00 89.19 336 GLY A O 1
ATOM 2464 N N . GLY A 1 337 ? -1.189 13.310 6.941 1.00 78.62 337 GLY A N 1
ATOM 2465 C CA . GLY A 1 337 ? -0.933 13.525 5.517 1.00 78.62 337 GLY A CA 1
ATOM 2466 C C . GLY A 1 337 ? -2.043 14.240 4.741 1.00 78.62 337 GLY A C 1
ATOM 2467 O O . GLY A 1 337 ? -1.843 14.521 3.564 1.00 78.62 337 GLY A O 1
ATOM 2468 N N . ALA A 1 338 ? -3.180 14.579 5.359 1.00 75.81 338 ALA A N 1
ATOM 2469 C CA . ALA A 1 338 ? -4.283 15.285 4.697 1.00 75.81 338 ALA A CA 1
ATOM 2470 C C . ALA A 1 338 ? -3.846 16.622 4.059 1.00 75.81 338 ALA A C 1
ATOM 2472 O O . ALA A 1 338 ? -4.365 17.024 3.022 1.00 75.81 338 ALA A O 1
ATOM 2473 N N . GLU A 1 339 ? -2.845 17.288 4.633 1.00 71.94 339 GLU A N 1
ATOM 2474 C CA . GLU A 1 339 ? -2.253 18.527 4.125 1.00 71.94 339 GLU A CA 1
ATOM 2475 C C . GLU A 1 339 ? -1.469 18.361 2.812 1.00 71.94 339 GLU A C 1
ATOM 2477 O O . GLU A 1 339 ? -1.250 19.342 2.104 1.00 71.94 339 GLU A O 1
ATOM 2482 N N . VAL A 1 340 ? -1.065 17.132 2.481 1.00 67.56 340 VAL A N 1
ATOM 2483 C CA . VAL A 1 340 ? -0.404 16.766 1.217 1.00 67.56 340 VAL A CA 1
ATOM 2484 C C . VAL A 1 340 ? -1.290 15.870 0.341 1.00 67.56 340 VAL A C 1
ATOM 2486 O O . VAL A 1 340 ? -0.807 15.254 -0.610 1.00 67.56 340 VAL A O 1
ATOM 2489 N N . ALA A 1 341 ? -2.589 15.778 0.652 1.00 67.62 341 ALA A N 1
ATOM 2490 C CA . ALA A 1 341 ? -3.542 14.994 -0.121 1.00 67.62 341 ALA A CA 1
ATOM 2491 C C . ALA A 1 341 ? -3.683 15.528 -1.549 1.00 67.62 341 ALA A C 1
ATOM 2493 O O . ALA A 1 341 ? -3.881 16.720 -1.777 1.00 67.62 341 ALA A O 1
ATOM 2494 N N . THR A 1 342 ? -3.642 14.612 -2.513 1.00 57.00 342 THR A N 1
ATOM 2495 C CA . THR A 1 342 ? -3.941 14.885 -3.919 1.00 57.00 342 THR A CA 1
ATOM 2496 C C . THR A 1 342 ? -4.995 13.907 -4.417 1.00 57.00 342 THR A C 1
ATOM 2498 O O . THR A 1 342 ? -4.903 12.704 -4.157 1.00 57.00 342 THR A O 1
ATOM 2501 N N . ALA A 1 343 ? -5.995 14.433 -5.129 1.00 52.75 343 ALA A N 1
ATOM 2502 C CA . ALA A 1 343 ? -7.040 13.637 -5.770 1.00 52.75 343 ALA A CA 1
ATOM 2503 C C . ALA A 1 343 ? -6.517 12.854 -6.988 1.00 52.75 343 ALA A C 1
ATOM 2505 O O . ALA A 1 343 ? -7.078 11.819 -7.329 1.00 52.75 343 ALA A O 1
ATOM 2506 N N . GLY A 1 344 ? -5.407 13.302 -7.582 1.00 53.41 344 GLY A N 1
ATOM 2507 C CA . GLY A 1 344 ? -4.830 12.713 -8.784 1.00 53.41 344 GLY A CA 1
ATOM 2508 C C . GLY A 1 344 ? -3.381 12.278 -8.599 1.00 53.41 344 GLY A C 1
ATOM 2509 O O . GLY A 1 344 ? -2.676 12.710 -7.685 1.00 53.41 344 GLY A O 1
ATOM 2510 N N . LEU A 1 345 ? -2.925 11.430 -9.518 1.00 55.66 345 LEU A N 1
ATOM 2511 C CA . LEU A 1 345 ? -1.540 10.957 -9.620 1.00 55.66 345 LEU A CA 1
ATOM 2512 C C . LEU A 1 345 ? -0.494 12.052 -9.712 1.00 55.66 345 LEU A C 1
ATOM 2514 O O . LEU A 1 345 ? 0.630 11.907 -9.242 1.00 55.66 345 LEU A O 1
ATOM 2518 N N . ILE A 1 346 ? -0.872 13.102 -10.425 1.00 62.72 346 ILE A N 1
ATOM 2519 C CA . ILE A 1 346 ? -0.004 14.195 -10.807 1.00 62.72 346 ILE A CA 1
ATOM 2520 C C . ILE A 1 346 ? -0.743 15.432 -10.408 1.00 62.72 346 ILE A C 1
ATOM 2522 O O . ILE A 1 346 ? -1.865 15.658 -10.863 1.00 62.72 346 ILE A O 1
ATOM 2526 N N . LEU A 1 347 ? -0.112 16.197 -9.530 1.00 65.06 347 LEU A N 1
ATOM 2527 C CA . LEU A 1 347 ? -0.614 17.502 -9.166 1.00 65.06 347 LEU A CA 1
ATOM 2528 C C . LEU A 1 347 ? -0.783 18.321 -10.451 1.00 65.06 347 LEU A C 1
ATOM 2530 O O . LEU A 1 347 ? 0.118 18.297 -11.299 1.00 65.06 347 LEU A O 1
ATOM 2534 N N . PRO A 1 348 ? -1.905 19.040 -10.624 1.00 65.94 348 PRO A N 1
ATOM 2535 C CA . PRO A 1 348 ? -1.967 20.060 -11.651 1.00 65.94 348 PRO A CA 1
ATOM 2536 C C . PRO A 1 348 ? -0.803 21.018 -11.390 1.00 65.94 348 PRO A C 1
ATOM 2538 O O . PRO A 1 348 ? -0.769 21.700 -10.368 1.00 65.94 348 PRO A O 1
ATOM 2541 N N . GLY A 1 349 ? 0.198 20.992 -12.270 1.00 70.44 349 GLY A N 1
ATOM 2542 C CA . GLY A 1 349 ? 1.310 21.929 -12.194 1.00 70.44 349 GLY A CA 1
ATOM 2543 C C . GLY A 1 349 ? 0.822 23.351 -12.457 1.00 70.44 349 GLY A C 1
ATOM 2544 O O . GLY A 1 349 ? -0.306 23.561 -12.922 1.00 70.44 349 GLY A O 1
ATOM 2545 N N . ASP A 1 350 ? 1.692 24.327 -12.229 1.00 80.88 350 ASP A N 1
ATOM 2546 C CA . ASP A 1 350 ? 1.422 25.713 -12.611 1.00 80.88 350 ASP A CA 1
ATOM 2547 C C . ASP A 1 350 ? 1.163 25.837 -14.124 1.00 80.88 350 ASP A C 1
ATOM 2549 O O . ASP A 1 350 ? 1.612 25.009 -14.924 1.00 80.88 350 ASP A O 1
ATOM 2553 N N . GLU A 1 351 ? 0.399 26.856 -14.535 1.00 85.69 351 GLU A N 1
ATOM 2554 C CA . GLU A 1 351 ? 0.221 27.195 -15.954 1.00 85.69 351 GLU A CA 1
ATOM 2555 C C . GLU A 1 351 ? 1.559 27.670 -16.544 1.00 85.69 351 GLU A C 1
ATOM 2557 O O . GLU A 1 351 ? 2.030 28.732 -16.129 1.00 85.69 351 GLU A O 1
ATOM 2562 N N . PRO A 1 352 ? 2.184 26.928 -17.491 1.00 86.94 352 PRO A N 1
ATOM 2563 C CA . PRO A 1 352 ? 3.412 27.380 -18.140 1.00 86.94 352 PRO A CA 1
ATOM 2564 C C . PRO A 1 352 ? 3.176 28.674 -18.916 1.00 86.94 352 PRO A C 1
ATOM 2566 O O . PRO A 1 352 ? 2.044 28.979 -19.312 1.00 86.94 352 PRO A O 1
ATOM 2569 N N . ALA A 1 353 ? 4.240 29.436 -19.167 1.00 91.75 353 ALA A N 1
ATOM 2570 C CA . ALA A 1 353 ? 4.103 30.707 -19.862 1.00 91.75 353 ALA A CA 1
ATOM 2571 C C . ALA A 1 353 ? 3.625 30.509 -21.312 1.00 91.75 353 ALA A C 1
ATOM 2573 O O . ALA A 1 353 ? 3.787 29.451 -21.923 1.00 91.75 353 ALA A O 1
ATOM 2574 N N . ALA A 1 354 ? 3.033 31.555 -21.894 1.00 92.94 354 ALA A N 1
ATOM 2575 C CA . ALA A 1 354 ? 2.563 31.493 -23.272 1.00 92.94 354 ALA A CA 1
ATOM 2576 C C . ALA A 1 354 ? 3.719 31.181 -24.242 1.00 92.94 354 ALA A C 1
ATOM 2578 O O . ALA A 1 354 ? 4.727 31.888 -24.264 1.00 92.94 354 ALA A O 1
ATOM 2579 N N . GLY A 1 355 ? 3.551 30.146 -25.066 1.00 90.88 355 GLY A N 1
ATOM 2580 C CA . GLY A 1 355 ? 4.577 29.647 -25.986 1.00 90.88 355 GLY A CA 1
ATOM 2581 C C . GLY A 1 355 ? 5.533 28.598 -25.403 1.00 90.88 355 GLY A C 1
ATOM 2582 O O . GLY A 1 355 ? 6.346 28.066 -26.157 1.00 90.88 355 GLY A O 1
ATOM 2583 N N . GLU A 1 356 ? 5.432 28.267 -24.114 1.00 93.06 356 GLU A N 1
ATOM 2584 C CA . GLU A 1 356 ? 6.124 27.120 -23.515 1.00 93.06 356 GLU A CA 1
ATOM 2585 C C . GLU A 1 356 ? 5.317 25.823 -23.702 1.00 93.06 356 GLU A C 1
ATOM 2587 O O . GLU A 1 356 ? 4.114 25.848 -23.977 1.00 93.06 356 GLU A O 1
ATOM 2592 N N . TYR A 1 357 ? 5.970 24.665 -23.549 1.00 88.19 357 TYR A N 1
ATOM 2593 C CA . TYR A 1 357 ? 5.270 23.377 -23.562 1.00 88.19 357 TYR A CA 1
ATOM 2594 C C . TYR A 1 357 ? 4.162 23.364 -22.499 1.00 88.19 357 TYR A C 1
ATOM 2596 O O . TYR A 1 357 ? 4.383 23.792 -21.369 1.00 88.19 357 TYR A O 1
ATOM 2604 N N . GLY A 1 358 ? 2.969 22.880 -22.857 1.00 86.75 358 GLY A N 1
ATOM 2605 C CA . GLY A 1 358 ? 1.808 22.833 -21.956 1.00 86.75 358 GLY A CA 1
ATOM 2606 C C . GLY A 1 358 ? 1.190 24.200 -21.611 1.00 86.75 358 GLY A C 1
ATOM 2607 O O . GLY A 1 358 ? 0.191 24.249 -20.891 1.00 86.75 358 GLY A O 1
ATOM 2608 N N . GLY A 1 359 ? 1.762 25.303 -22.109 1.00 92.06 359 GLY A N 1
ATOM 2609 C CA . GLY A 1 359 ? 1.244 26.661 -21.960 1.00 92.06 359 GLY A CA 1
ATOM 2610 C C . GLY A 1 359 ? 0.290 27.071 -23.093 1.00 92.06 359 GLY A C 1
ATOM 2611 O O . GLY A 1 359 ? 0.176 26.380 -24.111 1.00 92.06 359 GLY A O 1
ATOM 2612 N N . PRO A 1 360 ? -0.413 28.208 -22.947 1.00 95.19 360 PRO A N 1
ATOM 2613 C CA . PRO A 1 360 ? -1.260 28.748 -24.005 1.00 95.19 360 PRO A CA 1
ATOM 2614 C C . PRO A 1 360 ? -0.431 29.208 -25.213 1.00 95.19 360 PRO A C 1
ATOM 2616 O O . PRO A 1 360 ? 0.765 29.486 -25.114 1.00 95.19 360 PRO A O 1
ATOM 2619 N N . LEU A 1 361 ? -1.078 29.357 -26.371 1.00 95.38 361 LEU A N 1
ATOM 2620 C CA . LEU A 1 361 ? -0.429 29.962 -27.537 1.00 95.38 361 LEU A CA 1
ATOM 2621 C C . LEU A 1 361 ? -0.009 31.420 -27.243 1.00 95.38 361 LEU A C 1
ATOM 2623 O O . LEU A 1 361 ? -0.698 32.130 -26.506 1.00 95.38 361 LEU A O 1
ATOM 2627 N N . PRO A 1 362 ? 1.095 31.913 -27.829 1.00 96.25 362 PRO A N 1
ATOM 2628 C CA . PRO A 1 362 ? 1.469 33.315 -27.698 1.00 96.25 362 PRO A CA 1
ATOM 2629 C C . PRO A 1 362 ? 0.459 34.220 -28.421 1.00 96.25 362 PRO A C 1
ATOM 2631 O O . PRO A 1 362 ? 0.022 33.921 -29.532 1.00 96.25 362 PRO A O 1
ATOM 2634 N N . GLY A 1 363 ? 0.114 35.357 -27.808 1.00 95.06 363 GLY A N 1
ATOM 2635 C CA . GLY A 1 363 ? -0.738 36.383 -28.426 1.00 95.06 363 GLY A CA 1
ATOM 2636 C C . GLY A 1 363 ? -2.240 36.073 -28.459 1.00 95.06 363 GLY A C 1
ATOM 2637 O O . GLY A 1 363 ? -2.952 36.676 -29.262 1.00 95.06 363 GLY A O 1
ATOM 2638 N N . LEU A 1 364 ? -2.731 35.152 -27.621 1.00 95.75 364 LEU A N 1
ATOM 2639 C CA . LEU A 1 364 ? -4.172 34.928 -27.456 1.00 95.75 364 LEU A CA 1
ATOM 2640 C C . LEU A 1 364 ? -4.886 36.193 -26.954 1.00 95.75 364 LEU A C 1
ATOM 2642 O O . LEU A 1 364 ? -4.342 36.947 -26.149 1.00 95.75 364 LEU A O 1
ATOM 2646 N N . SER A 1 365 ? -6.125 36.399 -27.412 1.00 97.50 365 SER A N 1
ATOM 2647 C CA . SER A 1 365 ? -7.041 37.353 -26.780 1.00 97.50 365 SER A CA 1
ATOM 2648 C C . SER A 1 365 ? -7.447 36.868 -25.387 1.00 97.50 365 SER A C 1
ATOM 2650 O O . SER A 1 365 ? -7.353 35.674 -25.093 1.00 97.50 365 SER A O 1
ATOM 2652 N N . ASP A 1 366 ? -7.971 37.771 -24.556 1.00 96.81 366 ASP A N 1
ATOM 2653 C CA . ASP A 1 366 ? -8.457 37.427 -23.213 1.00 96.81 366 ASP A CA 1
ATOM 2654 C C . ASP A 1 366 ? -9.512 36.305 -23.250 1.00 96.81 366 ASP A C 1
ATOM 2656 O O . ASP A 1 366 ? -9.436 35.361 -22.465 1.00 96.81 366 ASP A O 1
ATOM 2660 N N . ASP A 1 367 ? -10.434 36.343 -24.221 1.00 97.25 367 ASP A N 1
ATOM 2661 C CA . ASP A 1 367 ? -11.455 35.301 -24.407 1.00 97.25 367 ASP A CA 1
ATOM 2662 C C . ASP A 1 367 ? -10.841 33.936 -24.760 1.00 97.25 367 ASP A C 1
ATOM 2664 O O . ASP A 1 367 ? -11.271 32.898 -24.254 1.00 97.25 367 ASP A O 1
ATOM 2668 N N . ALA A 1 368 ? -9.815 33.913 -25.616 1.00 96.31 368 ALA A N 1
ATOM 2669 C CA . ALA A 1 368 ? -9.151 32.673 -26.010 1.00 96.31 368 ALA A CA 1
ATOM 2670 C C . ALA A 1 368 ? -8.273 32.108 -24.881 1.00 96.31 368 ALA A C 1
ATOM 2672 O O . ALA A 1 368 ? -8.195 30.891 -24.712 1.00 96.31 368 ALA A O 1
ATOM 2673 N N . LEU A 1 369 ? -7.653 32.974 -24.075 1.00 95.88 369 LEU A N 1
ATOM 2674 C CA . LEU A 1 369 ? -6.924 32.571 -22.874 1.00 95.88 369 LEU A CA 1
ATOM 2675 C C . LEU A 1 369 ? -7.872 32.017 -21.800 1.00 95.88 369 LEU A C 1
ATOM 2677 O O . LEU A 1 369 ? -7.562 31.010 -21.162 1.00 95.88 369 LEU A O 1
ATOM 2681 N N . ALA A 1 370 ? -9.049 32.625 -21.626 1.00 95.75 370 ALA A N 1
ATOM 2682 C CA . ALA A 1 370 ? -10.087 32.094 -20.748 1.00 95.75 370 ALA A CA 1
ATOM 2683 C C . ALA A 1 370 ? -10.548 30.703 -21.213 1.00 95.75 370 ALA A C 1
ATOM 2685 O O . ALA A 1 370 ? -10.628 29.783 -20.399 1.00 95.75 370 ALA A O 1
ATOM 2686 N N . LEU A 1 371 ? -10.757 30.518 -22.522 1.00 96.62 371 LEU A N 1
ATOM 2687 C CA . LEU A 1 371 ? -11.106 29.218 -23.096 1.00 96.62 371 LEU A CA 1
ATOM 2688 C C . LEU A 1 371 ? -10.013 28.163 -22.859 1.00 96.62 371 LEU A C 1
ATOM 2690 O O . LEU A 1 371 ? -10.335 27.036 -22.483 1.00 96.62 371 LEU A O 1
ATOM 2694 N N . PHE A 1 372 ? -8.735 28.525 -23.028 1.00 94.25 372 PHE A N 1
ATOM 2695 C CA . PHE A 1 372 ? -7.606 27.646 -22.705 1.00 94.25 372 PHE A CA 1
ATOM 2696 C C . PHE A 1 372 ? -7.654 27.191 -21.242 1.00 94.25 372 PHE A C 1
ATOM 2698 O O . PHE A 1 372 ? -7.570 25.996 -20.974 1.00 94.25 372 PHE A O 1
ATOM 2705 N N . ARG A 1 373 ? -7.865 28.116 -20.299 1.00 93.38 373 ARG A N 1
ATOM 2706 C CA . ARG A 1 373 ? -7.939 27.815 -18.859 1.00 93.38 373 ARG A CA 1
ATOM 2707 C C . ARG A 1 373 ? -9.117 26.923 -18.497 1.00 93.38 373 ARG A C 1
ATOM 2709 O O . ARG A 1 373 ? -8.960 25.996 -17.708 1.00 93.38 373 ARG A O 1
ATOM 2716 N N . THR A 1 374 ? -10.282 27.159 -19.097 1.00 94.31 374 THR A N 1
ATOM 2717 C CA . THR A 1 374 ? -11.439 26.269 -18.935 1.00 94.31 374 THR A CA 1
ATOM 2718 C C . THR A 1 374 ? -11.141 24.872 -19.480 1.00 94.31 374 THR A C 1
ATOM 2720 O O . THR A 1 374 ? -11.430 23.887 -18.806 1.00 94.31 374 THR A O 1
ATOM 2723 N N . GLY A 1 375 ? -10.524 24.769 -20.661 1.00 92.62 375 GLY A N 1
ATOM 2724 C CA . GLY A 1 375 ? -10.117 23.487 -21.241 1.00 92.62 375 GLY A CA 1
ATOM 2725 C C . GLY A 1 375 ? -9.081 22.754 -20.387 1.00 92.62 375 GLY A C 1
ATOM 2726 O O . GLY A 1 375 ? -9.229 21.559 -20.140 1.00 92.62 375 GLY A O 1
ATOM 2727 N N . ARG A 1 376 ? -8.085 23.478 -19.866 1.00 90.06 376 ARG A N 1
ATOM 2728 C CA . ARG A 1 376 ? -7.094 22.948 -18.927 1.00 90.06 376 ARG A CA 1
ATOM 2729 C C . ARG A 1 376 ? -7.759 22.406 -17.670 1.00 90.06 376 ARG A C 1
ATOM 2731 O O . ARG A 1 376 ? -7.455 21.290 -17.285 1.00 90.06 376 ARG A O 1
ATOM 2738 N N . HIS A 1 377 ? -8.703 23.136 -17.078 1.00 87.94 377 HIS A N 1
ATOM 2739 C CA . HIS A 1 377 ? -9.429 22.652 -15.904 1.00 87.94 377 HIS A CA 1
ATOM 2740 C C . HIS A 1 377 ? -10.143 21.316 -16.166 1.00 87.94 377 HIS A C 1
ATOM 2742 O O . HIS A 1 377 ? -10.127 20.446 -15.305 1.00 87.94 377 HIS A O 1
ATOM 2748 N N . VAL A 1 378 ? -10.719 21.124 -17.360 1.00 89.12 378 VAL A N 1
ATOM 2749 C CA . VAL A 1 378 ? -11.321 19.838 -17.756 1.00 89.12 378 VAL A CA 1
ATOM 2750 C C . VAL A 1 378 ? -10.257 18.756 -17.954 1.00 89.12 378 VAL A C 1
ATOM 2752 O O . VAL A 1 378 ? -10.434 17.646 -17.472 1.00 89.12 378 VAL A O 1
ATOM 2755 N N . PHE A 1 379 ? -9.146 19.069 -18.627 1.00 88.56 379 PHE A N 1
ATOM 2756 C CA . PHE A 1 379 ? -8.018 18.145 -18.807 1.00 88.56 379 PHE A CA 1
ATOM 2757 C C . PHE A 1 379 ? -7.438 17.665 -17.468 1.00 88.56 379 PHE A C 1
ATOM 2759 O O . PHE A 1 379 ? -7.023 16.513 -17.325 1.00 88.56 379 PHE A O 1
ATOM 2766 N N . ASP A 1 380 ? -7.433 18.580 -16.503 1.00 84.31 380 ASP A N 1
ATOM 2767 C CA . ASP A 1 380 ? -6.895 18.413 -15.169 1.00 84.31 380 ASP A CA 1
ATOM 2768 C C . ASP A 1 380 ? -7.880 17.785 -14.172 1.00 84.31 380 ASP A C 1
ATOM 2770 O O . ASP A 1 380 ? -7.475 17.463 -13.051 1.00 84.31 380 ASP A O 1
ATOM 2774 N N . LYS A 1 381 ? -9.154 17.639 -14.543 1.00 83.06 381 LYS A N 1
ATOM 2775 C CA . LYS A 1 381 ? -10.189 17.095 -13.669 1.00 83.06 381 LYS A CA 1
ATOM 2776 C C . LYS A 1 381 ? -10.030 15.580 -13.562 1.00 83.06 381 LYS A C 1
ATOM 2778 O O . LYS A 1 381 ? -10.080 14.878 -14.569 1.00 83.06 381 LYS A O 1
ATOM 2783 N N . ASP A 1 382 ? -9.909 15.091 -12.334 1.00 78.00 382 ASP A N 1
ATOM 2784 C CA . ASP A 1 382 ? -10.078 13.672 -12.038 1.00 78.00 382 ASP A CA 1
ATOM 2785 C C . ASP A 1 382 ? -11.579 13.342 -12.057 1.00 78.00 382 ASP A C 1
ATOM 2787 O O . ASP A 1 382 ? -12.400 14.051 -11.467 1.00 78.00 382 ASP A O 1
ATOM 2791 N N . HIS A 1 383 ? -11.944 12.305 -12.801 1.00 77.69 383 HIS A N 1
ATOM 2792 C CA . HIS A 1 383 ? -13.310 11.844 -12.978 1.00 77.69 383 HIS A CA 1
ATOM 2793 C C . HIS A 1 383 ? -13.575 10.647 -12.061 1.00 77.69 383 HIS A C 1
ATOM 2795 O O . HIS A 1 383 ? -12.880 9.633 -12.116 1.00 77.69 383 HIS A O 1
ATOM 2801 N N . GLY A 1 384 ? -14.611 10.746 -11.234 1.00 70.75 384 GLY A N 1
ATOM 2802 C CA . GLY A 1 384 ? -15.073 9.642 -10.400 1.00 70.75 384 GLY A CA 1
ATOM 2803 C C . GLY A 1 384 ? -16.097 8.747 -11.100 1.00 70.75 384 GLY A C 1
ATOM 2804 O O . GLY A 1 384 ? -16.559 9.015 -12.212 1.00 70.75 384 GLY A O 1
ATOM 2805 N N . TYR A 1 385 ? -16.534 7.701 -10.395 1.00 66.25 385 TYR A N 1
ATOM 2806 C CA . TYR A 1 385 ? -17.667 6.875 -10.827 1.00 66.25 385 TYR A CA 1
ATOM 2807 C C . TYR A 1 385 ? -18.932 7.718 -11.072 1.00 66.25 385 TYR A C 1
ATOM 2809 O O . TYR A 1 385 ? -19.620 7.528 -12.073 1.00 66.25 385 TYR A O 1
ATOM 2817 N N . GLU A 1 386 ? -19.198 8.708 -10.211 1.00 68.25 386 GLU A N 1
ATOM 2818 C CA . GLU A 1 386 ? -20.334 9.632 -10.354 1.00 68.25 386 GLU A CA 1
ATOM 2819 C C . GLU A 1 386 ? -20.232 10.539 -11.593 1.00 68.25 386 GLU A C 1
ATOM 2821 O O . GLU A 1 386 ? -21.256 10.952 -12.136 1.00 68.25 386 GLU A O 1
ATOM 2826 N N . ASP A 1 387 ? -19.017 10.798 -12.093 1.00 76.00 387 ASP A N 1
ATOM 2827 C CA . ASP A 1 387 ? -18.786 11.519 -13.352 1.00 76.00 387 ASP A CA 1
ATOM 2828 C C . ASP A 1 387 ? -18.976 10.624 -14.594 1.00 76.00 387 ASP A C 1
ATOM 2830 O O . ASP A 1 387 ? -18.831 11.093 -15.725 1.00 76.00 387 ASP A O 1
ATOM 2834 N N . GLY A 1 388 ? -19.301 9.340 -14.405 1.00 75.81 388 GLY A N 1
ATOM 2835 C CA . GLY A 1 388 ? -19.528 8.376 -15.479 1.00 75.81 388 GLY A CA 1
ATOM 2836 C C . GLY A 1 388 ? -18.291 7.578 -15.896 1.00 75.81 388 GLY A C 1
ATOM 2837 O O . GLY A 1 388 ? -18.310 6.972 -16.971 1.00 75.81 388 GLY A O 1
ATOM 2838 N N . VAL A 1 389 ? -17.227 7.543 -15.079 1.00 76.69 389 VAL A N 1
ATOM 2839 C CA . VAL A 1 389 ? -16.100 6.624 -15.315 1.00 76.69 389 VAL A CA 1
ATOM 2840 C C . VAL A 1 389 ? -16.604 5.188 -15.219 1.00 76.69 389 VAL A C 1
ATOM 2842 O O . VAL A 1 389 ? -17.032 4.705 -14.171 1.00 76.69 389 VAL A O 1
ATOM 2845 N N . GLY A 1 390 ? -16.619 4.531 -16.377 1.00 67.25 390 GLY A N 1
ATOM 2846 C CA . GLY A 1 390 ? -17.220 3.219 -16.567 1.00 67.25 390 GLY A CA 1
ATOM 2847 C C . GLY A 1 390 ? -16.358 2.091 -16.014 1.00 67.25 390 GLY A C 1
ATOM 2848 O O . GLY A 1 390 ? -15.164 2.275 -15.792 1.00 67.25 390 GLY A O 1
ATOM 2849 N N . PRO A 1 391 ? -16.949 0.897 -15.838 1.00 69.44 391 PRO A N 1
ATOM 2850 C CA . PRO A 1 391 ? -16.581 -0.082 -14.814 1.00 69.44 391 PRO A CA 1
ATOM 2851 C C . PRO A 1 391 ? -15.159 -0.629 -14.897 1.00 69.44 391 PRO A C 1
ATOM 2853 O O . PRO A 1 391 ? -14.746 -1.340 -13.994 1.00 69.44 391 PRO A O 1
ATOM 2856 N N . PHE A 1 392 ? -14.450 -0.330 -15.979 1.00 75.94 392 PHE A N 1
ATOM 2857 C CA . PHE A 1 392 ? -13.131 -0.794 -16.348 1.00 75.94 392 PHE A CA 1
ATOM 2858 C C . PHE A 1 392 ? -12.398 0.377 -17.017 1.00 75.94 392 PHE A C 1
ATOM 2860 O O . PHE A 1 392 ? -12.810 0.810 -18.094 1.00 75.94 392 PHE A O 1
ATOM 2867 N N . PHE A 1 393 ? -11.328 0.892 -16.412 1.00 75.50 393 PHE A N 1
ATOM 2868 C CA . PHE A 1 393 ? -10.616 2.070 -16.925 1.00 75.50 393 PHE A CA 1
ATOM 2869 C C . PHE A 1 393 ? -9.098 1.989 -16.701 1.00 75.50 393 PHE A C 1
ATOM 2871 O O . PHE A 1 393 ? -8.603 1.178 -15.918 1.00 75.50 393 PHE A O 1
ATOM 2878 N N . ASN A 1 394 ? -8.352 2.809 -17.448 1.00 75.44 394 ASN A N 1
ATOM 2879 C CA . ASN A 1 394 ? -6.883 2.909 -17.393 1.00 75.44 394 ASN A CA 1
ATOM 2880 C C . ASN A 1 394 ? -6.381 4.282 -16.929 1.00 75.44 394 ASN A C 1
ATOM 2882 O O . ASN A 1 394 ? -5.184 4.439 -16.719 1.00 75.44 394 ASN A O 1
ATOM 2886 N N . GLY A 1 395 ? -7.289 5.248 -16.826 1.00 78.25 395 GLY A N 1
ATOM 2887 C CA . GLY A 1 395 ? -7.049 6.642 -16.491 1.00 78.25 395 GLY A CA 1
ATOM 2888 C C . GLY A 1 395 ? -8.378 7.276 -16.093 1.00 78.25 395 GLY A C 1
ATOM 2889 O O . GLY A 1 395 ? -9.403 6.974 -16.704 1.00 78.25 395 GLY A O 1
ATOM 2890 N N . ASP A 1 396 ? -8.351 8.112 -15.069 1.00 78.06 396 ASP A N 1
ATOM 2891 C CA . ASP A 1 396 ? -9.468 8.886 -14.524 1.00 78.06 396 ASP A CA 1
ATOM 2892 C C . ASP A 1 396 ? -9.364 10.374 -14.882 1.00 78.06 396 ASP A C 1
ATOM 2894 O O . ASP A 1 396 ? -10.300 11.124 -14.657 1.00 78.06 396 ASP A O 1
ATOM 2898 N N . SER A 1 397 ? -8.275 10.809 -15.514 1.00 82.88 397 SER A N 1
ATOM 2899 C CA . SER A 1 397 ? -8.139 12.138 -16.115 1.00 82.88 397 SER A CA 1
ATOM 2900 C C . SER A 1 397 ? -7.314 12.084 -17.395 1.00 82.88 397 SER A C 1
ATOM 2902 O O . SER A 1 397 ? -6.574 11.128 -17.644 1.00 82.88 397 SER A O 1
ATOM 2904 N N . CYS A 1 398 ? -7.391 13.131 -18.218 1.00 86.31 398 CYS A N 1
ATOM 2905 C CA . CYS A 1 398 ? -6.492 13.262 -19.366 1.00 86.31 398 CYS A CA 1
ATOM 2906 C C . CYS A 1 398 ? -5.036 13.389 -18.891 1.00 86.31 398 CYS A C 1
ATOM 2908 O O . CYS A 1 398 ? -4.137 12.743 -19.439 1.00 86.31 398 CYS A O 1
ATOM 2910 N N . ARG A 1 399 ? -4.809 14.152 -17.812 1.00 85.44 399 ARG A N 1
ATOM 2911 C CA . ARG A 1 399 ? -3.492 14.303 -17.180 1.00 85.44 399 ARG A CA 1
ATOM 2912 C C . ARG A 1 399 ? -2.927 12.984 -16.656 1.00 85.44 399 ARG A C 1
ATOM 2914 O O . ARG A 1 399 ? -1.714 12.835 -16.661 1.00 85.44 399 ARG A O 1
ATOM 2921 N N . ALA A 1 400 ? -3.754 12.010 -16.275 1.00 79.06 400 ALA A N 1
ATOM 2922 C CA . ALA A 1 400 ? -3.270 10.698 -15.847 1.00 79.06 400 ALA A CA 1
ATOM 2923 C C . ALA A 1 400 ? -2.464 9.958 -16.927 1.00 79.06 400 ALA A C 1
ATOM 2925 O O . ALA A 1 400 ? -1.711 9.055 -16.581 1.00 79.06 400 ALA A O 1
ATOM 2926 N N . CYS A 1 401 ? -2.609 10.322 -18.208 1.00 81.25 401 CYS A N 1
ATOM 2927 C CA . CYS A 1 401 ? -1.843 9.743 -19.316 1.00 81.25 401 CYS A CA 1
ATOM 2928 C C . CYS A 1 401 ? -1.004 10.771 -20.095 1.00 81.25 401 CYS A C 1
ATOM 2930 O O . CYS A 1 401 ? -0.022 10.377 -20.706 1.00 81.25 401 CYS A O 1
ATOM 2932 N N . HIS A 1 402 ? -1.349 12.061 -20.084 1.00 86.44 402 HIS A N 1
ATOM 2933 C CA . HIS A 1 402 ? -0.742 13.082 -20.950 1.00 86.44 402 HIS A CA 1
ATOM 2934 C C . HIS A 1 402 ? -0.033 14.180 -20.148 1.00 86.44 402 HIS A C 1
ATOM 2936 O O . HIS A 1 402 ? -0.575 15.270 -19.944 1.00 86.44 402 HIS A O 1
ATOM 2942 N N . PHE A 1 403 ? 1.180 13.909 -19.668 1.00 83.69 403 PHE A N 1
ATOM 2943 C CA . PHE A 1 403 ? 1.871 14.850 -18.778 1.00 83.69 403 PHE A CA 1
ATOM 2944 C C . PHE A 1 403 ? 3.389 14.908 -18.911 1.00 83.69 403 PHE A C 1
ATOM 2946 O O . PHE A 1 403 ? 3.997 15.706 -18.206 1.00 83.69 403 PHE A O 1
ATOM 2953 N N . ASP A 1 404 ? 4.014 14.081 -19.746 1.00 83.81 404 ASP A N 1
ATOM 2954 C CA . ASP A 1 404 ? 5.468 14.056 -19.888 1.00 83.81 404 ASP A CA 1
ATOM 2955 C C . ASP A 1 404 ? 5.879 14.808 -21.172 1.00 83.81 404 ASP A C 1
ATOM 2957 O O . ASP A 1 404 ? 5.401 14.467 -22.263 1.00 83.81 404 ASP A O 1
ATOM 2961 N N . PRO A 1 405 ? 6.709 15.870 -21.093 1.00 81.25 405 PRO A N 1
ATOM 2962 C CA . PRO A 1 405 ? 7.360 16.418 -19.891 1.00 81.25 405 PRO A CA 1
ATOM 2963 C C . PRO A 1 405 ? 6.494 17.386 -19.064 1.00 81.25 405 PRO A C 1
ATOM 2965 O O . PRO A 1 405 ? 6.894 17.778 -17.970 1.00 81.25 405 PRO A O 1
ATOM 2968 N N . VAL A 1 406 ? 5.344 17.815 -19.593 1.00 84.81 406 VAL A N 1
ATOM 2969 C CA . VAL A 1 406 ? 4.377 18.716 -18.935 1.00 84.81 406 VAL A CA 1
ATOM 2970 C C . VAL A 1 406 ? 2.938 18.345 -19.333 1.00 84.81 406 VAL A C 1
ATOM 2972 O O . VAL A 1 406 ? 2.759 17.636 -20.331 1.00 84.81 406 VAL A O 1
ATOM 2975 N N . PRO A 1 407 ? 1.894 18.821 -18.617 1.00 84.38 407 PRO A N 1
ATOM 2976 C CA . PRO A 1 407 ? 0.496 18.586 -18.988 1.00 84.38 407 PRO A CA 1
ATOM 2977 C C . PRO A 1 407 ? 0.207 18.872 -20.469 1.00 84.38 407 PRO A C 1
ATOM 2979 O O . PRO A 1 407 ? 0.587 19.916 -21.000 1.00 84.38 407 PRO A O 1
ATOM 2982 N N . GLY A 1 408 ? -0.454 17.924 -21.137 1.00 81.69 408 GLY A N 1
ATOM 2983 C CA . GLY A 1 408 ? -0.696 17.941 -22.585 1.00 81.69 408 GLY A CA 1
ATOM 2984 C C . GLY A 1 408 ? 0.389 17.247 -23.421 1.00 81.69 408 GLY A C 1
ATOM 2985 O O . GLY A 1 408 ? 0.243 17.155 -24.639 1.00 81.69 408 GLY A O 1
ATOM 2986 N N . GLY A 1 409 ? 1.460 16.761 -22.785 1.00 86.00 409 GLY A N 1
ATOM 2987 C CA . GLY A 1 409 ? 2.501 15.934 -23.396 1.00 86.00 409 GLY A CA 1
ATOM 2988 C C . GLY A 1 409 ? 2.090 14.473 -23.623 1.00 86.00 409 GLY A C 1
ATOM 2989 O O . GLY A 1 409 ? 0.913 14.110 -23.582 1.00 86.00 409 GLY A O 1
ATOM 2990 N N . ALA A 1 410 ? 3.081 13.616 -23.870 1.00 84.44 410 ALA A N 1
ATOM 2991 C CA . ALA A 1 410 ? 2.870 12.180 -24.029 1.00 84.44 410 ALA A CA 1
ATOM 2992 C C . ALA A 1 410 ? 2.819 11.473 -22.665 1.00 84.44 410 ALA A C 1
ATOM 2994 O O . ALA A 1 410 ? 3.141 12.051 -21.625 1.00 84.44 410 ALA A O 1
ATOM 2995 N N . GLY A 1 411 ? 2.417 10.205 -22.672 1.00 79.94 411 GLY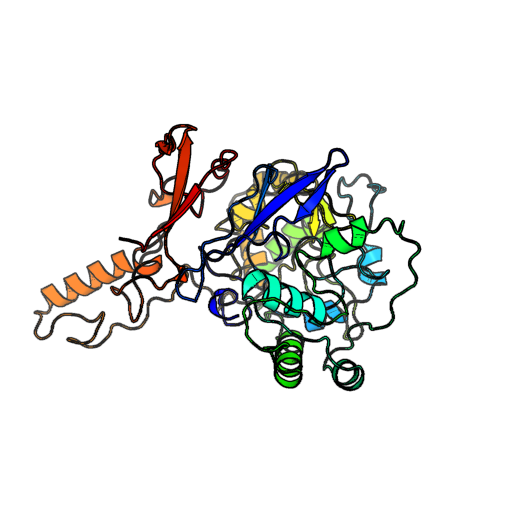 A N 1
ATOM 2996 C CA . GLY A 1 411 ? 2.566 9.342 -21.506 1.00 79.94 411 GLY A CA 1
ATOM 2997 C C . GLY A 1 411 ? 3.984 8.779 -21.419 1.00 79.94 411 GLY A C 1
ATOM 2998 O O . GLY A 1 411 ? 4.492 8.277 -22.431 1.00 79.94 411 GLY A O 1
ATOM 2999 N N . PRO A 1 412 ? 4.627 8.795 -20.236 1.00 76.62 412 PRO A N 1
ATOM 3000 C CA . PRO A 1 412 ? 5.875 8.077 -20.038 1.00 76.62 412 PRO A CA 1
ATOM 3001 C C . PRO A 1 412 ? 5.642 6.568 -20.177 1.00 76.62 412 PRO A C 1
ATOM 3003 O O . PRO A 1 412 ? 4.520 6.068 -20.057 1.00 76.62 412 PRO A O 1
ATOM 3006 N N . LEU A 1 413 ? 6.730 5.812 -20.350 1.00 70.88 413 LEU A N 1
ATOM 3007 C CA . LEU A 1 413 ? 6.701 4.356 -20.553 1.00 70.88 413 LEU A CA 1
ATOM 3008 C C . LEU A 1 413 ? 5.838 3.608 -19.510 1.00 70.88 413 LEU A C 1
ATOM 3010 O O . LEU A 1 413 ? 5.152 2.646 -19.855 1.00 70.88 413 LEU A O 1
ATOM 3014 N N . GLY A 1 414 ? 5.816 4.104 -18.264 1.00 70.06 414 GLY A N 1
ATOM 3015 C CA . GLY A 1 414 ? 5.032 3.593 -17.129 1.00 70.06 414 GLY A CA 1
ATOM 3016 C C . GLY A 1 414 ? 3.510 3.512 -17.343 1.00 70.06 414 GLY A C 1
ATOM 3017 O O . GLY A 1 414 ? 2.807 2.789 -16.626 1.00 70.06 414 GLY A O 1
ATOM 3018 N N . LEU A 1 415 ? 2.986 4.242 -18.327 1.00 74.56 415 LEU A N 1
ATOM 3019 C CA . LEU A 1 415 ? 1.551 4.381 -18.585 1.00 74.56 415 LEU A CA 1
ATOM 3020 C C . LEU A 1 415 ? 1.079 3.674 -19.847 1.00 74.56 415 LEU A C 1
ATOM 3022 O O . LEU A 1 415 ? -0.103 3.733 -20.165 1.00 74.56 415 LEU A O 1
ATOM 3026 N N . ASN A 1 416 ? 1.963 2.934 -20.519 1.00 76.88 416 ASN A N 1
ATOM 3027 C CA . ASN A 1 416 ? 1.579 2.109 -21.655 1.00 76.88 416 ASN A CA 1
ATOM 3028 C C . ASN A 1 416 ? 0.414 1.172 -21.299 1.00 76.88 416 ASN A C 1
ATOM 3030 O O . ASN A 1 416 ? 0.495 0.386 -20.356 1.00 76.88 416 ASN A O 1
ATOM 3034 N N . VAL A 1 417 ? -0.666 1.197 -22.072 1.00 76.56 417 VAL A N 1
ATOM 3035 C CA . VAL A 1 417 ? -1.785 0.275 -21.879 1.00 76.56 417 VAL A CA 1
ATOM 3036 C C . VAL A 1 417 ? -1.368 -1.154 -22.206 1.00 76.56 417 VAL A C 1
ATOM 3038 O O . VAL A 1 417 ? -0.639 -1.410 -23.168 1.00 76.56 417 VAL A O 1
ATOM 3041 N N . THR A 1 418 ? -1.868 -2.099 -21.418 1.00 76.75 418 THR A N 1
ATOM 3042 C CA . THR A 1 418 ? -1.695 -3.523 -21.694 1.00 76.75 418 THR A CA 1
ATOM 3043 C C . THR A 1 418 ? -2.830 -3.988 -22.590 1.00 76.75 418 THR A C 1
ATOM 3045 O O . THR A 1 418 ? -4.004 -3.815 -22.266 1.00 76.75 418 THR A O 1
ATOM 3048 N N . ARG A 1 419 ? -2.487 -4.599 -23.719 1.00 79.12 419 ARG A N 1
ATOM 3049 C CA . ARG A 1 419 ? -3.408 -5.333 -24.575 1.00 79.12 419 ARG A CA 1
ATOM 3050 C C . ARG A 1 419 ? -3.327 -6.818 -24.269 1.00 79.12 419 ARG A C 1
ATOM 3052 O O . ARG A 1 419 ? -2.236 -7.322 -24.037 1.00 79.12 419 ARG A O 1
ATOM 3059 N N . THR A 1 420 ? -4.460 -7.498 -24.302 1.00 79.62 420 THR A N 1
ATOM 3060 C CA . THR A 1 420 ? -4.602 -8.935 -24.108 1.00 79.62 420 THR A CA 1
ATOM 3061 C C . THR A 1 420 ? -5.411 -9.574 -25.242 1.00 79.62 420 THR A C 1
ATOM 3063 O O . THR A 1 420 ? -6.220 -8.910 -25.901 1.00 79.62 420 THR A O 1
ATOM 3066 N N . GLY A 1 421 ? -5.157 -10.856 -25.491 1.00 81.62 421 GLY A N 1
ATOM 3067 C CA . GLY A 1 421 ? -5.907 -11.725 -26.395 1.00 81.62 421 GLY A CA 1
ATOM 3068 C C . GLY A 1 421 ? -5.322 -13.132 -26.419 1.00 81.62 421 GLY A C 1
ATOM 3069 O O . GLY A 1 421 ? -4.439 -13.449 -25.629 1.00 81.62 421 GLY A O 1
ATOM 3070 N N . MET A 1 422 ? -5.812 -13.980 -27.317 1.00 81.88 422 MET A N 1
ATOM 3071 C CA . MET A 1 422 ? -5.387 -15.380 -27.427 1.00 81.88 422 MET A CA 1
ATOM 3072 C C . MET A 1 422 ? -4.878 -15.669 -28.833 1.00 81.88 422 MET A C 1
ATOM 3074 O O . MET A 1 422 ? -5.464 -15.189 -29.801 1.00 81.88 422 MET A O 1
ATOM 3078 N N . TYR A 1 423 ? -3.827 -16.477 -28.959 1.00 77.00 423 TYR A N 1
ATOM 3079 C CA . TYR A 1 423 ? -3.481 -17.089 -30.240 1.00 77.00 423 TYR A CA 1
ATOM 3080 C C . TYR A 1 423 ? -4.077 -18.492 -30.311 1.00 77.00 423 TYR A C 1
ATOM 3082 O O . TYR A 1 423 ? -3.860 -19.308 -29.418 1.00 77.00 423 TYR A O 1
ATOM 3090 N N . GLY A 1 424 ? -4.826 -18.770 -31.377 1.00 74.31 424 GLY A N 1
ATOM 3091 C CA . GLY A 1 424 ? -5.244 -20.125 -31.714 1.00 74.31 424 GLY A CA 1
ATOM 3092 C C . GLY A 1 424 ? -4.045 -21.006 -32.072 1.00 74.31 424 GLY A C 1
ATOM 3093 O O . GLY A 1 424 ? -2.953 -20.517 -32.364 1.00 74.31 424 GLY A O 1
ATOM 3094 N N . ALA A 1 425 ? -4.256 -22.325 -32.099 1.00 77.44 425 ALA A N 1
ATOM 3095 C CA . ALA A 1 425 ? -3.233 -23.291 -32.518 1.00 77.44 425 ALA A CA 1
ATOM 3096 C C . ALA A 1 425 ? -2.755 -23.083 -33.974 1.00 77.44 425 ALA A C 1
ATOM 3098 O O . ALA A 1 425 ? -1.694 -23.565 -34.360 1.00 77.44 425 ALA A O 1
ATOM 3099 N N . ASP A 1 426 ? -3.533 -22.356 -34.774 1.00 83.88 426 ASP A N 1
ATOM 3100 C CA . ASP A 1 426 ? -3.229 -21.912 -36.136 1.00 83.88 426 ASP A CA 1
ATOM 3101 C C . ASP A 1 426 ? -2.464 -20.574 -36.193 1.00 83.88 426 ASP A C 1
ATOM 3103 O O . ASP A 1 426 ? -2.156 -20.082 -37.279 1.00 83.88 426 ASP A O 1
ATOM 3107 N N . GLY A 1 427 ? -2.154 -19.975 -35.040 1.00 78.25 427 GLY A N 1
ATOM 3108 C CA . GLY A 1 427 ? -1.517 -18.666 -34.923 1.00 78.25 427 GLY A CA 1
ATOM 3109 C C . GLY A 1 427 ? -2.469 -17.484 -35.124 1.00 78.25 427 GLY A C 1
ATOM 3110 O O . GLY A 1 427 ? -2.004 -16.346 -35.200 1.00 78.25 427 GLY A O 1
ATOM 3111 N N . ALA A 1 428 ? -3.787 -17.702 -35.209 1.00 84.50 428 ALA A N 1
ATOM 3112 C CA . ALA A 1 428 ? -4.752 -16.618 -35.362 1.00 84.50 428 ALA A CA 1
ATOM 3113 C C . ALA A 1 428 ? -4.997 -15.893 -34.031 1.00 84.50 428 ALA A C 1
ATOM 3115 O O . ALA A 1 428 ? -5.324 -16.513 -33.020 1.00 84.50 428 ALA A O 1
ATOM 3116 N N . PHE A 1 429 ? -4.872 -14.563 -34.025 1.00 82.94 429 PHE A N 1
ATOM 3117 C CA . PHE A 1 429 ? -5.185 -13.748 -32.850 1.00 82.94 429 PHE A CA 1
ATOM 3118 C C . PHE A 1 429 ? -6.699 -13.576 -32.681 1.00 82.94 429 PHE A C 1
ATOM 3120 O O . PHE A 1 429 ? -7.388 -13.133 -33.601 1.00 82.94 429 PHE A O 1
ATOM 3127 N N . THR A 1 430 ? -7.197 -13.837 -31.476 1.00 83.81 430 THR A N 1
ATOM 3128 C CA . THR A 1 430 ? -8.580 -13.595 -31.062 1.00 83.81 430 THR A CA 1
ATOM 3129 C C . THR A 1 430 ? -8.597 -12.570 -29.934 1.00 83.81 430 THR A C 1
ATOM 3131 O O . THR A 1 430 ? -7.986 -12.769 -28.882 1.00 83.81 430 THR A O 1
ATOM 3134 N N . ALA A 1 431 ? -9.298 -11.458 -30.158 1.00 81.44 431 ALA A N 1
ATOM 3135 C CA . ALA A 1 431 ? -9.521 -10.458 -29.123 1.00 81.44 431 ALA A CA 1
ATOM 3136 C C . ALA A 1 431 ? -10.555 -10.964 -28.098 1.00 81.44 431 ALA A C 1
ATOM 3138 O O . ALA A 1 431 ? -11.505 -11.646 -28.490 1.00 81.44 431 ALA A O 1
ATOM 3139 N N . PRO A 1 432 ? -10.432 -10.590 -26.814 1.00 77.25 432 PRO A N 1
ATOM 3140 C CA . PRO A 1 432 ? -11.497 -10.799 -25.842 1.00 77.25 432 PRO A CA 1
ATOM 3141 C C . PRO A 1 432 ? -12.777 -10.066 -26.257 1.00 77.25 432 PRO A C 1
ATOM 3143 O O . PRO A 1 432 ? -12.729 -9.042 -26.942 1.00 77.25 432 PRO A O 1
ATOM 3146 N N . GLU A 1 433 ? -13.924 -10.542 -25.771 1.00 73.69 433 GLU A N 1
ATOM 3147 C CA . GLU A 1 433 ? -15.253 -9.992 -26.089 1.00 73.69 433 GLU A CA 1
ATOM 3148 C C . GLU A 1 433 ? -15.370 -8.482 -25.799 1.00 73.69 433 GLU A C 1
ATOM 3150 O O . GLU A 1 433 ? -16.067 -7.754 -26.501 1.00 73.69 433 GLU A O 1
ATOM 3155 N N . ARG A 1 434 ? -14.627 -7.984 -24.804 1.00 68.94 434 ARG A N 1
ATOM 3156 C CA . ARG A 1 434 ? -14.626 -6.574 -24.370 1.00 68.94 434 ARG A CA 1
ATOM 3157 C C . ARG A 1 434 ? -13.552 -5.717 -25.052 1.00 68.94 434 ARG A C 1
ATOM 3159 O O . ARG A 1 434 ? -13.277 -4.601 -24.618 1.00 68.94 434 ARG A O 1
ATOM 3166 N N . GLY A 1 435 ? -12.947 -6.228 -26.120 1.00 77.38 435 GLY A N 1
ATOM 3167 C CA . GLY A 1 435 ? -11.809 -5.613 -26.788 1.00 77.38 435 GLY A CA 1
ATOM 3168 C C . GLY A 1 435 ? -10.478 -6.024 -26.166 1.00 77.38 435 GLY A C 1
ATOM 3169 O O . GLY A 1 435 ? -10.404 -6.762 -25.189 1.00 77.38 435 GLY A O 1
ATOM 3170 N N . THR A 1 436 ? -9.389 -5.561 -26.776 1.00 78.88 436 THR A N 1
ATOM 3171 C CA . THR A 1 436 ? -8.046 -6.010 -26.391 1.00 78.88 436 THR A CA 1
ATOM 3172 C C . THR A 1 436 ? -7.474 -5.272 -25.193 1.00 78.88 436 THR A C 1
ATOM 3174 O O . THR A 1 436 ? -6.443 -5.690 -24.711 1.00 78.88 436 THR A O 1
ATOM 3177 N N . LEU A 1 437 ? -8.033 -4.146 -24.747 1.00 79.38 437 LEU A N 1
ATOM 3178 C CA . LEU A 1 437 ? -7.428 -3.388 -23.646 1.00 79.38 437 LEU A CA 1
ATOM 3179 C C . LEU A 1 437 ? -7.728 -4.072 -22.314 1.00 79.38 437 LEU A C 1
ATOM 3181 O O . LEU A 1 437 ? -8.889 -4.272 -21.971 1.00 79.38 437 LEU A O 1
ATOM 3185 N N . LEU A 1 438 ? -6.679 -4.398 -21.564 1.00 75.81 438 LEU A N 1
ATOM 3186 C CA . LEU A 1 438 ? -6.805 -4.865 -20.194 1.00 75.81 438 LEU A CA 1
ATOM 3187 C C . LEU A 1 438 ? -6.990 -3.643 -19.284 1.00 75.81 438 LEU A C 1
ATOM 3189 O O . LEU A 1 438 ? -6.063 -2.832 -19.188 1.00 75.81 438 LEU A O 1
ATOM 3193 N N . PRO A 1 439 ? -8.152 -3.481 -18.632 1.00 74.19 439 PRO A N 1
ATOM 3194 C CA . PRO A 1 439 ? -8.359 -2.383 -17.701 1.00 74.19 439 PRO A CA 1
ATOM 3195 C C . PRO A 1 439 ? -7.455 -2.504 -16.472 1.00 74.19 439 PRO A C 1
ATOM 3197 O O . PRO A 1 439 ? -7.342 -3.567 -15.855 1.00 74.19 439 PRO A O 1
ATOM 3200 N N . ARG A 1 440 ? -6.829 -1.386 -16.099 1.00 70.12 440 ARG A N 1
ATOM 3201 C CA . ARG A 1 440 ? -5.982 -1.260 -14.911 1.00 70.12 440 ARG A CA 1
ATOM 3202 C C . ARG A 1 440 ? -6.771 -0.989 -13.641 1.00 70.12 440 ARG A C 1
ATOM 3204 O O . ARG A 1 440 ? -6.166 -1.122 -12.589 1.00 70.12 440 ARG A O 1
ATOM 3211 N N . HIS A 1 441 ? -8.041 -0.603 -13.709 1.00 69.56 441 HIS A N 1
ATOM 3212 C CA . HIS A 1 441 ? -8.898 -0.344 -12.550 1.00 69.56 441 HIS A CA 1
ATOM 3213 C C . HIS A 1 441 ? -10.347 -0.698 -12.852 1.00 69.56 441 HIS A C 1
ATOM 3215 O O . HIS A 1 441 ? -10.749 -0.793 -14.017 1.00 69.56 441 HIS A O 1
ATOM 3221 N N . THR A 1 442 ? -11.113 -0.889 -11.784 1.00 65.38 442 THR A N 1
ATOM 3222 C CA . THR A 1 442 ? -12.550 -1.113 -11.824 1.00 65.38 442 THR A CA 1
ATOM 3223 C C . THR A 1 442 ? -13.293 -0.073 -11.012 1.00 65.38 442 THR A C 1
ATOM 3225 O O . THR A 1 442 ? -12.731 0.523 -10.097 1.00 65.38 442 THR A O 1
ATOM 3228 N N . ALA A 1 443 ? -14.561 0.151 -11.350 1.00 66.00 443 ALA A N 1
ATOM 3229 C CA . ALA A 1 443 ? -15.443 0.882 -10.449 1.00 66.00 443 ALA A CA 1
ATOM 3230 C C . ALA A 1 443 ? -15.629 0.099 -9.128 1.00 66.00 443 ALA A C 1
ATOM 3232 O O . ALA A 1 443 ? -15.504 -1.135 -9.136 1.00 66.00 443 ALA A O 1
ATOM 3233 N N . PRO A 1 444 ? -15.947 0.783 -8.013 1.00 57.28 444 PRO A N 1
ATOM 3234 C CA . PRO A 1 444 ? -16.156 0.142 -6.717 1.00 57.28 444 PRO A CA 1
ATOM 3235 C C . PRO A 1 444 ? -17.125 -1.045 -6.787 1.00 57.28 444 PRO A C 1
ATOM 3237 O O . PRO A 1 444 ? -18.125 -1.015 -7.506 1.00 57.28 444 PRO A O 1
ATOM 3240 N N . GLY A 1 445 ? -16.806 -2.118 -6.058 1.00 54.50 445 GLY A N 1
ATOM 3241 C CA . GLY A 1 445 ? -17.622 -3.337 -6.007 1.00 54.50 445 GLY A CA 1
ATOM 3242 C C . GLY A 1 445 ? -17.556 -4.232 -7.253 1.00 54.50 445 GLY A C 1
ATOM 3243 O O . GLY A 1 445 ? -18.173 -5.298 -7.263 1.00 54.50 445 GLY A O 1
ATOM 3244 N N . LEU A 1 446 ? -16.802 -3.857 -8.293 1.00 60.34 446 LEU A N 1
ATOM 3245 C CA . LEU A 1 446 ? -16.588 -4.694 -9.474 1.00 60.34 446 LEU A CA 1
ATOM 3246 C C . LEU A 1 446 ? -15.207 -5.344 -9.448 1.00 60.34 446 LEU A C 1
ATOM 3248 O O . LEU A 1 446 ? -14.186 -4.678 -9.271 1.00 60.34 446 LEU A O 1
ATOM 3252 N N . ARG A 1 447 ? -15.168 -6.655 -9.705 1.00 59.66 447 ARG A N 1
ATOM 3253 C CA . ARG A 1 447 ? -13.910 -7.363 -9.957 1.00 59.66 447 ARG A CA 1
ATOM 3254 C C . ARG A 1 447 ? -13.435 -7.114 -11.379 1.00 59.66 447 ARG A C 1
ATOM 3256 O O . ARG A 1 447 ? -14.239 -7.000 -12.312 1.00 59.66 447 ARG A O 1
ATOM 3263 N N . ARG A 1 448 ? -12.115 -7.077 -11.555 1.00 65.25 448 ARG A N 1
ATOM 3264 C CA . ARG A 1 448 ? -11.515 -7.103 -12.892 1.00 65.25 448 ARG A CA 1
ATOM 3265 C C . ARG A 1 448 ? -11.892 -8.407 -13.594 1.00 65.25 448 ARG A C 1
ATOM 3267 O O . ARG A 1 448 ? -12.090 -9.415 -12.918 1.00 65.25 448 ARG A O 1
ATOM 3274 N N . PRO A 1 449 ? -12.003 -8.407 -14.933 1.00 63.50 449 PRO A N 1
ATOM 3275 C CA . PRO A 1 449 ? -12.199 -9.646 -15.664 1.00 63.50 449 PRO A CA 1
ATOM 3276 C C . PRO A 1 449 ? -11.013 -10.568 -15.382 1.00 63.50 449 PRO A C 1
ATOM 3278 O O . PRO A 1 449 ? -9.867 -10.114 -15.439 1.00 63.50 449 PRO A O 1
ATOM 3281 N N . GLU A 1 450 ? -11.288 -11.836 -15.088 1.00 62.91 450 GLU A N 1
ATOM 3282 C CA . GLU A 1 450 ? -10.236 -12.843 -14.984 1.00 62.91 450 GLU A CA 1
ATOM 3283 C C . GLU A 1 450 ? -9.481 -12.931 -16.311 1.00 62.91 450 GLU A C 1
ATOM 3285 O O . GLU A 1 450 ? -10.056 -12.833 -17.403 1.00 62.91 450 GLU A O 1
ATOM 3290 N N . LEU A 1 451 ? -8.162 -13.060 -16.209 1.00 66.00 451 LEU A N 1
ATOM 3291 C CA . LEU A 1 451 ? -7.310 -13.264 -17.367 1.00 66.00 451 LEU A CA 1
ATOM 3292 C C . LEU A 1 451 ? -7.495 -14.704 -17.841 1.00 66.00 451 LEU A C 1
ATOM 3294 O O . LEU A 1 451 ? -7.361 -15.633 -17.054 1.00 66.00 451 LEU A O 1
ATOM 3298 N N . ALA A 1 452 ? -7.811 -14.884 -19.124 1.00 62.00 452 ALA A N 1
ATOM 3299 C CA . ALA A 1 452 ? -7.918 -16.218 -19.701 1.00 62.00 452 ALA A CA 1
ATOM 3300 C C . ALA A 1 452 ? -6.550 -16.919 -19.697 1.00 62.00 452 ALA A C 1
ATOM 3302 O O . ALA A 1 452 ? -5.523 -16.298 -19.992 1.00 62.00 452 ALA A O 1
ATOM 3303 N N . GLU A 1 453 ? -6.556 -18.218 -19.406 1.00 59.44 453 GLU A N 1
ATOM 3304 C CA . GLU A 1 453 ? -5.379 -19.080 -19.492 1.00 59.44 453 GLU A CA 1
ATOM 3305 C C . GLU A 1 453 ? -4.745 -18.987 -20.894 1.00 59.44 453 GLU A C 1
ATOM 3307 O O . GLU A 1 453 ? -5.440 -18.985 -21.914 1.00 59.44 453 GLU A O 1
ATOM 3312 N N . GLY A 1 454 ? -3.418 -18.846 -20.959 1.00 62.00 454 GLY A N 1
ATOM 3313 C CA . GLY A 1 454 ? -2.694 -18.702 -22.228 1.00 62.00 454 GLY A CA 1
ATOM 3314 C C . GLY A 1 454 ? -2.837 -17.339 -22.924 1.00 62.00 454 GLY A C 1
ATOM 3315 O O . GLY A 1 454 ? -2.457 -17.206 -24.092 1.00 62.00 454 GLY A O 1
ATOM 3316 N N . ALA A 1 455 ? -3.361 -16.312 -22.245 1.00 68.00 455 ALA A N 1
ATOM 3317 C CA . ALA A 1 455 ? -3.432 -14.964 -22.798 1.00 68.00 455 ALA A CA 1
ATOM 3318 C C . ALA A 1 455 ? -2.042 -14.386 -23.133 1.00 68.00 455 ALA A C 1
ATOM 3320 O O . ALA A 1 455 ? -1.089 -14.469 -22.355 1.00 68.00 455 ALA A O 1
ATOM 3321 N N . VAL A 1 456 ? -1.942 -13.725 -24.287 1.00 72.00 456 VAL A N 1
ATOM 3322 C CA . VAL A 1 456 ? -0.772 -12.927 -24.666 1.00 72.00 456 VAL A CA 1
ATOM 3323 C C . VAL A 1 456 ? -0.956 -11.475 -24.271 1.00 72.00 456 VAL A C 1
ATOM 3325 O O . VAL A 1 456 ? -2.043 -10.925 -24.414 1.00 72.00 456 VAL A O 1
ATOM 3328 N N . PHE A 1 457 ? 0.129 -10.833 -23.838 1.00 74.31 457 PHE A N 1
ATOM 3329 C CA . PHE A 1 457 ? 0.116 -9.444 -23.391 1.00 74.31 457 PHE A CA 1
ATOM 3330 C C . PHE A 1 457 ? 1.064 -8.577 -24.222 1.00 74.31 457 PHE A C 1
ATOM 3332 O O . PHE A 1 457 ? 2.266 -8.844 -24.282 1.00 74.31 457 PHE A O 1
ATOM 3339 N N . GLU A 1 458 ? 0.547 -7.497 -24.799 1.00 75.31 458 GLU A N 1
ATOM 3340 C CA . GLU A 1 458 ? 1.316 -6.506 -25.561 1.00 75.31 458 GLU A CA 1
ATOM 3341 C C . GLU A 1 458 ? 1.166 -5.128 -24.912 1.00 75.31 458 GLU A C 1
ATOM 3343 O O . GLU A 1 458 ? 0.053 -4.683 -24.659 1.00 75.31 458 GLU A O 1
ATOM 3348 N N . LEU A 1 459 ? 2.264 -4.415 -24.673 1.00 73.00 459 LEU A N 1
ATOM 3349 C CA . LEU A 1 459 ? 2.192 -3.020 -24.237 1.00 73.00 459 LEU A CA 1
ATOM 3350 C C . LEU A 1 459 ? 2.128 -2.090 -25.434 1.00 73.00 459 LEU A C 1
ATOM 3352 O O . LEU A 1 459 ? 2.894 -2.239 -26.386 1.00 73.00 459 LEU A O 1
ATOM 3356 N N . ARG A 1 460 ? 1.270 -1.079 -25.348 1.00 72.06 460 ARG A N 1
ATOM 3357 C CA . ARG A 1 460 ? 1.234 0.023 -26.307 1.00 72.06 460 ARG A CA 1
ATOM 3358 C C . ARG A 1 460 ? 1.230 1.347 -25.577 1.00 72.06 460 ARG A C 1
ATOM 3360 O O . ARG A 1 460 ? 0.647 1.444 -24.504 1.00 72.06 460 ARG A O 1
ATOM 3367 N N . GLN A 1 461 ? 1.857 2.361 -26.164 1.00 71.12 461 GLN A N 1
ATOM 3368 C CA . GLN A 1 461 ? 1.668 3.722 -25.674 1.00 71.12 461 GLN A CA 1
ATOM 3369 C C . GLN A 1 461 ? 0.175 4.054 -25.660 1.00 71.12 461 GLN A C 1
ATOM 3371 O O . GLN A 1 461 ? -0.579 3.597 -26.527 1.00 71.12 461 GLN A O 1
ATOM 3376 N N . THR A 1 462 ? -0.245 4.794 -24.638 1.00 64.31 462 THR A N 1
ATOM 3377 C CA . THR A 1 462 ? -1.555 5.447 -24.647 1.00 64.31 462 THR A CA 1
ATOM 3378 C C . THR A 1 462 ? -1.660 6.304 -25.916 1.00 64.31 462 THR A C 1
ATOM 3380 O O . THR A 1 462 ? -0.642 6.893 -26.288 1.00 64.31 462 THR A O 1
ATOM 3383 N N . PRO A 1 463 ? -2.817 6.305 -26.609 1.00 55.34 463 PRO A N 1
ATOM 3384 C CA . PRO A 1 463 ? -3.002 7.024 -27.871 1.00 55.34 463 PRO A CA 1
ATOM 3385 C C . PRO A 1 463 ? -2.585 8.492 -27.840 1.00 55.34 463 PRO A C 1
ATOM 3387 O O . PRO A 1 463 ? -2.725 9.111 -26.764 1.00 55.34 463 PRO A O 1
#

pLDDT: mean 83.48, std 13.56, range [34.56, 98.75]